Protein AF-0000000084464378 (afdb_homodimer)

pLDDT: mean 91.35, std 9.13, range [49.56, 98.81]

Organism: NCBI:txid879819

Radius of gyration: 22.5 Å; Cα contacts (8 Å, |Δi|>4): 843; chains: 2; bounding box: 44×75×52 Å

Nearest PDB structures (foldseek):
  8fzb-assembly1_A  TM=7.967E-01  e=2.241E-11  Homo sapiens
  8fzb-assembly2_B  TM=8.101E-01  e=4.765E-11  Homo sapiens
  8hl7-assembly1_A  TM=8.136E-01  e=1.334E-09  Homo sapiens
  2igt-assembly1_A  TM=6.684E-01  e=1.241E-04  Agrobacterium fabrum str. C58
  2vdw-assembly4_G  TM=6.440E-01  e=2.051E-04  Orthopoxvirus vaccinia

Secondary structure (DSSP, 8-state):
-GGG---HHHHHHHHHHHHHS---TT-EEEEEES-TT-HHHHHHHHTTEEEEEEE-TTHIIIIIHHHHHTSPTTSPPEEEEE--THHHHHHHHHT--SSTT--HHHHHHHS--SEEEEES--S-GGGHHHHHHHHHHHT---TTSPPPEEEEEEE-SSHHHHHHHHHHHHHTT----BPPHHHHHHHHHHTT----GGGSTTEEEE-/-GGG---HHHHHHHHHHHHHS---TT-EEEEEES-TT-HHHHHHHHTTEEEEEEE-TTHIIIIIHHHHHTSPTTSPPEEEEE--THHHHHHHHHT--SSTT--HHHHHHHS--SEEEEES--S-GGGHHHHHHHHHHHT---TTSPPPEEEEEEE-SSHHHHHHHHHHHHHTT----BPPHHHHHHHHHHTT----GGGSTTEEEE-

Sequence (414 aa):
TTGTTLWLGAQVLSAYLASAIEFKPNRGRALELGAGVGYLALTLASLGYDVVTSDIEPVVSRVLAPNAAAAPRGCGAIDAREIDWFDAVRAAQAGEAGTEGRTESLALLDAQYDIVVTTDTIYAPEMTPALWAALERAAAPKPGRRTPTVYIGLERRDPRVVDAALEMGRQRGCTMRRVAHARLVKALEKAGWQWADEDWEGIEVWKTTGTTLWLGAQVLSAYLASAIEFKPNRGRALELGAGVGYLALTLASLGYDVVTSDIEPVVSRVLAPNAAAAPRGCGAIDAREIDWFDAVRAAQAGEAGTEGRTESLALLDAQYDIVVTTDTIYAPEMTPALWAALERAAAPKPGRRTPTVYIGLERRDPRVVDAALEMGRQRGCTMRRVAHARLVKALEKAGWQWADEDWEGIEVWK

InterPro domains:
  IPR019410 Lysine methyltransferase [PF10294] (3-157)
  IPR019410 Lysine methyltransferase [PTHR14614] (3-182)
  IPR029063 S-adenosyl-L-methionine-dependent methyltransferase superfamily [G3DSA:3.40.50.150] (1-202)
  IPR029063 S-adenosyl-L-methionine-dependent methyltransferase superfamily [SSF53335] (6-200)

Foldseek 3Di:
DLLQDDDVQLVLVLLLCLVVAAADACPWEEEEESQRQPSNVLSVQQSHHQYEYEDAPPSQVPHNVVSQVVRDDPGHHYHYDYADLCLLVVCVVVVPPDPPPDDPNLVVLQDAGQAYEYEAPQDDLVCLVSVLSSVCSNQPDDPPDDGHHYKYKHFPPDVVSVVVSVVVNVVVPDDKDWDDPVSSVVSCVVVVHDDDCVRRVRMTMMD/DLLQDDDVQLVLVLLLCLVVAAADACPWEEEEESQRQPSNVLSVQQSHHAYEYEDAPPSQVPHNVVSQVVRDDPGHHYHYDYADLCLLVVCVVVVVPDPPPDDPNLVQLQDAGQAYEYEAPQDDLVCLVSVLSSVCSNQPDDPPDDGHHYKYKHFPPDVVSVVVSVVVNVVVPDDKDWDDPVSSVVSCVVVVHDDDCVVRVRMTMMD

Solvent-accessible surface area (backbone atoms only — not comparable to full-atom values): 21283 Å² total; per-residue (Å²): 100,78,38,50,38,68,52,59,22,40,53,51,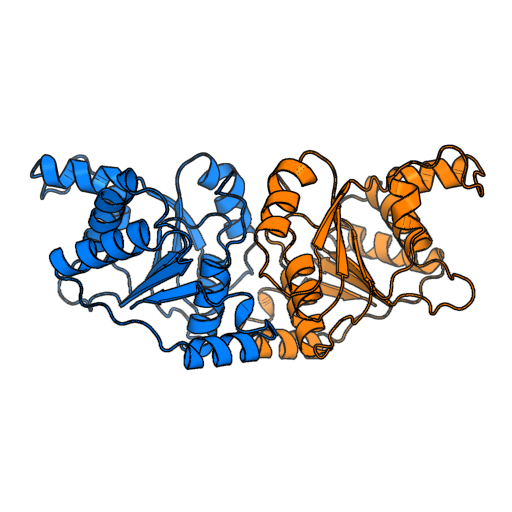47,36,29,35,48,40,67,72,46,74,69,34,84,76,63,41,33,32,39,33,51,52,40,33,39,33,63,44,51,52,49,44,11,30,35,15,20,33,25,42,31,19,23,51,82,66,36,29,76,58,20,20,36,58,21,42,70,49,48,60,50,85,42,30,53,60,46,67,40,66,46,58,37,54,56,42,46,52,34,62,73,66,65,52,82,62,80,79,86,58,47,70,34,52,54,61,33,63,42,85,35,53,32,38,38,34,31,62,72,79,82,47,77,88,50,44,66,27,49,51,40,35,50,50,48,39,43,47,77,47,91,97,48,73,61,35,50,53,40,41,21,28,56,55,83,48,60,69,61,49,52,53,51,54,50,51,42,43,74,74,68,48,76,74,45,71,59,56,65,69,57,47,52,52,18,31,48,49,42,44,45,58,70,56,69,84,23,54,64,48,53,46,46,35,60,102,77,36,51,37,66,50,58,24,40,53,52,49,35,28,35,49,38,66,73,46,73,67,35,85,77,63,41,32,31,38,34,52,52,38,33,39,34,64,46,49,52,50,45,11,30,34,14,19,32,24,44,31,19,22,50,81,65,37,29,76,58,20,21,37,58,21,44,68,50,47,60,51,86,42,28,53,59,46,65,38,66,46,58,39,56,57,43,45,53,34,62,74,65,65,54,83,62,79,80,86,58,47,69,36,53,53,60,33,62,42,86,37,54,33,36,37,35,30,62,72,78,82,47,79,87,50,43,64,26,50,52,39,35,50,50,50,40,43,48,77,46,92,98,46,75,61,34,51,52,39,41,19,29,56,55,84,49,62,69,61,48,50,51,50,53,49,50,42,42,75,74,66,49,79,73,44,72,60,56,66,68,56,48,51,53,17,32,49,50,42,44,47,58,67,55,67,82,23,52,65,47,52,46,45,34,60

Structure (mmCIF, N/CA/C/O backbone):
data_AF-0000000084464378-model_v1
#
loop_
_entity.id
_entity.type
_entity.pdbx_description
1 polymer 'S-adenosyl-L-methionine-dependent methyltransferase'
#
loop_
_atom_site.group_PDB
_atom_site.id
_atom_site.type_symbol
_atom_site.label_atom_id
_atom_site.label_alt_id
_atom_site.label_comp_id
_atom_site.label_asym_id
_atom_site.label_entity_id
_atom_site.label_seq_id
_atom_site.pdbx_PDB_ins_code
_atom_site.Cartn_x
_atom_site.Cartn_y
_atom_site.Cartn_z
_atom_site.occupancy
_atom_site.B_iso_or_equiv
_atom_site.auth_seq_id
_atom_site.auth_comp_id
_atom_site.auth_asym_id
_atom_site.auth_atom_id
_atom_site.pdbx_PDB_model_num
ATOM 1 N N . THR A 1 1 ? -1.092 -5.094 14.586 1 54.78 1 THR A N 1
ATOM 2 C CA . THR A 1 1 ? -0.595 -3.783 14.992 1 54.78 1 THR A CA 1
ATOM 3 C C . THR A 1 1 ? -0.927 -2.729 13.938 1 54.78 1 THR A C 1
ATOM 5 O O . THR A 1 1 ? -1.038 -3.043 12.75 1 54.78 1 THR A O 1
ATOM 8 N N . THR A 1 2 ? -1.508 -1.68 14.32 1 69.88 2 THR A N 1
ATOM 9 C CA . THR A 1 2 ? -2.074 -0.591 13.539 1 69.88 2 THR A CA 1
ATOM 10 C C . THR A 1 2 ? -1.049 -0.054 12.539 1 69.88 2 THR A C 1
ATOM 12 O O . THR A 1 2 ? -1.394 0.274 11.406 1 69.88 2 THR A O 1
ATOM 15 N N . GLY A 1 3 ? 0.213 -0.33 12.836 1 85.44 3 GLY A N 1
ATOM 16 C CA . GLY A 1 3 ? 1.261 0.289 12.039 1 85.44 3 GLY A CA 1
ATOM 17 C C . GLY A 1 3 ? 1.594 -0.491 10.781 1 85.44 3 GLY A C 1
ATOM 18 O O . GLY A 1 3 ? 2.318 0 9.914 1 85.44 3 GLY A O 1
ATOM 19 N N . THR A 1 4 ? 0.988 -1.643 10.578 1 87.94 4 THR A N 1
ATOM 20 C CA . THR A 1 4 ? 1.283 -2.469 9.414 1 87.94 4 THR A CA 1
ATOM 21 C C . THR A 1 4 ? 0.065 -2.568 8.492 1 87.94 4 THR A C 1
ATOM 23 O O . THR A 1 4 ? 0.1 -3.268 7.48 1 87.94 4 THR A O 1
ATOM 26 N N . THR A 1 5 ? -0.965 -1.878 8.852 1 89.25 5 THR A N 1
ATOM 27 C CA . THR A 1 5 ? -2.225 -2.004 8.125 1 89.25 5 THR A CA 1
ATOM 28 C C . THR A 1 5 ? -2.285 -1.006 6.969 1 89.25 5 THR A C 1
ATOM 30 O O . THR A 1 5 ? -1.897 0.155 7.125 1 89.25 5 THR A O 1
ATOM 33 N N . LEU A 1 6 ? -2.691 -1.48 5.797 1 90.31 6 LEU A N 1
ATOM 34 C CA . LEU A 1 6 ? -3.029 -0.627 4.664 1 90.31 6 LEU A CA 1
ATOM 35 C C . LEU A 1 6 ? -4.465 -0.125 4.77 1 90.31 6 LEU A C 1
ATOM 37 O O . LEU A 1 6 ? -5.391 -0.765 4.266 1 90.31 6 LEU A O 1
ATOM 41 N N . TRP A 1 7 ? -4.648 1.003 5.395 1 89.44 7 TRP A N 1
ATOM 42 C CA . TRP A 1 7 ? -5.977 1.539 5.664 1 89.44 7 TRP A CA 1
ATOM 43 C C . TRP A 1 7 ? -6.574 2.174 4.414 1 89.44 7 TRP A C 1
ATOM 45 O O . TRP A 1 7 ? -5.859 2.795 3.625 1 89.44 7 TRP A O 1
ATOM 55 N N . LEU A 1 8 ? -7.875 2.146 4.32 1 89.69 8 LEU A N 1
ATOM 56 C CA . LEU A 1 8 ? -8.578 2.656 3.15 1 89.69 8 LEU A CA 1
ATOM 57 C C . LEU A 1 8 ? -8.461 4.176 3.064 1 89.69 8 LEU A C 1
ATOM 59 O O . LEU A 1 8 ? -8.43 4.738 1.968 1 89.69 8 LEU A O 1
ATOM 63 N N . GLY A 1 9 ? -8.406 4.789 4.223 1 93.19 9 GLY A N 1
ATOM 64 C CA . GLY A 1 9 ? -8.266 6.234 4.211 1 93.19 9 GLY A CA 1
ATOM 65 C C . GLY A 1 9 ? -7.051 6.707 3.436 1 93.19 9 GLY A C 1
ATOM 66 O O . GLY A 1 9 ? -7.145 7.637 2.629 1 93.19 9 GLY A O 1
ATOM 67 N N . ALA A 1 10 ? -5.906 6.074 3.701 1 93.81 10 ALA A N 1
ATOM 68 C CA . ALA A 1 10 ? -4.672 6.43 3.008 1 93.81 10 ALA A CA 1
ATOM 69 C C . ALA A 1 10 ? -4.781 6.141 1.513 1 93.81 10 ALA A C 1
ATOM 71 O O . ALA A 1 10 ? -4.285 6.914 0.688 1 93.81 10 ALA A O 1
ATOM 72 N N . GLN A 1 11 ? -5.426 5.055 1.175 1 91.75 11 GLN A N 1
ATOM 73 C CA . GLN A 1 11 ? -5.586 4.688 -0.228 1 91.75 11 GLN A CA 1
ATOM 74 C C . GLN A 1 11 ? -6.469 5.695 -0.961 1 91.75 11 GLN A C 1
ATOM 76 O O . GLN A 1 11 ? -6.121 6.148 -2.053 1 91.75 11 GLN A O 1
ATOM 81 N N . VAL A 1 12 ? -7.574 6.094 -0.386 1 94.38 12 VAL A N 1
ATOM 82 C CA . VAL A 1 12 ? -8.516 7.023 -1.003 1 94.38 12 VAL A CA 1
ATOM 83 C C . VAL A 1 12 ? -7.887 8.406 -1.102 1 94.38 12 VAL A C 1
ATOM 85 O O . VAL A 1 12 ? -7.945 9.055 -2.152 1 94.38 12 VAL A O 1
ATOM 88 N N . LEU A 1 13 ? -7.273 8.875 -0.03 1 97.19 13 LEU A N 1
ATOM 89 C CA . LEU A 1 13 ? -6.629 10.188 -0.081 1 97.19 13 LEU A CA 1
ATOM 90 C C . LEU A 1 13 ? -5.512 10.203 -1.119 1 97.19 13 LEU A C 1
ATOM 92 O O . LEU A 1 13 ? -5.336 11.195 -1.829 1 97.19 13 LEU A O 1
ATOM 96 N N . SER A 1 14 ? -4.742 9.133 -1.205 1 94.88 14 SER A N 1
ATOM 97 C CA . SER A 1 14 ? -3.684 9.023 -2.203 1 94.88 14 SER A CA 1
ATOM 98 C C . SER A 1 14 ? -4.242 9.148 -3.617 1 94.88 14 SER A C 1
ATOM 100 O O . SER A 1 14 ? -3.707 9.898 -4.438 1 94.88 14 SER A O 1
ATOM 102 N N . ALA A 1 15 ? -5.328 8.391 -3.895 1 93.12 15 ALA A N 1
ATOM 103 C CA . ALA A 1 15 ? -5.957 8.469 -5.211 1 93.12 15 ALA A CA 1
ATOM 104 C C . ALA A 1 15 ? -6.434 9.883 -5.512 1 93.12 15 ALA A C 1
ATOM 106 O O . ALA A 1 15 ? -6.242 10.391 -6.621 1 93.12 15 ALA A O 1
ATOM 107 N N . TYR A 1 16 ? -7.035 10.555 -4.559 1 96.5 16 TYR A N 1
ATOM 108 C CA . TYR A 1 16 ? -7.531 11.914 -4.727 1 96.5 16 TYR A CA 1
ATOM 109 C C . TYR A 1 16 ? -6.395 12.875 -5.039 1 96.5 16 TYR A C 1
ATOM 111 O O . TYR A 1 16 ? -6.461 13.625 -6.016 1 96.5 16 TYR A O 1
ATOM 119 N N . LEU A 1 17 ? -5.289 12.844 -4.254 1 96.81 17 LEU A N 1
ATOM 120 C CA . LEU A 1 17 ? -4.168 13.758 -4.445 1 96.81 17 LEU A CA 1
ATOM 121 C C . LEU A 1 17 ? -3.492 13.516 -5.793 1 96.81 17 LEU A C 1
ATOM 123 O O . LEU A 1 17 ? -3.123 14.461 -6.488 1 96.81 17 LEU A O 1
ATOM 127 N N . ALA A 1 18 ? -3.363 12.25 -6.141 1 92.94 18 ALA A N 1
ATOM 128 C CA . ALA A 1 18 ? -2.736 11.898 -7.41 1 92.94 18 ALA A CA 1
ATOM 129 C C . ALA A 1 18 ? -3.555 12.422 -8.594 1 92.94 18 ALA A C 1
ATOM 131 O O . ALA A 1 18 ? -3.002 12.742 -9.648 1 92.94 18 ALA A O 1
ATOM 132 N N . SER A 1 19 ? -4.852 12.508 -8.414 1 92.25 19 SER A N 1
ATOM 133 C CA . SER A 1 19 ? -5.734 12.992 -9.477 1 92.25 19 SER A CA 1
ATOM 134 C C . SER A 1 19 ? -5.793 14.516 -9.492 1 92.25 19 SER A C 1
ATOM 136 O O . SER A 1 19 ? -6.012 15.125 -10.539 1 92.25 19 SER A O 1
ATOM 138 N N . ALA A 1 20 ? -5.566 15.125 -8.367 1 93.62 20 ALA A N 1
ATOM 139 C CA . ALA A 1 20 ? -5.797 16.562 -8.219 1 93.62 20 ALA A CA 1
ATOM 140 C C . ALA A 1 20 ? -4.504 17.344 -8.414 1 93.62 20 ALA A C 1
ATOM 142 O O . ALA A 1 20 ? -4.535 18.547 -8.711 1 93.62 20 ALA A O 1
ATOM 143 N N . ILE A 1 21 ? -3.346 16.734 -8.211 1 93 21 ILE A N 1
ATOM 144 C CA . ILE A 1 21 ? -2.061 17.422 -8.227 1 93 21 ILE A CA 1
ATOM 145 C C . ILE A 1 21 ? -1.189 16.859 -9.352 1 93 21 ILE A C 1
ATOM 147 O O . ILE A 1 21 ? -0.89 15.656 -9.367 1 93 21 ILE A O 1
ATOM 151 N N . GLU A 1 22 ? -0.752 17.719 -10.266 1 89.31 22 GLU A N 1
ATOM 152 C CA . GLU A 1 22 ? 0.17 17.312 -11.32 1 89.31 22 GLU A CA 1
ATOM 153 C C . GLU A 1 22 ? 1.599 17.203 -10.797 1 89.31 22 GLU A C 1
ATOM 155 O O . GLU A 1 22 ? 2.004 17.984 -9.93 1 89.31 22 GLU A O 1
ATOM 160 N N . PHE A 1 23 ? 2.365 16.344 -11.32 1 88.62 23 PHE A N 1
ATOM 161 C CA . PHE A 1 23 ? 3.766 16.219 -10.93 1 88.62 23 PHE A CA 1
ATOM 162 C C . PHE A 1 23 ? 4.527 17.5 -11.25 1 88.62 23 PHE A C 1
ATOM 164 O O . PHE A 1 23 ? 4.352 18.078 -12.32 1 88.62 23 PHE A O 1
ATOM 171 N N . LYS A 1 24 ? 5.32 17.844 -10.398 1 90.62 24 LYS A N 1
ATOM 172 C CA . LYS A 1 24 ? 6.297 18.906 -10.562 1 90.62 24 LYS A CA 1
ATOM 173 C C . LYS A 1 24 ? 7.566 18.641 -9.766 1 90.62 24 LYS A C 1
ATOM 175 O O . LYS A 1 24 ? 7.5 18.344 -8.57 1 90.62 24 LYS A O 1
ATOM 180 N N . PRO A 1 25 ? 8.719 18.609 -10.523 1 87.25 25 PRO A N 1
ATOM 181 C CA . PRO A 1 25 ? 9.96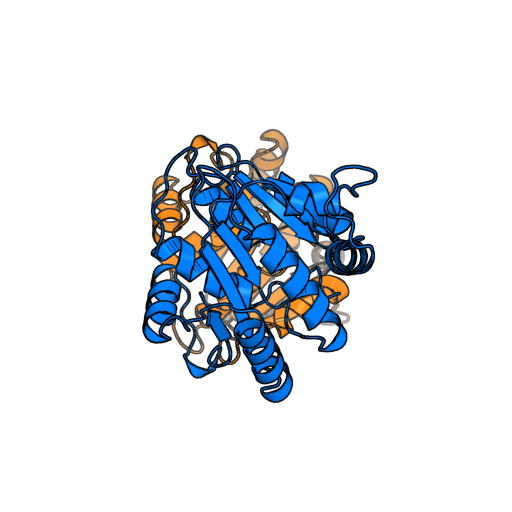1 18.422 -9.766 1 87.25 25 PRO A CA 1
ATOM 182 C C . PRO A 1 25 ? 10.141 19.469 -8.672 1 87.25 25 PRO A C 1
ATOM 184 O O . PRO A 1 25 ? 9.828 20.641 -8.867 1 87.25 25 PRO A O 1
ATOM 187 N N . ASN A 1 26 ? 10.562 19.062 -7.547 1 91.19 26 ASN A N 1
ATOM 188 C C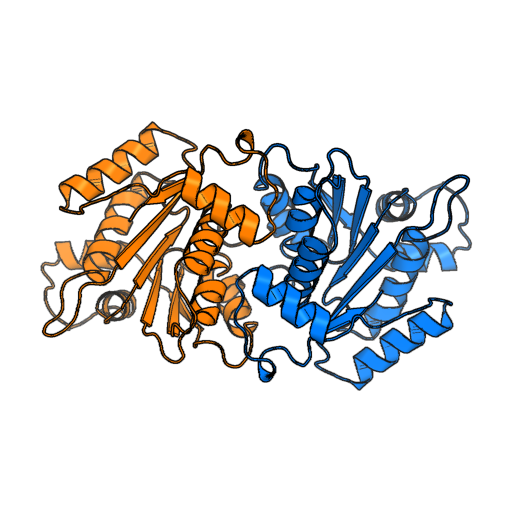A . ASN A 1 26 ? 10.828 19.953 -6.426 1 91.19 26 ASN A CA 1
ATOM 189 C C . ASN A 1 26 ? 9.594 20.766 -6.047 1 91.19 26 ASN A C 1
ATOM 191 O O . ASN A 1 26 ? 9.68 21.984 -5.879 1 91.19 26 ASN A O 1
ATOM 195 N N . ARG A 1 27 ? 8.477 20.141 -6.035 1 92.5 27 ARG A N 1
ATOM 196 C CA . ARG A 1 27 ? 7.191 20.781 -5.785 1 92.5 27 ARG A CA 1
ATOM 197 C C . ARG A 1 27 ? 7.184 21.469 -4.426 1 92.5 27 ARG A C 1
ATOM 199 O O . ARG A 1 27 ? 6.52 22.5 -4.25 1 92.5 27 ARG A O 1
ATOM 206 N N . GLY A 1 28 ? 7.855 20.938 -3.498 1 95.81 28 GLY A N 1
ATOM 207 C CA . GLY A 1 28 ? 7.859 21.484 -2.15 1 95.81 28 GLY A CA 1
ATOM 208 C C . GLY A 1 28 ? 8.008 20.422 -1.076 1 95.81 28 GLY A C 1
ATOM 209 O O . GLY A 1 28 ? 8.555 19.344 -1.329 1 95.81 28 GLY A O 1
ATOM 210 N N . ARG A 1 29 ? 7.582 20.766 0.147 1 97.19 29 ARG A N 1
ATOM 211 C CA . ARG A 1 29 ? 7.754 19.891 1.303 1 97.19 29 ARG A CA 1
ATOM 212 C C . ARG A 1 29 ? 6.406 19.453 1.861 1 97.19 29 ARG A C 1
ATOM 214 O O . ARG A 1 29 ? 5.473 20.25 1.955 1 97.19 29 ARG A O 1
ATOM 221 N N . ALA A 1 30 ? 6.293 18.141 2.164 1 98.31 30 ALA A N 1
ATOM 222 C CA . ALA A 1 30 ? 5.086 17.562 2.746 1 98.31 30 ALA A CA 1
ATOM 223 C C . ALA A 1 30 ? 5.371 16.953 4.117 1 98.31 30 ALA A C 1
ATOM 225 O O . ALA A 1 30 ? 6.457 16.422 4.352 1 98.31 30 ALA A O 1
ATOM 226 N N . LEU A 1 31 ? 4.371 17.078 5.012 1 98.81 31 LEU A N 1
ATOM 227 C CA . LEU A 1 31 ? 4.406 16.391 6.297 1 98.81 31 LEU A CA 1
ATOM 228 C C . LEU A 1 31 ? 3.258 15.398 6.414 1 98.81 31 LEU A C 1
ATOM 230 O O . LEU A 1 31 ? 2.104 15.742 6.148 1 98.81 31 LEU A O 1
ATOM 234 N N . GLU A 1 32 ? 3.568 14.18 6.711 1 98.81 32 GLU A N 1
ATOM 235 C CA . GLU A 1 32 ? 2.568 13.156 7 1 98.81 32 GLU A CA 1
ATOM 236 C C . GLU A 1 32 ? 2.602 12.75 8.477 1 98.81 32 GLU A C 1
ATOM 238 O O . GLU A 1 32 ? 3.648 12.352 8.992 1 98.81 32 GLU A O 1
ATOM 243 N N . LEU A 1 33 ? 1.451 12.906 9.203 1 98.62 33 LEU A N 1
ATOM 244 C CA . LEU A 1 33 ? 1.312 12.508 10.602 1 98.62 33 LEU A CA 1
ATOM 245 C C . LEU A 1 33 ? 0.557 11.188 10.719 1 98.62 33 LEU A C 1
ATOM 247 O O . LEU A 1 33 ? -0.585 11.078 10.273 1 98.62 33 LEU A O 1
ATOM 251 N N . GLY A 1 34 ? 1.151 10.172 11.383 1 97.44 34 GLY A N 1
ATOM 252 C CA . GLY A 1 34 ? 0.539 8.859 11.477 1 97.44 34 GLY A CA 1
ATOM 253 C C . GLY A 1 34 ? 0.577 8.094 10.164 1 97.44 34 GLY A C 1
ATOM 254 O O . GLY A 1 34 ? -0.465 7.688 9.641 1 97.44 34 GLY A O 1
ATOM 255 N N . ALA A 1 35 ? 1.755 7.68 9.734 1 96.94 35 ALA A N 1
ATOM 256 C CA . ALA A 1 35 ? 1.958 7.25 8.359 1 96.94 35 ALA A CA 1
ATOM 257 C C . ALA A 1 35 ? 1.684 5.758 8.203 1 96.94 35 ALA A C 1
ATOM 259 O O . ALA A 1 35 ? 1.38 5.285 7.102 1 96.94 35 ALA A O 1
ATOM 260 N N . GLY A 1 36 ? 1.871 5 9.367 1 95 36 GLY A N 1
ATOM 261 C CA . GLY A 1 36 ? 1.766 3.555 9.242 1 95 36 GLY A CA 1
ATOM 262 C C . GLY A 1 36 ? 2.76 2.965 8.266 1 95 36 GLY A C 1
ATOM 263 O O . GLY A 1 36 ? 3.971 3.146 8.414 1 95 36 GLY A O 1
ATOM 264 N N . VAL A 1 37 ? 2.295 2.363 7.203 1 93.31 37 VAL A N 1
ATOM 265 C CA . VAL A 1 37 ? 3.174 1.677 6.262 1 93.31 37 VAL A CA 1
ATOM 266 C C . VAL A 1 37 ? 3.828 2.693 5.332 1 93.31 37 VAL A C 1
ATOM 268 O O . VAL A 1 37 ? 4.781 2.369 4.621 1 93.31 37 VAL A O 1
ATOM 271 N N . GLY A 1 38 ? 3.342 3.9 5.188 1 94.69 38 GLY A N 1
ATOM 272 C CA . GLY A 1 38 ? 3.969 4.945 4.391 1 94.69 38 GLY A CA 1
ATOM 273 C C . GLY A 1 38 ? 3.482 4.973 2.955 1 94.69 38 GLY A C 1
ATOM 274 O O . GLY A 1 38 ? 4.184 5.461 2.066 1 94.69 38 GLY A O 1
ATOM 275 N N . TYR A 1 39 ? 2.275 4.445 2.736 1 93.12 39 TYR A N 1
ATOM 276 C CA . TYR A 1 39 ? 1.72 4.434 1.389 1 93.12 39 TYR A CA 1
ATOM 277 C C . TYR A 1 39 ? 1.508 5.855 0.876 1 93.12 39 TYR A C 1
ATOM 279 O O . TYR A 1 39 ? 1.856 6.168 -0.265 1 93.12 39 TYR A O 1
ATOM 287 N N . LEU A 1 40 ? 0.945 6.684 1.645 1 95.69 40 LEU A N 1
ATOM 288 C CA . LEU A 1 40 ? 0.667 8.062 1.26 1 95.69 40 LEU A CA 1
ATOM 289 C C . LEU A 1 40 ? 1.962 8.836 1.021 1 95.69 40 LEU A C 1
ATOM 291 O O . LEU A 1 40 ? 2.035 9.664 0.116 1 95.69 40 LEU A O 1
ATOM 295 N N . ALA A 1 41 ? 3.014 8.562 1.789 1 95.62 41 ALA A N 1
ATOM 296 C CA . ALA A 1 41 ? 4.324 9.18 1.593 1 95.62 41 ALA A CA 1
ATOM 297 C C . ALA A 1 41 ? 4.867 8.875 0.2 1 95.62 41 ALA A C 1
ATOM 299 O O . ALA A 1 41 ? 5.426 9.758 -0.461 1 95.62 41 ALA A O 1
ATOM 300 N N . LEU A 1 42 ? 4.66 7.656 -0.203 1 91.69 42 LEU A N 1
ATOM 301 C CA . LEU A 1 42 ? 5.109 7.246 -1.528 1 91.69 42 LEU A CA 1
ATOM 302 C C . LEU A 1 42 ? 4.375 8.023 -2.615 1 91.69 42 LEU A C 1
ATOM 304 O O . LEU A 1 42 ? 4.988 8.477 -3.584 1 91.69 42 LEU A O 1
ATOM 308 N N . THR A 1 43 ? 3.062 8.188 -2.467 1 92.31 43 THR A N 1
ATOM 309 C CA . THR A 1 43 ? 2.25 8.938 -3.416 1 92.31 43 THR A CA 1
ATOM 310 C C . THR A 1 43 ? 2.715 10.391 -3.494 1 92.31 43 THR A C 1
ATOM 312 O O . THR A 1 43 ? 2.961 10.914 -4.582 1 92.31 43 THR A O 1
ATOM 315 N N . LEU A 1 44 ? 2.943 11.016 -2.373 1 95.62 44 LEU A N 1
ATOM 316 C CA . LEU A 1 44 ? 3.355 12.414 -2.328 1 95.62 44 LEU A CA 1
ATOM 317 C C . LEU A 1 44 ? 4.73 12.594 -2.965 1 95.62 44 LEU A C 1
ATOM 319 O O . LEU A 1 44 ? 4.953 13.547 -3.713 1 95.62 44 LEU A O 1
ATOM 323 N N . ALA A 1 45 ? 5.617 11.656 -2.664 1 93.75 45 ALA A N 1
ATOM 324 C CA . ALA A 1 45 ? 6.945 11.711 -3.264 1 93.75 45 ALA A CA 1
ATOM 325 C C . ALA A 1 45 ? 6.867 11.602 -4.785 1 93.75 45 ALA A C 1
ATOM 327 O O . ALA A 1 45 ? 7.613 12.266 -5.5 1 93.75 45 ALA A O 1
ATOM 328 N N . SER A 1 46 ? 5.977 10.781 -5.266 1 89.12 46 SER A N 1
ATOM 329 C CA . SER A 1 46 ? 5.805 10.586 -6.703 1 89.12 46 SER A CA 1
ATOM 330 C C . SER A 1 46 ? 5.258 11.844 -7.371 1 89.12 46 SER A C 1
ATOM 332 O O . SER A 1 46 ? 5.383 12.016 -8.586 1 89.12 46 SER A O 1
ATOM 334 N N . LEU A 1 47 ? 4.621 12.742 -6.629 1 92.25 47 LEU A N 1
ATOM 335 C CA . LEU A 1 47 ? 4.074 13.992 -7.145 1 92.25 47 LEU A CA 1
ATOM 336 C C . LEU A 1 47 ? 5.129 15.102 -7.113 1 92.25 47 LEU A C 1
ATOM 338 O O . LEU A 1 47 ? 4.887 16.203 -7.602 1 92.25 47 LEU A O 1
ATOM 342 N N . GLY A 1 48 ? 6.352 14.75 -6.465 1 92.75 48 GLY A N 1
ATOM 343 C CA . GLY A 1 48 ? 7.469 15.688 -6.488 1 92.75 48 GLY A CA 1
ATOM 344 C C . GLY A 1 48 ? 7.738 16.328 -5.141 1 92.75 48 GLY A C 1
ATOM 345 O O . GLY A 1 48 ? 8.617 17.188 -5.02 1 92.75 48 GLY A O 1
ATOM 346 N N . TYR A 1 49 ? 6.988 15.938 -4.086 1 95.88 49 TYR A N 1
ATOM 347 C CA . TYR A 1 49 ? 7.219 16.484 -2.756 1 95.88 49 TYR A CA 1
ATOM 348 C C . TYR A 1 49 ? 8.406 15.812 -2.082 1 95.88 49 TYR A C 1
ATOM 350 O O . TYR A 1 49 ? 8.594 14.602 -2.211 1 95.88 49 TYR A O 1
ATOM 358 N N . ASP A 1 50 ? 9.242 16.531 -1.388 1 97.25 50 ASP A N 1
ATOM 359 C CA . ASP A 1 50 ? 10.055 15.961 -0.32 1 97.25 50 ASP A CA 1
ATOM 360 C C . ASP A 1 50 ? 9.219 15.734 0.94 1 97.25 50 ASP A C 1
ATOM 362 O O . ASP A 1 50 ? 8.609 16.672 1.464 1 97.25 50 ASP A O 1
ATOM 366 N N . VAL A 1 51 ? 9.211 14.5 1.416 1 97.88 51 VAL A N 1
ATOM 367 C CA . VAL A 1 51 ? 8.211 14.133 2.412 1 97.88 51 VAL A CA 1
ATOM 368 C C . VAL A 1 51 ? 8.898 13.805 3.736 1 97.88 51 VAL A C 1
ATOM 370 O O . VAL A 1 51 ? 9.812 12.977 3.779 1 97.88 51 VAL A O 1
ATOM 373 N N . VAL A 1 52 ? 8.523 14.531 4.789 1 98.69 52 VAL A N 1
ATOM 374 C CA . VAL A 1 52 ? 8.727 14.016 6.141 1 98.69 52 VAL A CA 1
ATOM 375 C C . VAL A 1 52 ? 7.527 13.156 6.547 1 98.69 52 VAL A C 1
ATOM 377 O O . VAL A 1 52 ? 6.426 13.68 6.75 1 98.69 52 VAL A O 1
ATOM 380 N N . THR A 1 53 ? 7.719 11.867 6.57 1 98.5 53 THR A N 1
ATOM 381 C CA . THR A 1 53 ? 6.688 10.922 6.992 1 98.5 53 THR A CA 1
ATOM 382 C C . THR A 1 53 ? 6.945 10.445 8.422 1 98.5 53 THR A C 1
ATOM 384 O O . THR A 1 53 ? 8.094 10.242 8.82 1 98.5 53 THR A O 1
ATOM 387 N N . SER A 1 54 ? 5.789 10.352 9.273 1 98.56 54 SER A N 1
ATOM 388 C CA . SER A 1 54 ? 6.094 10.18 10.688 1 98.56 54 SER A CA 1
ATOM 389 C C . SER A 1 54 ? 5.094 9.242 11.352 1 98.56 54 SER A C 1
ATOM 391 O O . SER A 1 54 ? 3.953 9.117 10.906 1 98.56 54 SER A O 1
ATOM 393 N N . ASP A 1 55 ? 5.508 8.602 12.375 1 97.75 55 ASP A N 1
ATOM 394 C CA . ASP A 1 55 ? 4.766 7.754 13.297 1 97.75 55 ASP A CA 1
ATOM 395 C C . ASP A 1 55 ? 5.508 7.605 14.625 1 97.75 55 ASP A C 1
ATOM 397 O O . ASP A 1 55 ? 6.379 8.414 14.945 1 97.75 55 ASP A O 1
ATOM 401 N N . ILE A 1 56 ? 5.055 6.723 15.461 1 96.94 56 ILE A N 1
ATOM 402 C CA . ILE A 1 56 ? 5.73 6.434 16.719 1 96.94 56 ILE A CA 1
ATOM 403 C C . ILE A 1 56 ? 6.523 5.133 16.594 1 96.94 56 ILE A C 1
ATOM 405 O O . ILE A 1 56 ? 6.238 4.309 15.719 1 96.94 56 ILE A O 1
ATOM 409 N N . GLU A 1 57 ? 7.512 5 17.469 1 95.5 57 GLU A N 1
ATOM 410 C CA . GLU A 1 57 ? 8.195 3.711 17.562 1 95.5 57 GLU A CA 1
ATOM 411 C C . GLU A 1 57 ? 7.285 2.645 18.156 1 95.5 57 GLU A C 1
ATOM 413 O O . GLU A 1 57 ? 6.434 2.947 19 1 95.5 57 GLU A O 1
ATOM 418 N N . PRO A 1 58 ? 7.438 1.392 17.812 1 95.81 58 PRO A N 1
ATOM 419 C CA . PRO A 1 58 ? 8.469 0.848 16.922 1 95.81 58 PRO A CA 1
ATOM 420 C C . PRO A 1 58 ? 8.055 0.881 15.445 1 95.81 58 PRO A C 1
ATOM 422 O O . PRO A 1 58 ? 8.773 0.359 14.594 1 95.81 58 PRO A O 1
ATOM 425 N N . VAL A 1 59 ? 6.957 1.47 15.07 1 95 59 VAL A N 1
ATOM 426 C CA . VAL A 1 59 ? 6.441 1.492 13.703 1 95 59 VAL A CA 1
ATOM 427 C C . VAL A 1 59 ? 7.461 2.152 12.781 1 95 59 VAL A C 1
ATOM 429 O O . VAL A 1 59 ? 7.734 1.647 11.688 1 95 59 VAL A O 1
ATOM 432 N N . VAL A 1 60 ? 8.078 3.211 13.234 1 96.31 60 VAL A N 1
ATOM 433 C CA . VAL A 1 60 ? 9.023 3.955 12.406 1 96.31 60 VAL A CA 1
ATOM 434 C C . VAL A 1 60 ? 10.164 3.043 11.977 1 96.31 60 VAL A C 1
ATOM 436 O O . VAL A 1 60 ? 10.43 2.881 10.781 1 96.31 60 VAL A O 1
ATOM 439 N N . SER A 1 61 ? 10.781 2.422 12.891 1 95.31 61 SER A N 1
ATOM 440 C CA . SER A 1 61 ? 11.992 1.663 12.594 1 95.31 61 SER A CA 1
ATOM 441 C C . SER A 1 61 ? 11.664 0.342 11.906 1 95.31 61 SER A C 1
ATOM 443 O O . SER A 1 61 ? 12.43 -0.13 11.062 1 95.31 61 SER A O 1
ATOM 445 N N . ARG A 1 62 ? 10.469 -0.232 12.242 1 92.25 62 ARG A N 1
ATOM 446 C CA . ARG A 1 62 ? 10.188 -1.596 11.805 1 92.25 62 ARG A CA 1
ATOM 447 C C . ARG A 1 62 ? 9.414 -1.599 10.492 1 92.25 62 ARG A C 1
ATOM 449 O O . ARG A 1 62 ? 9.391 -2.605 9.781 1 92.25 62 ARG A O 1
ATOM 456 N N . VAL A 1 63 ? 8.773 -0.536 10.172 1 93.81 63 VAL A N 1
ATOM 457 C CA . VAL A 1 63 ? 7.844 -0.569 9.047 1 93.81 63 VAL A CA 1
ATOM 458 C C . VAL A 1 63 ? 8.109 0.62 8.125 1 93.81 63 VAL A C 1
ATOM 460 O O . VAL A 1 63 ? 8.492 0.441 6.965 1 93.81 63 VAL A O 1
ATOM 463 N N . LEU A 1 64 ? 8.07 1.792 8.672 1 95.38 64 LEU A N 1
ATOM 464 C CA . LEU A 1 64 ? 8.039 3.023 7.895 1 95.38 64 LEU A CA 1
ATOM 465 C C . LEU A 1 64 ? 9.383 3.289 7.23 1 95.38 64 LEU A C 1
ATOM 467 O O . LEU A 1 64 ? 9.445 3.576 6.031 1 95.38 64 LEU A O 1
ATOM 471 N N . ALA A 1 65 ? 10.445 3.184 7.973 1 95.12 65 ALA A N 1
ATOM 472 C CA . ALA A 1 65 ? 11.773 3.492 7.449 1 95.12 65 ALA A CA 1
ATOM 473 C C . ALA A 1 65 ? 12.164 2.525 6.336 1 95.12 65 ALA A C 1
ATOM 475 O O . ALA A 1 65 ? 12.609 2.947 5.266 1 95.12 65 ALA A O 1
ATOM 476 N N . PRO A 1 66 ? 11.953 1.25 6.516 1 91.06 66 PRO A N 1
ATOM 477 C CA . PRO A 1 66 ? 12.242 0.333 5.414 1 91.06 66 PRO A CA 1
ATOM 478 C C . PRO A 1 66 ? 11.406 0.625 4.168 1 91.06 66 PRO A C 1
ATOM 480 O O . PRO A 1 66 ? 11.906 0.519 3.045 1 91.06 66 PRO A O 1
ATOM 483 N N . ASN A 1 67 ? 10.133 0.97 4.324 1 91.94 67 ASN A N 1
ATOM 484 C CA . ASN A 1 67 ? 9.273 1.275 3.188 1 91.94 67 ASN A CA 1
ATOM 485 C C . ASN A 1 67 ? 9.703 2.564 2.49 1 91.94 67 ASN A C 1
ATOM 487 O O . ASN A 1 67 ? 9.648 2.66 1.264 1 91.94 67 ASN A O 1
ATOM 491 N N . ALA A 1 68 ? 10.133 3.518 3.252 1 91.75 68 ALA A N 1
ATOM 492 C CA . ALA A 1 68 ? 10.68 4.742 2.674 1 91.75 68 ALA A CA 1
ATOM 493 C C . ALA A 1 68 ? 11.922 4.453 1.846 1 91.75 68 ALA A C 1
ATOM 495 O O . ALA A 1 68 ? 12.109 5.023 0.769 1 91.75 68 ALA A O 1
ATOM 496 N N . ALA A 1 69 ? 12.711 3.555 2.316 1 87.62 69 ALA A N 1
ATOM 497 C CA . ALA A 1 69 ? 13.961 3.207 1.642 1 87.62 69 ALA A CA 1
ATOM 498 C C . ALA A 1 69 ? 13.688 2.424 0.359 1 87.62 69 ALA A C 1
ATOM 500 O O . ALA A 1 69 ? 14.523 2.404 -0.55 1 87.62 69 ALA A O 1
ATOM 501 N N . ALA A 1 70 ? 12.531 1.775 0.33 1 81.81 70 ALA A N 1
ATOM 502 C CA . ALA A 1 70 ? 12.18 0.935 -0.813 1 81.81 70 ALA A CA 1
ATOM 503 C C . ALA A 1 70 ? 11.5 1.751 -1.907 1 81.81 70 ALA A C 1
ATOM 505 O O . ALA A 1 70 ? 11.188 1.226 -2.979 1 81.81 70 ALA A O 1
ATOM 506 N N . ALA A 1 71 ? 11.25 3.035 -1.667 1 82.75 71 ALA A N 1
ATOM 507 C CA . ALA A 1 71 ? 10.617 3.916 -2.646 1 82.75 71 ALA A CA 1
ATOM 508 C C . ALA A 1 71 ? 11.492 4.074 -3.885 1 82.75 71 ALA A C 1
ATOM 510 O O . ALA A 1 71 ? 12.711 3.869 -3.826 1 82.75 71 ALA A O 1
ATOM 511 N N . PRO A 1 72 ? 10.75 4.32 -5.02 1 76.38 72 PRO A N 1
ATOM 512 C CA . PRO A 1 72 ? 11.531 4.523 -6.238 1 76.38 72 PRO A CA 1
ATOM 513 C C . PRO A 1 72 ? 12.586 5.621 -6.094 1 76.38 72 PRO A C 1
ATOM 515 O O . PRO A 1 72 ? 12.367 6.594 -5.367 1 76.38 72 PRO A O 1
ATOM 518 N N . ARG A 1 73 ? 13.602 5.344 -6.938 1 71.12 73 ARG A N 1
ATOM 519 C CA . ARG A 1 73 ? 14.688 6.32 -6.961 1 71.12 73 ARG A CA 1
ATOM 520 C C . ARG A 1 73 ? 14.32 7.523 -7.824 1 71.12 73 ARG A C 1
ATOM 522 O O . ARG A 1 73 ? 13.617 7.383 -8.828 1 71.12 73 ARG A O 1
ATOM 529 N N . GLY A 1 74 ? 14.492 8.773 -7.43 1 66.94 74 GLY A N 1
ATOM 530 C CA . GLY A 1 74 ? 14.297 9.961 -8.242 1 66.94 74 GLY A CA 1
ATOM 531 C C . GLY A 1 74 ? 13.047 10.734 -7.883 1 66.94 74 GLY A C 1
ATOM 532 O O . GLY A 1 74 ? 12.758 11.773 -8.484 1 66.94 74 GLY A O 1
ATOM 533 N N . CYS A 1 75 ? 12.117 10.023 -7.219 1 79 75 CYS A N 1
ATOM 534 C CA . CYS A 1 75 ? 11.016 10.797 -6.652 1 79 75 CYS A CA 1
ATOM 535 C C . CYS A 1 75 ? 11.508 11.719 -5.539 1 79 75 CYS A C 1
ATOM 537 O O . CYS A 1 75 ? 12.719 11.898 -5.371 1 79 75 CYS A O 1
ATOM 539 N N . GLY A 1 76 ? 10.625 12.547 -5.074 1 87.38 76 GLY A N 1
ATOM 540 C CA . GLY A 1 76 ? 11.016 13.32 -3.908 1 87.38 76 GLY A CA 1
ATOM 541 C C . GLY A 1 76 ? 11.555 12.469 -2.775 1 87.38 76 GLY A C 1
ATOM 542 O O . GLY A 1 76 ? 11.266 11.273 -2.699 1 87.38 76 GLY A O 1
ATOM 543 N N . ALA A 1 77 ? 12.359 13.008 -1.995 1 92.56 77 ALA A N 1
ATOM 544 C CA . ALA A 1 77 ? 12.945 12.297 -0.864 1 92.56 77 ALA A CA 1
ATOM 545 C C . ALA A 1 77 ? 11.883 11.969 0.186 1 92.56 77 ALA A C 1
ATOM 547 O O . ALA A 1 77 ? 10.938 12.727 0.379 1 92.56 77 ALA A O 1
ATOM 548 N N . ILE A 1 78 ? 12 10.797 0.768 1 95.62 78 ILE A N 1
ATOM 549 C CA . ILE A 1 78 ? 11.148 10.406 1.885 1 95.62 78 ILE A CA 1
ATOM 550 C C . ILE A 1 78 ? 12 10.203 3.137 1 95.62 78 ILE A C 1
ATOM 552 O O . ILE A 1 78 ? 12.906 9.359 3.152 1 95.62 78 ILE A O 1
ATOM 556 N N . ASP A 1 79 ? 11.727 10.984 4.137 1 97.56 79 ASP A N 1
ATOM 557 C CA . ASP A 1 79 ? 12.445 10.945 5.406 1 97.56 79 ASP A CA 1
ATOM 558 C C . ASP A 1 79 ? 11.539 10.469 6.535 1 97.56 79 ASP A C 1
ATOM 560 O O . ASP A 1 79 ? 10.664 11.211 6.992 1 97.56 79 ASP A O 1
ATOM 564 N N . ALA A 1 80 ? 11.719 9.203 6.984 1 97.94 80 ALA A N 1
ATOM 565 C CA . ALA A 1 80 ? 10.914 8.617 8.055 1 97.94 80 ALA A CA 1
ATOM 566 C C . ALA A 1 80 ? 11.414 9.078 9.422 1 97.94 80 ALA A C 1
ATOM 568 O O . ALA A 1 80 ? 12.594 8.898 9.75 1 97.94 80 ALA A O 1
ATOM 569 N N . ARG A 1 81 ? 10.508 9.695 10.203 1 98.38 81 ARG A N 1
ATOM 570 C CA . ARG A 1 81 ? 10.891 10.25 11.5 1 98.38 81 ARG A CA 1
ATOM 571 C C . ARG A 1 81 ? 9.844 9.922 12.562 1 98.38 81 ARG A C 1
ATOM 573 O O . ARG A 1 81 ? 8.695 9.625 12.234 1 98.38 81 ARG A O 1
ATOM 580 N N . GLU A 1 82 ? 10.312 10 13.805 1 98.06 82 GLU A N 1
ATOM 581 C CA . GLU A 1 82 ? 9.367 9.914 14.914 1 98.06 82 GLU A CA 1
ATOM 582 C C . GLU A 1 82 ? 8.836 11.289 15.297 1 98.06 82 GLU A C 1
ATOM 584 O O . GLU A 1 82 ? 9.609 12.227 15.5 1 98.06 82 GLU A O 1
ATOM 589 N N . ILE A 1 83 ? 7.562 11.445 15.328 1 97.88 83 ILE A N 1
ATOM 590 C CA . ILE A 1 83 ? 6.922 12.633 15.891 1 97.88 83 ILE A CA 1
ATOM 591 C C . ILE A 1 83 ? 5.887 12.219 16.922 1 97.88 83 ILE A C 1
ATOM 593 O O . ILE A 1 83 ? 4.902 11.555 16.609 1 97.88 83 ILE A O 1
ATOM 597 N N . ASP A 1 84 ? 6.129 12.57 18.156 1 96.62 84 ASP A N 1
ATOM 598 C CA . ASP A 1 84 ? 5.18 12.398 19.25 1 96.62 84 ASP A CA 1
ATOM 599 C C . ASP A 1 84 ? 4.254 13.609 19.375 1 96.62 84 ASP A C 1
ATOM 601 O O . ASP A 1 84 ? 4.676 14.664 19.828 1 96.62 84 ASP A O 1
ATOM 605 N N . TRP A 1 85 ? 3.006 13.438 19.062 1 97.12 85 TRP A N 1
ATOM 606 C CA . TRP A 1 85 ? 2.049 14.539 19.047 1 97.12 85 TRP A CA 1
ATOM 607 C C . TRP A 1 85 ? 1.935 15.188 20.422 1 97.12 85 TRP A C 1
ATOM 609 O O . TRP A 1 85 ? 1.619 16.375 20.531 1 97.12 85 TRP A O 1
ATOM 619 N N . PHE A 1 86 ? 2.197 14.445 21.453 1 95.31 86 PHE A N 1
ATOM 620 C CA . PHE A 1 86 ? 2.041 14.961 22.812 1 95.31 86 PHE A CA 1
ATOM 621 C C . PHE A 1 86 ? 3.105 16 23.125 1 95.31 86 PHE A C 1
ATOM 623 O O . PHE A 1 86 ? 2.957 16.781 24.062 1 95.31 86 PHE A O 1
ATOM 630 N N . ASP A 1 87 ? 4.188 15.984 22.422 1 94.5 87 ASP A N 1
ATOM 631 C CA . ASP A 1 87 ? 5.195 17.016 22.578 1 94.5 87 ASP A CA 1
ATOM 632 C C . ASP A 1 87 ? 4.605 18.406 22.328 1 94.5 87 ASP A C 1
ATOM 634 O O . ASP A 1 87 ? 4.992 19.375 22.984 1 94.5 87 ASP A O 1
ATOM 638 N N . ALA A 1 88 ? 3.68 18.516 21.375 1 93.75 88 ALA A N 1
ATOM 639 C CA . ALA A 1 88 ? 3.021 19.797 21.109 1 93.75 88 ALA A CA 1
ATOM 640 C C . ALA A 1 88 ? 2.172 20.234 22.297 1 93.75 88 ALA A C 1
ATOM 642 O O . ALA A 1 88 ? 2.137 21.422 22.625 1 93.75 88 ALA A O 1
ATOM 643 N N . VAL A 1 89 ? 1.525 19.281 22.922 1 93.25 89 VAL A N 1
ATOM 644 C CA . VAL A 1 89 ? 0.693 19.578 24.094 1 93.25 89 VAL A CA 1
ATOM 645 C C . VAL A 1 89 ? 1.57 20.047 25.25 1 93.25 89 VAL A C 1
ATOM 647 O O . VAL A 1 89 ? 1.285 21.078 25.875 1 93.25 89 VAL A O 1
ATOM 650 N N . ARG A 1 90 ? 2.578 19.312 25.469 1 92.94 90 ARG A N 1
ATOM 651 C CA . ARG A 1 90 ? 3.484 19.656 26.562 1 92.94 90 ARG A CA 1
ATOM 652 C C . ARG A 1 90 ? 4.105 21.031 26.359 1 92.94 90 ARG A C 1
ATOM 654 O O . ARG A 1 90 ? 4.25 21.812 27.297 1 92.94 90 ARG A O 1
ATOM 661 N N . ALA A 1 91 ? 4.488 21.297 25.172 1 91.19 91 ALA A N 1
ATOM 662 C CA . ALA A 1 91 ? 5.086 22.594 24.844 1 91.19 91 ALA A CA 1
ATOM 663 C C . ALA A 1 91 ? 4.098 23.734 25.094 1 91.19 91 ALA A C 1
ATOM 665 O O . ALA A 1 91 ? 4.465 24.781 25.641 1 91.19 91 ALA A O 1
ATOM 666 N N . ALA A 1 92 ? 2.883 23.594 24.672 1 88.06 92 ALA A N 1
ATOM 667 C CA . ALA A 1 92 ? 1.852 24.609 24.891 1 88.06 92 ALA A CA 1
ATOM 668 C C . ALA A 1 92 ? 1.613 24.859 26.375 1 88.06 92 ALA A C 1
ATOM 670 O O . ALA A 1 92 ? 1.446 26 26.797 1 88.06 92 ALA A O 1
ATOM 671 N N . GLN A 1 93 ? 1.589 23.781 27.125 1 89 93 GLN A N 1
ATOM 672 C CA . GLN A 1 93 ? 1.354 23.875 28.562 1 89 93 GLN A CA 1
ATOM 673 C C . GLN A 1 93 ? 2.516 24.578 29.266 1 89 93 GLN A C 1
ATOM 675 O O . GLN A 1 93 ? 2.318 25.266 30.266 1 89 93 GLN A O 1
ATOM 680 N N . ALA A 1 94 ? 3.666 24.328 28.766 1 85.19 94 ALA A N 1
ATOM 681 C CA . ALA A 1 94 ? 4.871 24.906 29.375 1 85.19 94 ALA A CA 1
ATOM 682 C C . ALA A 1 94 ? 5.043 26.359 28.969 1 85.19 94 ALA A C 1
ATOM 684 O O . ALA A 1 94 ? 5.895 27.078 29.516 1 85.19 94 ALA A O 1
ATOM 685 N N . GLY A 1 95 ? 4.184 26.953 28.156 1 74.75 95 GLY A N 1
ATOM 686 C CA . GLY A 1 95 ? 4.348 28.312 27.672 1 74.75 95 GLY A CA 1
ATOM 687 C C . GLY A 1 95 ? 5.59 28.5 26.828 1 74.75 95 GLY A C 1
ATOM 688 O O . GLY A 1 95 ? 6.145 29.594 26.75 1 74.75 95 GLY A O 1
ATOM 689 N N . GLU A 1 96 ? 6.242 27.422 26.578 1 61.09 96 GLU A N 1
ATOM 690 C CA . GLU A 1 96 ? 7.504 27.406 25.844 1 61.09 96 GLU A CA 1
ATOM 691 C C . GLU A 1 96 ? 7.309 27.859 24.391 1 61.09 96 GLU A C 1
ATOM 693 O O . GLU A 1 96 ? 6.668 27.156 23.609 1 61.09 96 GLU A O 1
ATOM 698 N N . ALA A 1 97 ? 6.984 29.188 24.328 1 54.09 97 ALA A N 1
ATOM 699 C CA . ALA A 1 97 ? 7.121 29.719 22.969 1 54.09 97 ALA A CA 1
ATOM 700 C C . ALA A 1 97 ? 8.469 29.328 22.375 1 54.09 97 ALA A C 1
ATOM 702 O O . ALA A 1 97 ? 8.656 29.406 21.156 1 54.09 97 ALA A O 1
ATOM 703 N N . GLY A 1 98 ? 9.508 29.203 23.156 1 49.56 98 GLY A N 1
ATOM 704 C CA . GLY A 1 98 ? 10.891 29.359 22.734 1 49.56 98 GLY A CA 1
ATOM 705 C C . GLY A 1 98 ? 11.547 28.047 22.328 1 49.56 98 GLY A C 1
ATOM 706 O O . GLY A 1 98 ? 10.961 26.984 22.5 1 49.56 98 GLY A O 1
ATOM 707 N N . THR A 1 99 ? 12.578 28.125 21.406 1 52.53 99 THR A N 1
ATOM 708 C CA . THR A 1 99 ? 13.469 27.219 20.688 1 52.53 99 THR A CA 1
ATOM 709 C C . THR A 1 99 ? 14.25 26.344 21.672 1 52.53 99 THR A C 1
ATOM 711 O O . THR A 1 99 ? 14.844 25.344 21.281 1 52.53 99 THR A O 1
ATOM 714 N N . GLU A 1 100 ? 14.438 26.75 22.984 1 52.19 100 GLU A N 1
ATOM 715 C CA . GLU A 1 100 ? 15.375 26.031 23.844 1 52.19 100 GLU A CA 1
ATOM 716 C C . GLU A 1 100 ? 14.742 24.75 24.375 1 52.19 100 GLU A C 1
ATOM 718 O O . GLU A 1 100 ? 13.594 24.75 24.812 1 52.19 100 GLU A O 1
ATOM 723 N N . GLY A 1 101 ? 15.391 23.562 24.156 1 59.97 101 GLY A N 1
ATOM 724 C CA . GLY A 1 101 ? 15.008 22.25 24.656 1 59.97 101 GLY A CA 1
ATOM 725 C C . GLY A 1 101 ? 13.984 21.547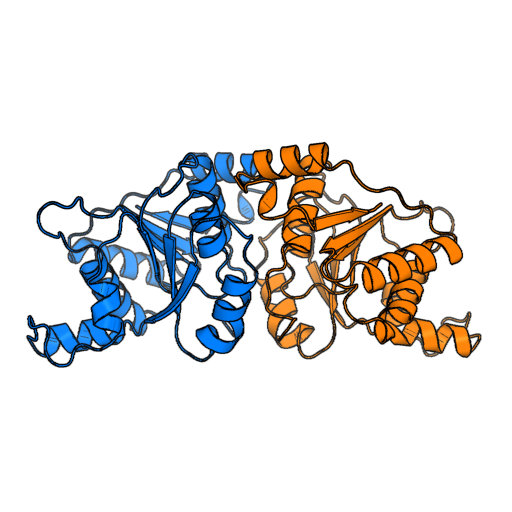 23.781 1 59.97 101 GLY A C 1
ATOM 726 O O . GLY A 1 101 ? 13.234 20.703 24.266 1 59.97 101 GLY A O 1
ATOM 727 N N . ARG A 1 102 ? 13.953 22.031 22.594 1 74.81 102 ARG A N 1
ATOM 728 C CA . ARG A 1 102 ? 12.961 21.547 21.641 1 74.81 102 ARG A CA 1
ATOM 729 C C . ARG A 1 102 ? 13.258 20.109 21.219 1 74.81 102 ARG A C 1
ATOM 731 O O . ARG A 1 102 ? 14.406 19.781 20.922 1 74.81 102 ARG A O 1
ATOM 738 N N . THR A 1 103 ? 12.336 19.438 21.5 1 88.75 103 THR A N 1
ATOM 739 C CA . THR A 1 103 ? 12.438 18.047 21.047 1 88.75 103 THR A CA 1
ATOM 740 C C . THR A 1 103 ? 12.516 18 19.516 1 88.75 103 THR A C 1
ATOM 742 O O . THR A 1 103 ? 12.18 18.969 18.844 1 88.75 103 THR A O 1
ATOM 745 N N . GLU A 1 104 ? 13.117 16.984 19 1 93.25 104 GLU A N 1
ATOM 746 C CA . GLU A 1 104 ? 13.141 16.766 17.547 1 93.25 104 GLU A CA 1
ATOM 747 C C . GLU A 1 104 ? 11.734 16.828 16.969 1 93.25 104 GLU A C 1
ATOM 749 O O . GLU A 1 104 ? 11.531 17.375 15.883 1 93.25 104 GLU A O 1
ATOM 754 N N . SER A 1 105 ? 10.812 16.312 17.703 1 94.81 105 SER A N 1
ATOM 755 C CA . SER A 1 105 ? 9.414 16.375 17.281 1 94.81 105 SER A CA 1
ATOM 756 C C . SER A 1 105 ? 8.961 17.812 17.047 1 94.81 105 SER A C 1
ATOM 758 O O . SER A 1 105 ? 8.367 18.109 16.016 1 94.81 105 SER A O 1
ATOM 760 N N . LEU A 1 106 ? 9.242 18.625 17.938 1 94.88 106 LEU A N 1
ATOM 761 C CA . LEU A 1 106 ? 8.805 20.016 17.844 1 94.88 106 LEU A CA 1
ATOM 762 C C . LEU A 1 106 ? 9.5 20.734 16.688 1 94.88 106 LEU A C 1
ATOM 764 O O . LEU A 1 106 ? 8.875 21.516 15.977 1 94.88 106 LEU A O 1
ATOM 768 N N . ALA A 1 107 ? 10.812 20.422 16.562 1 95.88 107 ALA A N 1
ATOM 769 C CA . ALA A 1 107 ? 11.547 21.016 15.445 1 95.88 107 ALA A CA 1
ATOM 770 C C . ALA A 1 107 ? 10.93 20.641 14.109 1 95.88 107 ALA A C 1
ATOM 772 O O . ALA A 1 107 ? 10.812 21.469 13.203 1 95.88 107 ALA A O 1
ATOM 773 N N . LEU A 1 108 ? 10.547 19.422 13.953 1 97.5 108 LEU A N 1
ATOM 774 C CA . LEU A 1 108 ? 9.938 18.938 12.719 1 97.5 108 LEU A CA 1
ATOM 775 C C . LEU A 1 108 ? 8.562 19.562 12.508 1 97.5 108 LEU A C 1
ATOM 777 O O . LEU A 1 108 ? 8.219 19.938 11.391 1 97.5 108 LEU A O 1
ATOM 781 N N . LEU A 1 109 ? 7.824 19.703 13.594 1 97 109 LEU A N 1
ATOM 782 C CA . LEU A 1 109 ? 6.496 20.297 13.484 1 97 109 LEU A CA 1
ATOM 783 C C . LEU A 1 109 ? 6.59 21.766 13.117 1 97 109 LEU A C 1
ATOM 785 O O . LEU A 1 109 ? 5.723 22.297 12.422 1 97 109 LEU A O 1
ATOM 789 N N . ASP A 1 110 ? 7.645 22.406 13.492 1 95 110 ASP A N 1
ATOM 790 C CA . ASP A 1 110 ? 7.789 23.844 13.289 1 95 110 ASP A CA 1
ATOM 791 C C . ASP A 1 110 ? 8.383 24.141 11.914 1 95 110 ASP A C 1
ATOM 793 O O . ASP A 1 110 ? 8.422 25.297 11.484 1 95 110 ASP A O 1
ATOM 797 N N . ALA A 1 111 ? 8.844 23.156 11.234 1 95.5 111 ALA A N 1
ATOM 798 C CA . ALA A 1 111 ? 9.422 23.359 9.914 1 95.5 111 ALA A CA 1
ATOM 799 C C . ALA A 1 111 ? 8.359 23.812 8.914 1 95.5 111 ALA A C 1
ATOM 801 O O . ALA A 1 111 ? 7.164 23.812 9.227 1 95.5 111 ALA A O 1
ATOM 802 N N . GLN A 1 112 ? 8.812 24.312 7.82 1 95.06 112 GLN A N 1
ATOM 803 C CA . GLN A 1 112 ? 7.895 24.812 6.805 1 95.06 112 GLN A CA 1
ATOM 804 C C . GLN A 1 112 ? 7.469 23.703 5.848 1 95.06 112 GLN A C 1
ATOM 806 O O . GLN A 1 112 ? 8.305 22.953 5.336 1 95.06 112 GLN A O 1
ATOM 811 N N . TYR A 1 113 ? 6.176 23.609 5.621 1 97.5 113 TYR A N 1
ATOM 812 C CA . TYR A 1 113 ? 5.609 22.641 4.688 1 97.5 113 TYR A CA 1
ATOM 813 C C . TYR A 1 113 ? 4.645 23.328 3.721 1 97.5 113 TYR A C 1
ATOM 815 O O . TYR A 1 113 ? 4.121 24.406 4.004 1 97.5 113 TYR A O 1
ATOM 823 N N . ASP A 1 114 ? 4.469 22.719 2.559 1 97.19 114 ASP A N 1
ATOM 824 C CA . ASP A 1 114 ? 3.488 23.188 1.579 1 97.19 114 ASP A CA 1
ATOM 825 C C . ASP A 1 114 ? 2.174 22.422 1.721 1 97.19 114 ASP A C 1
ATOM 827 O O . ASP A 1 114 ? 1.108 22.938 1.385 1 97.19 114 ASP A O 1
ATOM 831 N N . ILE A 1 115 ? 2.256 21.203 2.225 1 97.75 115 ILE A N 1
ATOM 832 C CA . ILE A 1 115 ? 1.09 20.344 2.416 1 97.75 115 ILE A CA 1
ATOM 833 C C . ILE A 1 115 ? 1.284 19.484 3.66 1 97.75 115 ILE A C 1
ATOM 835 O O . ILE A 1 115 ? 2.391 19.016 3.928 1 97.75 115 ILE A O 1
ATOM 839 N N . VAL A 1 116 ? 0.203 19.328 4.512 1 98.62 116 VAL A N 1
ATOM 840 C CA . VAL A 1 116 ? 0.172 18.453 5.672 1 98.62 116 VAL A CA 1
ATOM 841 C C . VAL A 1 116 ? -0.972 17.453 5.531 1 98.62 116 VAL A C 1
ATOM 843 O O . VAL A 1 116 ? -2.094 17.828 5.184 1 98.62 116 VAL A O 1
ATOM 846 N N . VAL A 1 117 ? -0.664 16.156 5.766 1 98.75 117 VAL A N 1
ATOM 847 C CA . VAL A 1 117 ? -1.689 15.133 5.582 1 98.75 117 VAL A CA 1
ATOM 848 C C . VAL A 1 117 ? -1.707 14.188 6.785 1 98.75 117 VAL A C 1
ATOM 850 O O . VAL A 1 117 ? -0.679 13.984 7.434 1 98.75 117 VAL A O 1
ATOM 853 N N . THR A 1 118 ? -2.842 13.656 7.094 1 98.56 118 THR A N 1
ATOM 854 C CA . THR A 1 118 ? -3.02 12.594 8.078 1 98.56 118 THR A CA 1
ATOM 855 C C . THR A 1 118 ? -4.215 11.711 7.715 1 98.56 118 THR A C 1
ATOM 857 O O . THR A 1 118 ? -5.234 12.211 7.238 1 98.56 118 THR A O 1
ATOM 860 N N . THR A 1 119 ? -4.02 10.406 7.859 1 97.5 119 THR A N 1
ATOM 861 C CA . THR A 1 119 ? -5.105 9.484 7.539 1 97.5 119 THR A CA 1
ATOM 862 C C . THR A 1 119 ? -5.293 8.461 8.656 1 97.5 119 THR A C 1
ATOM 864 O O . THR A 1 119 ? -4.316 7.957 9.211 1 97.5 119 THR A O 1
ATOM 867 N N . ASP A 1 120 ? -6.586 8.234 9 1 95.31 120 ASP A N 1
ATOM 868 C CA . ASP A 1 120 ? -7.012 7.184 9.914 1 95.31 120 ASP A CA 1
ATOM 869 C C . ASP A 1 120 ? -6.371 7.355 11.289 1 95.31 120 ASP A C 1
ATOM 871 O O . ASP A 1 120 ? -5.969 6.379 11.922 1 95.31 120 ASP A O 1
ATOM 875 N N . THR A 1 121 ? -6.27 8.625 11.672 1 96.88 121 THR A N 1
ATOM 876 C CA . THR A 1 121 ? -5.648 8.945 12.953 1 96.88 121 THR A CA 1
ATOM 877 C C . THR A 1 121 ? -6.703 9.352 13.977 1 96.88 121 THR A C 1
ATOM 879 O O . THR A 1 121 ? -6.383 9.609 15.141 1 96.88 121 THR A O 1
ATOM 882 N N . ILE A 1 122 ? -7.953 9.438 13.531 1 96.12 122 ILE A N 1
ATOM 883 C CA . ILE A 1 122 ? -9.078 9.711 14.422 1 96.12 122 ILE A CA 1
ATOM 884 C C . ILE A 1 122 ? -9.75 8.398 14.82 1 96.12 122 ILE A C 1
ATOM 886 O O . ILE A 1 122 ? -10.656 7.926 14.141 1 96.12 122 ILE A O 1
ATOM 890 N N . TYR A 1 123 ? -9.242 7.75 15.859 1 89.62 123 TYR A N 1
ATOM 891 C CA . TYR A 1 123 ? -9.75 6.445 16.266 1 89.62 123 TYR A CA 1
ATOM 892 C C . TYR A 1 123 ? -9.789 6.332 17.797 1 89.62 123 TYR A C 1
ATOM 894 O O . TYR A 1 123 ? -10.492 5.477 18.328 1 89.62 123 TYR A O 1
ATOM 902 N N . ALA A 1 124 ? -9.062 7.199 18.469 1 91.31 124 ALA A N 1
ATOM 903 C CA . ALA A 1 124 ? -8.992 7.227 19.938 1 91.31 124 ALA A CA 1
ATOM 904 C C . ALA A 1 124 ? -9.242 8.633 20.469 1 91.31 124 ALA A C 1
ATOM 906 O O . ALA A 1 124 ? -8.383 9.508 20.344 1 91.31 124 ALA A O 1
ATOM 907 N N . PRO A 1 125 ? -10.344 8.789 21.141 1 94 125 PRO A N 1
ATOM 908 C CA . PRO A 1 125 ? -10.688 10.133 21.609 1 94 125 PRO A CA 1
ATOM 909 C C . PRO A 1 125 ? -9.594 10.758 22.469 1 94 125 PRO A C 1
ATOM 911 O O . PRO A 1 125 ? -9.367 11.977 22.406 1 94 125 PRO A O 1
ATOM 914 N N . GLU A 1 126 ? -8.891 9.945 23.188 1 94.12 126 GLU A N 1
ATOM 915 C CA . GLU A 1 126 ? -7.863 10.453 24.094 1 94.12 126 GLU A CA 1
ATOM 916 C C . GLU A 1 126 ? -6.672 11.008 23.312 1 94.12 126 GLU A C 1
ATOM 918 O O . GLU A 1 126 ? -5.867 11.766 23.859 1 94.12 126 GLU A O 1
ATOM 923 N N . MET A 1 127 ? -6.582 10.648 22 1 95.25 127 MET A N 1
ATOM 924 C CA . MET A 1 127 ? -5.441 11.07 21.203 1 95.25 127 MET A CA 1
ATOM 925 C C . MET A 1 127 ? -5.785 12.305 20.375 1 95.25 127 MET A C 1
ATOM 927 O O . MET A 1 127 ? -4.895 12.984 19.859 1 95.25 127 MET A O 1
ATOM 931 N N . THR A 1 128 ? -7.059 12.633 20.281 1 96.94 128 THR A N 1
ATOM 932 C CA . THR A 1 128 ? -7.551 13.625 19.328 1 96.94 128 THR A CA 1
ATOM 933 C C . THR A 1 128 ? -7.02 15.016 19.688 1 96.94 128 THR A C 1
ATOM 935 O O . THR A 1 128 ? -6.535 15.742 18.812 1 96.94 128 THR A O 1
ATOM 938 N N . PRO A 1 129 ? -6.969 15.414 20.984 1 96.81 129 PRO A N 1
ATOM 939 C CA . PRO A 1 129 ? -6.418 16.734 21.312 1 96.81 129 PRO A CA 1
ATOM 940 C C . PRO A 1 129 ? -4.957 16.875 20.906 1 96.81 129 PRO A C 1
ATOM 942 O O . PRO A 1 129 ? -4.559 17.922 20.391 1 96.81 129 PRO A O 1
ATOM 945 N N . ALA A 1 130 ? -4.168 15.852 21.125 1 97.62 130 ALA A N 1
ATOM 946 C CA . ALA A 1 130 ? -2.752 15.898 20.781 1 97.62 130 ALA A CA 1
ATOM 947 C C . ALA A 1 130 ? -2.566 15.984 19.266 1 97.62 130 ALA A C 1
ATOM 949 O O . ALA A 1 130 ? -1.675 16.688 18.781 1 97.62 130 ALA A O 1
ATOM 950 N N . LEU A 1 131 ? -3.369 15.273 18.516 1 98 131 LEU A N 1
ATOM 951 C CA . LEU A 1 131 ? -3.332 15.359 17.062 1 98 131 LEU A CA 1
ATOM 952 C C . LEU A 1 131 ? -3.58 16.797 16.594 1 98 131 LEU A C 1
ATOM 954 O O . LEU A 1 131 ? -2.824 17.312 15.773 1 98 131 LEU A O 1
ATOM 958 N N . TRP A 1 132 ? -4.598 17.422 17.109 1 97.75 132 TRP A N 1
ATOM 959 C CA . TRP A 1 132 ? -4.941 18.781 16.703 1 97.75 132 TRP A CA 1
ATOM 960 C C . TRP A 1 132 ? -3.855 19.766 17.094 1 97.75 132 TRP A C 1
ATOM 962 O O . TRP A 1 132 ? -3.572 20.719 16.375 1 97.75 132 TRP A O 1
ATOM 972 N N . ALA A 1 133 ? -3.232 19.562 18.25 1 96.56 133 ALA A N 1
ATOM 973 C CA . ALA A 1 133 ? -2.117 20.406 18.641 1 96.56 133 ALA A CA 1
ATOM 974 C C . ALA A 1 133 ? -0.966 20.312 17.641 1 96.56 133 ALA A C 1
ATOM 976 O O . ALA A 1 133 ? -0.367 21.328 17.281 1 96.56 133 ALA A O 1
ATOM 977 N N . ALA A 1 134 ? -0.672 19.125 17.219 1 97.5 134 ALA A N 1
ATOM 978 C CA . ALA A 1 134 ? 0.393 18.906 16.25 1 97.5 134 ALA A CA 1
ATOM 979 C C . ALA A 1 134 ? 0.049 19.531 14.898 1 97.5 134 ALA A C 1
ATOM 981 O O . ALA A 1 134 ? 0.892 20.188 14.281 1 97.5 134 ALA A O 1
ATOM 982 N N . LEU A 1 135 ? -1.187 19.359 14.438 1 97.81 135 LEU A N 1
ATOM 983 C CA . LEU A 1 135 ? -1.638 19.906 13.172 1 97.81 135 LEU A CA 1
ATOM 984 C C . LEU A 1 135 ? -1.569 21.4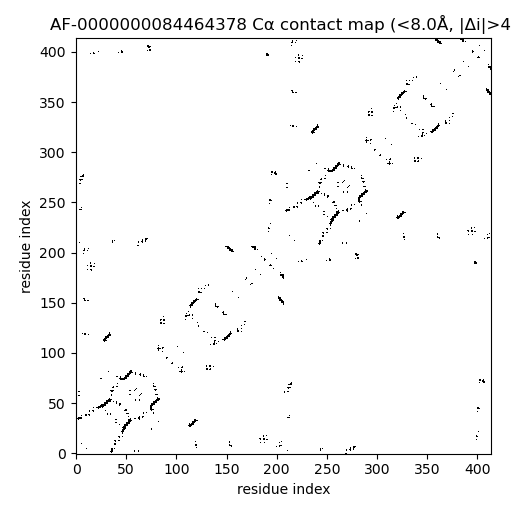38 13.188 1 97.81 135 LEU A C 1
ATOM 986 O O . LEU A 1 135 ? -1.125 22.047 12.219 1 97.81 135 LEU A O 1
ATOM 990 N N . GLU A 1 136 ? -2.016 22 14.25 1 95.44 136 GLU A N 1
ATOM 991 C CA . GLU A 1 136 ? -1.995 23.453 14.391 1 95.44 136 GLU A CA 1
ATOM 992 C C . GLU A 1 136 ? -0.571 24 14.312 1 95.44 136 GLU A C 1
ATOM 994 O O . GLU A 1 136 ? -0.321 25 13.641 1 95.44 136 GLU A O 1
ATOM 999 N N . ARG A 1 137 ? 0.277 23.312 14.969 1 94.44 137 ARG A N 1
ATOM 1000 C CA . ARG A 1 137 ? 1.669 23.75 14.961 1 94.44 137 ARG A CA 1
ATOM 1001 C C . ARG A 1 137 ? 2.287 23.609 13.578 1 94.44 137 ARG A C 1
ATOM 1003 O O . ARG A 1 137 ? 2.955 24.516 13.086 1 94.44 137 ARG A O 1
ATOM 1010 N N . ALA A 1 138 ? 2.07 22.484 12.938 1 96.38 138 ALA A N 1
ATOM 1011 C CA . ALA A 1 138 ? 2.625 22.203 11.617 1 96.38 138 ALA A CA 1
ATOM 1012 C C . ALA A 1 138 ? 2.086 23.188 10.578 1 96.38 138 ALA A C 1
ATOM 1014 O O . ALA A 1 138 ? 2.777 23.516 9.609 1 96.38 138 ALA A O 1
ATOM 1015 N N . ALA A 1 139 ? 0.889 23.641 10.805 1 95.19 139 ALA A N 1
ATOM 1016 C CA . ALA A 1 139 ? 0.222 24.484 9.812 1 95.19 139 ALA A CA 1
ATOM 1017 C C . ALA A 1 139 ? 0.292 25.953 10.203 1 95.19 139 ALA A C 1
ATOM 1019 O O . ALA A 1 139 ? -0.314 26.812 9.547 1 95.19 139 ALA A O 1
ATOM 1020 N N . ALA A 1 140 ? 0.962 26.266 11.25 1 92.75 140 ALA A N 1
ATOM 1021 C CA . ALA A 1 140 ? 1.048 27.641 11.719 1 92.75 140 ALA A CA 1
ATOM 1022 C C . ALA A 1 140 ? 1.662 28.547 10.656 1 92.75 140 ALA A C 1
ATOM 1024 O O . ALA A 1 140 ? 2.609 28.156 9.969 1 92.75 140 ALA A O 1
ATOM 1025 N N . PRO A 1 141 ? 1.075 29.703 10.508 1 90.56 141 PRO A N 1
ATOM 1026 C CA . PRO A 1 141 ? 1.655 30.656 9.562 1 90.56 141 PRO A CA 1
ATOM 1027 C C . PRO A 1 141 ? 3.107 31 9.891 1 90.56 141 PRO A C 1
ATOM 1029 O O . PRO A 1 141 ? 3.475 31.109 11.062 1 90.56 141 PRO A O 1
ATOM 1032 N N . LYS A 1 142 ? 3.941 31.062 8.906 1 89.75 142 LYS A N 1
ATOM 1033 C CA . LYS A 1 142 ? 5.344 31.453 9.008 1 89.75 142 LYS A CA 1
ATOM 1034 C C . LYS A 1 142 ? 5.633 32.656 8.117 1 89.75 142 LYS A C 1
ATOM 1036 O O . LYS A 1 142 ? 5.051 32.812 7.043 1 89.75 142 LYS A O 1
ATOM 1041 N N . PRO A 1 143 ? 6.41 33.562 8.594 1 87.81 143 PRO A N 1
ATOM 1042 C CA . PRO A 1 143 ? 6.676 34.781 7.84 1 87.81 143 PRO A CA 1
ATOM 1043 C C . PRO A 1 143 ? 7.141 34.5 6.414 1 87.81 143 PRO A C 1
ATOM 1045 O O . PRO A 1 143 ? 8.055 33.719 6.203 1 87.81 143 PRO A O 1
ATOM 1048 N N . GLY A 1 144 ? 6.449 35.219 5.449 1 89.38 144 GLY A N 1
ATOM 1049 C CA . GLY A 1 144 ? 6.859 35.188 4.055 1 89.38 144 GLY A CA 1
ATOM 1050 C C . GLY A 1 144 ? 6.492 33.875 3.363 1 89.38 144 GLY A C 1
ATOM 1051 O O . GLY A 1 144 ? 6.957 33.625 2.252 1 89.38 144 GLY A O 1
ATOM 1052 N N . ARG A 1 145 ? 5.715 33.094 4.176 1 87.88 145 ARG A N 1
ATOM 1053 C CA . ARG A 1 145 ? 5.402 31.797 3.574 1 87.88 145 ARG A CA 1
ATOM 1054 C C . ARG A 1 145 ? 3.896 31.562 3.545 1 87.88 145 ARG A C 1
ATOM 1056 O O . ARG A 1 145 ? 3.16 32.094 4.379 1 87.88 145 ARG A O 1
ATOM 1063 N N . ARG A 1 146 ? 3.537 30.891 2.574 1 89.94 146 ARG A N 1
ATOM 1064 C CA . ARG A 1 146 ? 2.135 30.5 2.486 1 89.94 146 ARG A CA 1
ATOM 1065 C C . ARG A 1 146 ? 1.802 29.422 3.516 1 89.94 146 ARG A C 1
ATOM 1067 O O . ARG A 1 146 ? 2.627 28.562 3.805 1 89.94 146 ARG A O 1
ATOM 1074 N N . THR A 1 147 ? 0.596 29.484 4.055 1 92.69 147 THR A N 1
ATOM 1075 C CA . THR A 1 147 ? 0.116 28.453 4.957 1 92.69 147 THR A CA 1
ATOM 1076 C C . THR A 1 147 ? -0.081 27.125 4.211 1 92.69 147 THR A C 1
ATOM 1078 O O . THR A 1 147 ? -0.585 27.125 3.086 1 92.69 147 THR A O 1
ATOM 1081 N N . PRO A 1 148 ? 0.278 26.094 4.828 1 95.44 148 PRO A N 1
ATOM 1082 C CA . PRO A 1 148 ? 0.118 24.812 4.133 1 95.44 148 PRO A CA 1
ATOM 1083 C C . PRO A 1 148 ? -1.342 24.375 4.02 1 95.44 148 PRO A C 1
ATOM 1085 O O . PRO A 1 148 ? -2.16 24.719 4.879 1 95.44 148 PRO A O 1
ATOM 1088 N N . THR A 1 149 ? -1.648 23.703 2.949 1 95.25 149 THR A N 1
ATOM 1089 C CA . THR A 1 149 ? -2.926 23 2.871 1 95.25 149 THR A CA 1
ATOM 1090 C C . THR A 1 149 ? -2.904 21.75 3.73 1 95.25 149 THR A C 1
ATOM 1092 O O . THR A 1 149 ? -1.927 21 3.719 1 95.25 149 THR A O 1
ATOM 1095 N N . VAL A 1 150 ? -4.031 21.516 4.5 1 97.94 150 VAL A N 1
ATOM 1096 C CA . VAL A 1 150 ? -4.117 20.344 5.359 1 97.94 150 VAL A CA 1
ATOM 1097 C C . VAL A 1 150 ? -5.199 19.406 4.836 1 97.94 150 VAL A C 1
ATOM 1099 O O . VAL A 1 150 ? -6.312 19.828 4.531 1 97.94 150 VAL A O 1
ATOM 1102 N N . TYR A 1 151 ? -4.867 18.109 4.66 1 98.62 151 TYR A N 1
ATOM 1103 C CA . TYR A 1 151 ? -5.844 17.078 4.316 1 98.62 151 TYR A CA 1
ATOM 1104 C C . TYR A 1 151 ? -5.957 16.047 5.422 1 98.62 151 TYR A C 1
ATOM 1106 O O . TYR A 1 151 ? -4.941 15.586 5.957 1 98.62 151 TYR A O 1
ATOM 1114 N N . ILE A 1 152 ? -7.203 15.711 5.75 1 98.44 152 ILE A N 1
ATOM 1115 C CA . ILE A 1 152 ? -7.5 14.656 6.711 1 98.44 152 ILE A CA 1
ATOM 1116 C C . ILE A 1 152 ? -8.359 13.586 6.051 1 98.44 152 ILE A C 1
ATOM 1118 O O . ILE A 1 152 ? -9.469 13.867 5.594 1 98.44 152 ILE A O 1
ATOM 1122 N N . GLY A 1 153 ? -7.82 12.398 5.914 1 97.81 153 GLY A N 1
ATOM 1123 C CA . GLY A 1 153 ? -8.609 11.234 5.531 1 97.81 153 GLY A CA 1
ATOM 1124 C C . GLY A 1 153 ? -9.023 10.383 6.715 1 97.81 153 GLY A C 1
ATOM 1125 O O . GLY A 1 153 ? -8.242 10.172 7.645 1 97.81 153 GLY A O 1
ATOM 1126 N N . LEU A 1 154 ? -10.305 9.906 6.719 1 96.81 154 LEU A N 1
ATOM 1127 C CA . LEU A 1 154 ? -10.773 9.102 7.844 1 96.81 154 LEU A CA 1
ATOM 1128 C C . LEU A 1 154 ? -11.883 8.164 7.41 1 96.81 154 LEU A C 1
ATOM 1130 O O . LEU A 1 154 ? -12.492 8.352 6.352 1 96.81 154 LEU A O 1
ATOM 1134 N N . GLU A 1 155 ? -12.016 7.078 8.148 1 92.88 155 GLU A N 1
ATOM 1135 C CA . GLU A 1 155 ? -13.203 6.227 8.055 1 92.88 155 GLU A CA 1
ATOM 1136 C C . GLU A 1 155 ? -14.164 6.492 9.211 1 92.88 155 GLU A C 1
ATOM 1138 O O . GLU A 1 155 ? -13.766 6.461 10.375 1 92.88 155 GLU A O 1
ATOM 1143 N N . ARG A 1 156 ? -15.367 6.727 8.867 1 93.75 156 ARG A N 1
ATOM 1144 C CA . ARG A 1 156 ? -16.391 6.988 9.883 1 93.75 156 ARG A CA 1
ATOM 1145 C C . ARG A 1 156 ? -16.922 5.691 10.469 1 93.75 156 ARG A C 1
ATOM 1147 O O . ARG A 1 156 ? -18.094 5.352 10.273 1 93.75 156 ARG A O 1
ATOM 1154 N N . ARG A 1 157 ? -16.141 4.988 11.234 1 87.75 157 ARG A N 1
ATOM 1155 C CA . ARG A 1 157 ? -16.531 3.746 11.891 1 87.75 157 ARG A CA 1
ATOM 1156 C C . ARG A 1 157 ? -17.453 4.02 13.078 1 87.75 157 ARG A C 1
ATOM 1158 O O . ARG A 1 157 ? -18.438 3.316 13.273 1 87.75 157 ARG A O 1
ATOM 1165 N N . ASP A 1 158 ? -17.141 5.082 13.906 1 92.5 158 ASP A N 1
ATOM 1166 C CA . ASP A 1 158 ? -17.922 5.594 15.023 1 92.5 158 ASP A CA 1
ATOM 1167 C C . ASP A 1 158 ? -18.266 7.066 14.82 1 92.5 158 ASP A C 1
ATOM 1169 O O . ASP A 1 158 ? -17.422 7.941 15.023 1 92.5 158 ASP A O 1
ATOM 1173 N N . PRO A 1 159 ? -19.484 7.285 14.453 1 94.38 159 PRO A N 1
ATOM 1174 C CA . PRO A 1 159 ? -19.875 8.664 14.141 1 94.38 159 PRO A CA 1
ATOM 1175 C C . PRO A 1 159 ? -19.641 9.625 15.305 1 94.38 159 PRO A C 1
ATOM 1177 O O . PRO A 1 159 ? -19.281 10.781 15.086 1 94.38 159 PRO A O 1
ATOM 1180 N N . ARG A 1 160 ? -19.812 9.109 16.531 1 95.12 160 ARG A N 1
ATOM 1181 C CA . ARG A 1 160 ? -19.641 9.984 17.688 1 95.12 160 ARG A CA 1
ATOM 1182 C C . ARG A 1 160 ? -18.188 10.445 17.828 1 95.12 160 ARG A C 1
ATOM 1184 O O . ARG A 1 160 ? -17.922 11.617 18.094 1 95.12 160 ARG A O 1
ATOM 1191 N N . VAL A 1 161 ? -17.25 9.562 17.609 1 95.62 161 VAL A N 1
ATOM 1192 C CA . VAL A 1 161 ? -15.82 9.867 17.719 1 95.62 161 VAL A CA 1
ATOM 1193 C C . VAL A 1 161 ? -15.414 10.828 16.594 1 95.62 161 VAL A C 1
ATOM 1195 O O . VAL A 1 161 ? -14.742 11.828 16.859 1 95.62 161 VAL A O 1
ATOM 1198 N N . VAL A 1 162 ? -15.867 10.586 15.43 1 96.81 162 VAL A N 1
ATOM 1199 C CA . VAL A 1 162 ? -15.508 11.398 14.266 1 96.81 162 VAL A CA 1
ATOM 1200 C C . VAL A 1 162 ? -16.125 12.789 14.406 1 96.81 162 VAL A C 1
ATOM 1202 O O . VAL A 1 162 ? -15.43 13.797 14.203 1 96.81 162 VAL A O 1
ATOM 1205 N N . ASP A 1 163 ? -17.375 12.867 14.805 1 97.19 163 ASP A N 1
ATOM 1206 C CA . ASP A 1 163 ? -18.047 14.156 14.969 1 97.19 163 ASP A CA 1
ATOM 1207 C C . ASP A 1 163 ? -17.328 15.008 16.016 1 97.19 163 ASP A C 1
ATOM 1209 O O . ASP A 1 163 ? -17.109 16.203 15.812 1 97.19 163 ASP A O 1
ATOM 1213 N N . ALA A 1 164 ? -17 14.406 17.094 1 97.62 164 ALA A N 1
ATOM 1214 C CA . ALA A 1 164 ? -16.312 15.125 18.156 1 97.62 164 ALA A CA 1
ATOM 1215 C C . ALA A 1 164 ? -14.961 15.641 17.688 1 97.62 164 ALA A C 1
ATOM 1217 O O . ALA A 1 164 ? -14.57 16.766 18.016 1 97.62 164 ALA A O 1
ATOM 1218 N N . ALA A 1 165 ? -14.281 14.812 16.984 1 98 165 ALA A N 1
ATOM 1219 C CA . ALA A 1 165 ? -12.953 15.195 16.5 1 98 165 ALA A CA 1
ATOM 1220 C C . ALA A 1 165 ? -13.039 16.375 15.531 1 98 165 ALA A C 1
ATOM 1222 O O . ALA A 1 165 ? -12.258 17.312 15.617 1 98 165 ALA A O 1
ATOM 1223 N N . LEU A 1 166 ? -13.953 16.359 14.609 1 97.38 166 LEU A N 1
ATOM 1224 C CA . LEU A 1 166 ? -14.117 17.422 13.633 1 97.38 166 LEU A CA 1
ATOM 1225 C C . LEU A 1 166 ? -14.562 18.719 14.305 1 97.38 166 LEU A C 1
ATOM 1227 O O . LEU A 1 166 ? -14.094 19.797 13.961 1 97.38 166 LEU A O 1
ATOM 1231 N N . GLU A 1 167 ? -15.438 18.562 15.258 1 97.44 167 GLU A N 1
ATOM 1232 C CA . GLU A 1 167 ? -15.883 19.734 16.016 1 97.44 167 GLU A CA 1
ATOM 1233 C C . GLU A 1 167 ? -14.719 20.375 16.766 1 97.44 167 GLU A C 1
ATOM 1235 O O . GLU A 1 167 ? -14.609 21.594 16.828 1 97.44 167 GLU A O 1
ATOM 1240 N N . MET A 1 168 ? -13.883 19.625 17.328 1 97.31 168 MET A N 1
ATOM 1241 C CA . MET A 1 168 ? -12.703 20.141 18.016 1 97.31 168 MET A CA 1
ATOM 1242 C C . MET A 1 168 ? -11.852 20.984 17.078 1 97.31 168 MET A C 1
ATOM 1244 O O . MET A 1 168 ? -11.383 22.062 17.453 1 97.31 168 MET A O 1
ATOM 1248 N N . GLY A 1 169 ? -11.648 20.5 15.891 1 96.38 169 GLY A N 1
ATOM 1249 C CA . GLY A 1 169 ? -10.914 21.266 14.891 1 96.38 169 GLY A CA 1
ATOM 1250 C C . GLY A 1 169 ? -11.555 22.609 14.594 1 96.38 169 GLY A C 1
ATOM 1251 O O . GLY A 1 169 ? -10.859 23.625 14.508 1 96.38 169 GLY A O 1
ATOM 1252 N N . ARG A 1 170 ? -12.852 22.594 14.453 1 95.75 170 ARG A N 1
ATOM 1253 C CA . ARG A 1 170 ? -13.57 23.844 14.188 1 95.75 170 ARG A CA 1
ATOM 1254 C C . ARG A 1 170 ? -13.414 24.828 15.344 1 95.75 170 ARG A C 1
ATOM 1256 O O . ARG A 1 170 ? -13.203 26.016 15.125 1 95.75 170 ARG A O 1
ATOM 1263 N N . GLN A 1 171 ? -13.469 24.328 16.469 1 95.62 171 GLN A N 1
ATOM 1264 C CA . GLN A 1 171 ? -13.336 25.156 17.656 1 95.62 171 GLN A CA 1
ATOM 1265 C C . GLN A 1 171 ? -11.938 25.766 17.75 1 95.62 171 GLN A C 1
ATOM 1267 O O . GLN A 1 171 ? -11.758 26.844 18.312 1 95.62 171 GLN A O 1
ATOM 1272 N N . ARG A 1 172 ? -11 25.062 17.203 1 93.12 172 ARG A N 1
ATOM 1273 C CA . ARG A 1 172 ? -9.617 25.531 17.219 1 93.12 172 ARG A CA 1
ATOM 1274 C C . ARG A 1 172 ? -9.359 26.516 16.078 1 93.12 172 ARG A C 1
ATOM 1276 O O . ARG A 1 172 ? -8.234 26.984 15.898 1 93.12 172 ARG A O 1
ATOM 1283 N N . GLY A 1 173 ? -10.438 26.75 15.258 1 91.19 173 GLY A N 1
ATOM 1284 C CA . GLY A 1 173 ? -10.352 27.781 14.242 1 91.19 173 GLY A CA 1
ATOM 1285 C C . GLY A 1 173 ? -10.086 27.234 12.852 1 91.19 173 GLY A C 1
ATOM 1286 O O . GLY A 1 173 ? -9.867 28 11.914 1 91.19 173 GLY A O 1
ATOM 1287 N N . CYS A 1 174 ? -10.125 25.938 12.688 1 91 174 CYS A N 1
ATOM 1288 C CA . CYS A 1 174 ? -9.875 25.328 11.383 1 91 174 CYS A CA 1
ATOM 1289 C C . CYS A 1 174 ? -11.117 25.359 10.516 1 91 174 CYS A C 1
ATOM 1291 O O . CYS A 1 174 ? -12.195 24.922 10.93 1 91 174 CYS A O 1
ATOM 1293 N N . THR A 1 175 ? -10.945 26 9.406 1 91.19 175 THR A N 1
ATOM 1294 C CA . THR A 1 175 ? -11.992 25.891 8.391 1 91.19 175 THR A CA 1
ATOM 1295 C C . THR A 1 175 ? -11.891 24.578 7.645 1 91.19 175 THR A C 1
ATOM 1297 O O . THR A 1 175 ? -10.867 24.281 7.027 1 91.19 175 THR A O 1
ATOM 1300 N N . MET A 1 176 ? -12.945 23.797 7.738 1 94.31 176 MET A N 1
ATOM 1301 C CA . MET A 1 176 ? -12.891 22.438 7.176 1 94.31 176 MET A CA 1
ATOM 1302 C C . MET A 1 176 ? -14 22.234 6.152 1 94.31 176 MET A C 1
ATOM 1304 O O . MET A 1 176 ? -15.156 22.578 6.406 1 94.31 176 MET A O 1
ATOM 1308 N N . ARG A 1 177 ? -13.633 21.719 5.07 1 96.25 177 ARG A N 1
ATOM 1309 C CA . ARG A 1 177 ? -14.578 21.344 4.02 1 96.25 177 ARG A CA 1
ATOM 1310 C C . ARG A 1 177 ? -14.375 19.891 3.596 1 96.25 177 ARG A C 1
ATOM 1312 O O . ARG A 1 177 ? -13.242 19.453 3.396 1 96.25 177 ARG A O 1
ATOM 1319 N N . ARG A 1 178 ? -15.492 19.266 3.5 1 97.19 178 ARG A N 1
ATOM 1320 C CA . ARG A 1 178 ? -15.43 17.891 3.037 1 97.19 178 ARG A CA 1
ATOM 1321 C C . ARG A 1 178 ? -15.328 17.828 1.518 1 97.19 178 ARG A C 1
ATOM 1323 O O . ARG A 1 178 ? -16.078 18.516 0.811 1 97.19 178 ARG A O 1
ATOM 1330 N N . VAL A 1 179 ? -14.398 17.062 0.99 1 97.44 179 VAL A N 1
ATOM 1331 C CA . VAL A 1 179 ? -14.305 16.828 -0.447 1 97.44 179 VAL A CA 1
ATOM 1332 C C . VAL A 1 179 ? -15.523 16.031 -0.92 1 97.44 179 VAL A C 1
ATOM 1334 O O . VAL A 1 179 ? -15.93 15.062 -0.279 1 97.44 179 VAL A O 1
ATOM 1337 N N . ALA A 1 180 ? -16.078 16.453 -2.01 1 96.31 180 ALA A N 1
ATOM 1338 C CA . ALA A 1 180 ? -17.281 15.82 -2.539 1 96.31 180 ALA A CA 1
ATOM 1339 C C . ALA A 1 180 ? -17.016 14.344 -2.836 1 96.31 180 ALA A C 1
ATOM 1341 O O . ALA A 1 180 ? -15.984 13.984 -3.398 1 96.31 180 ALA A O 1
ATOM 1342 N N . HIS A 1 181 ? -18 13.5 -2.436 1 94.12 181 HIS A N 1
ATOM 1343 C CA . HIS A 1 181 ? -17.875 12.062 -2.648 1 94.12 181 HIS A CA 1
ATOM 1344 C C . HIS A 1 181 ? -17.688 11.734 -4.125 1 94.12 181 HIS A C 1
ATOM 1346 O O . HIS A 1 181 ? -16.891 10.859 -4.473 1 94.12 181 HIS A O 1
ATOM 1352 N N . ALA A 1 182 ? -18.344 12.453 -4.973 1 92.88 182 ALA A N 1
ATOM 1353 C CA . ALA A 1 182 ? -18.266 12.227 -6.414 1 92.88 182 ALA A CA 1
ATOM 1354 C C . ALA A 1 182 ? -16.844 12.438 -6.93 1 92.88 182 ALA A C 1
ATOM 1356 O O . ALA A 1 182 ? -16.406 11.758 -7.863 1 92.88 182 ALA A O 1
ATOM 1357 N N . ARG A 1 183 ? -16.125 13.344 -6.297 1 94.94 183 ARG A N 1
ATOM 1358 C CA . ARG A 1 183 ? -14.742 13.586 -6.68 1 94.94 183 ARG A CA 1
ATOM 1359 C C . ARG A 1 183 ? -13.844 12.422 -6.273 1 94.94 183 ARG A C 1
ATOM 1361 O O . ARG A 1 183 ? -12.914 12.07 -7 1 94.94 183 ARG A O 1
ATOM 1368 N N . LEU A 1 184 ? -14.117 11.82 -5.121 1 95.25 184 LEU A N 1
ATOM 1369 C CA . LEU A 1 184 ? -13.352 10.664 -4.668 1 95.25 184 LEU A CA 1
ATOM 1370 C C . LEU A 1 184 ? -13.609 9.453 -5.559 1 95.25 184 LEU A C 1
ATOM 1372 O O . LEU A 1 184 ? -12.688 8.719 -5.898 1 95.25 184 LEU A O 1
ATOM 1376 N N . VAL A 1 185 ? -14.859 9.305 -5.984 1 91.69 185 VAL A N 1
ATOM 1377 C CA . VAL A 1 185 ? -15.234 8.219 -6.883 1 91.69 185 VAL A CA 1
ATOM 1378 C C . VAL A 1 185 ? -14.445 8.344 -8.188 1 91.69 185 VAL A C 1
ATOM 1380 O O . VAL A 1 185 ? -13.844 7.367 -8.648 1 91.69 185 VAL A O 1
ATOM 1383 N N . LYS A 1 186 ? -14.43 9.484 -8.734 1 91.5 186 LYS A N 1
ATOM 1384 C CA . LYS A 1 186 ? -13.719 9.719 -9.992 1 91.5 186 LYS A CA 1
ATOM 1385 C C . LYS A 1 186 ? -12.227 9.445 -9.836 1 91.5 186 LYS A C 1
ATOM 1387 O O . LYS A 1 186 ? -11.594 8.883 -10.734 1 91.5 186 LYS A O 1
ATOM 1392 N N . ALA A 1 187 ? -11.68 9.812 -8.719 1 92.69 187 ALA A N 1
ATOM 1393 C CA . ALA A 1 187 ? -10.258 9.602 -8.453 1 92.69 187 ALA A CA 1
ATOM 1394 C C . ALA A 1 187 ? -9.93 8.117 -8.367 1 92.69 187 ALA A C 1
ATOM 1396 O O . ALA A 1 187 ? -8.914 7.668 -8.906 1 92.69 187 ALA A O 1
ATOM 1397 N N . LEU A 1 188 ? -10.766 7.344 -7.688 1 90.06 188 LEU A N 1
ATOM 1398 C CA . LEU A 1 188 ? -10.555 5.906 -7.543 1 90.06 188 LEU A CA 1
ATOM 1399 C C . LEU A 1 188 ? -10.664 5.203 -8.891 1 90.06 188 LEU A C 1
ATOM 1401 O O . LEU A 1 188 ? -9.891 4.293 -9.188 1 90.06 188 LEU A O 1
ATOM 1405 N N . GLU A 1 189 ? -11.602 5.684 -9.695 1 86.56 189 GLU A N 1
ATOM 1406 C CA . GLU A 1 189 ? -11.742 5.145 -11.047 1 86.56 189 GLU A CA 1
ATOM 1407 C C . GLU A 1 189 ? -10.484 5.387 -11.875 1 86.56 189 GLU A C 1
ATOM 1409 O O . GLU A 1 189 ? -10.008 4.488 -12.57 1 86.56 189 GLU A O 1
ATOM 1414 N N . LYS A 1 190 ? -10.039 6.535 -11.75 1 85.88 190 LYS A N 1
ATOM 1415 C CA . LYS A 1 190 ? -8.82 6.887 -12.477 1 85.88 190 LYS A CA 1
ATOM 1416 C C . LYS A 1 190 ? -7.645 6.027 -12.023 1 85.88 190 LYS A C 1
ATOM 1418 O O . LYS A 1 190 ? -6.797 5.645 -12.836 1 85.88 190 LYS A O 1
ATOM 1423 N N . ALA A 1 191 ? -7.621 5.699 -10.766 1 84.62 191 ALA A N 1
ATOM 1424 C CA . ALA A 1 191 ? -6.531 4.91 -10.195 1 84.62 191 ALA A CA 1
ATOM 1425 C C . ALA A 1 191 ? -6.699 3.428 -10.523 1 84.62 191 ALA A C 1
ATOM 1427 O O . ALA A 1 191 ? -5.824 2.615 -10.211 1 84.62 191 ALA A O 1
ATOM 1428 N N . GLY A 1 192 ? -7.875 3.088 -11.117 1 78.75 192 GLY A N 1
ATOM 1429 C CA . GLY A 1 192 ? -8.117 1.712 -11.516 1 78.75 192 GLY A CA 1
ATOM 1430 C C . GLY A 1 192 ? -8.836 0.9 -10.453 1 78.75 192 GLY A C 1
ATOM 1431 O O . GLY A 1 192 ? -8.945 -0.322 -10.57 1 78.75 192 GLY A O 1
ATOM 1432 N N . TRP A 1 193 ? -9.188 1.561 -9.359 1 78.25 193 TRP A N 1
ATOM 1433 C CA . TRP A 1 193 ? -9.961 0.894 -8.32 1 78.25 193 TRP A CA 1
ATOM 1434 C C . TRP A 1 193 ? -11.438 0.862 -8.68 1 78.25 193 TRP A C 1
ATOM 1436 O O . TRP A 1 193 ? -12.047 1.904 -8.938 1 78.25 193 TRP A O 1
ATOM 1446 N N . GLN A 1 194 ? -11.992 -0.277 -8.711 1 77.31 194 GLN A N 1
ATOM 1447 C CA . GLN A 1 194 ? -13.398 -0.419 -9.078 1 77.31 194 GLN A CA 1
ATOM 1448 C C . GLN A 1 194 ? -14.227 -0.917 -7.898 1 77.31 194 GLN A C 1
ATOM 1450 O O . GLN A 1 194 ? -14.867 -1.967 -7.984 1 77.31 194 GLN A O 1
ATOM 1455 N N . TRP A 1 195 ? -14.211 -0.115 -6.848 1 77.06 195 TRP A N 1
ATOM 1456 C CA . TRP A 1 195 ? -14.969 -0.455 -5.645 1 77.06 195 TRP A CA 1
ATOM 1457 C C . TRP A 1 195 ? -16.422 -0.012 -5.77 1 77.06 195 TRP A C 1
ATOM 1459 O O . TRP A 1 195 ? -16.703 1.053 -6.324 1 77.06 195 TRP A O 1
ATOM 1469 N N . ALA A 1 196 ? -17.297 -0.912 -5.312 1 77.19 196 ALA A N 1
ATOM 1470 C CA . ALA A 1 196 ? -18.688 -0.474 -5.188 1 77.19 196 ALA A CA 1
ATOM 1471 C C . ALA A 1 196 ? -18.828 0.606 -4.121 1 77.19 196 ALA A C 1
ATOM 1473 O O . ALA A 1 196 ? -18.125 0.585 -3.109 1 77.19 196 ALA A O 1
ATOM 1474 N N . ASP A 1 197 ? -19.734 1.555 -4.375 1 76.06 197 ASP A N 1
ATOM 1475 C CA . ASP A 1 197 ? -19.906 2.697 -3.482 1 76.06 197 ASP A CA 1
ATOM 1476 C C . ASP A 1 197 ? -20.109 2.24 -2.039 1 76.06 197 ASP A C 1
ATOM 1478 O O . ASP A 1 197 ? -19.562 2.844 -1.11 1 76.06 197 ASP A O 1
ATOM 1482 N N . GLU A 1 198 ? -20.781 1.167 -1.855 1 78.19 198 GLU A N 1
ATOM 1483 C CA . GLU A 1 198 ? -21.141 0.67 -0.527 1 78.19 198 GLU A CA 1
ATOM 1484 C C . GLU A 1 198 ? -19.906 0.128 0.197 1 78.19 198 GLU A C 1
ATOM 1486 O O . GLU A 1 198 ? -19.891 0.045 1.427 1 78.19 198 GLU A O 1
ATOM 1491 N N . ASP A 1 199 ? -18.828 -0.155 -0.565 1 76.88 199 ASP A N 1
ATOM 1492 C CA . ASP A 1 199 ? -17.656 -0.829 -0.005 1 76.88 199 ASP A CA 1
ATOM 1493 C C . ASP A 1 199 ? -16.734 0.163 0.71 1 76.88 199 ASP A C 1
ATOM 1495 O O . ASP A 1 199 ? -15.891 -0.234 1.51 1 76.88 199 ASP A O 1
ATOM 1499 N N . TRP A 1 200 ? -17 1.449 0.471 1 81.5 200 TRP A N 1
ATOM 1500 C CA . TRP A 1 200 ? -16.125 2.447 1.072 1 81.5 200 TRP A CA 1
ATOM 1501 C C . TRP A 1 200 ? -16.891 3.717 1.416 1 81.5 200 TRP A C 1
ATOM 1503 O O . TRP A 1 200 ? -16.328 4.809 1.446 1 81.5 200 TRP A O 1
ATOM 1513 N N . GLU A 1 201 ? -18.141 3.613 1.701 1 82.81 201 GLU A N 1
ATOM 1514 C CA . GLU A 1 201 ? -19.031 4.754 1.937 1 82.81 201 GLU A CA 1
ATOM 1515 C C . GLU A 1 201 ? -18.641 5.492 3.217 1 82.81 201 GLU A C 1
ATOM 1517 O O . GLU A 1 201 ? -18.953 6.676 3.367 1 82.81 201 GLU A O 1
ATOM 1522 N N . GLY A 1 202 ? -17.984 4.871 4.109 1 89.19 202 GLY A N 1
ATOM 1523 C CA . GLY A 1 202 ? -17.594 5.484 5.371 1 89.19 202 GLY A CA 1
ATOM 1524 C C . GLY A 1 202 ? -16.312 6.289 5.27 1 89.19 202 GLY A C 1
ATOM 1525 O O . GLY A 1 202 ? -15.93 6.977 6.215 1 89.19 202 GLY A O 1
ATOM 1526 N N . ILE A 1 203 ? -15.672 6.238 4.141 1 94.12 203 ILE A N 1
ATOM 1527 C CA . ILE A 1 203 ? -14.398 6.941 3.988 1 94.12 203 ILE A CA 1
ATOM 1528 C C . ILE A 1 203 ? -14.656 8.398 3.619 1 94.12 203 ILE A C 1
ATOM 1530 O O . ILE A 1 203 ? -15.453 8.688 2.723 1 94.12 203 ILE A O 1
ATOM 1534 N N . GLU A 1 204 ? -14.023 9.367 4.32 1 97 204 GLU A N 1
ATOM 1535 C CA . GLU A 1 204 ? -14.141 10.805 4.094 1 97 204 GLU A CA 1
ATOM 1536 C C . GLU A 1 204 ? -12.766 11.453 3.947 1 97 204 GLU A C 1
ATOM 1538 O O . GLU A 1 204 ? -11.789 11 4.551 1 97 204 GLU A O 1
ATOM 1543 N N . VAL A 1 205 ? -12.734 12.461 3.117 1 98 205 VAL A N 1
ATOM 1544 C CA . VAL A 1 205 ? -11.562 13.32 3.016 1 98 205 VAL A CA 1
ATOM 1545 C C . VAL A 1 205 ? -11.953 14.766 3.328 1 98 205 VAL A C 1
ATOM 1547 O O . VAL A 1 205 ? -12.953 15.273 2.807 1 98 205 VAL A O 1
ATOM 1550 N N . TRP A 1 206 ? -11.227 15.375 4.18 1 97.75 206 TRP A N 1
ATOM 1551 C CA . TRP A 1 206 ? -11.445 16.766 4.582 1 97.75 206 TRP A CA 1
ATOM 1552 C C . TRP A 1 206 ? -10.227 17.625 4.254 1 97.75 206 TRP A C 1
ATOM 1554 O O . TRP A 1 206 ? -9.094 17.141 4.285 1 97.75 206 TRP A O 1
ATOM 1564 N N . LYS A 1 207 ? -10.547 18.953 3.959 1 96.56 207 LYS A N 1
ATOM 1565 C CA . LYS A 1 207 ? -9.508 19.953 3.688 1 96.56 207 LYS A CA 1
ATOM 1566 C C . LYS A 1 207 ? -9.711 21.203 4.547 1 96.56 207 LYS A C 1
ATOM 1568 O O . LYS A 1 207 ? -10.836 21.641 4.75 1 96.56 207 LYS A O 1
ATOM 1573 N N . THR B 1 1 ? 11.758 -6.293 8.383 1 54.5 1 THR B N 1
ATOM 1574 C CA . THR B 1 1 ? 11.211 -7.59 8.008 1 54.5 1 THR B CA 1
ATOM 1575 C C . THR B 1 1 ? 10.477 -7.504 6.672 1 54.5 1 THR B C 1
ATOM 1577 O O . THR B 1 1 ? 9.953 -6.445 6.312 1 54.5 1 THR B O 1
ATOM 1580 N N . THR B 1 2 ? 10.82 -8.312 5.773 1 69.19 2 THR B N 1
ATOM 1581 C CA . THR B 1 2 ? 10.422 -8.359 4.367 1 69.19 2 THR B CA 1
ATOM 1582 C C . THR B 1 2 ? 8.906 -8.367 4.234 1 69.19 2 THR B C 1
ATOM 1584 O O . THR B 1 2 ? 8.352 -7.746 3.318 1 69.19 2 THR B O 1
ATOM 1587 N N . GLY B 1 3 ? 8.25 -8.695 5.324 1 85.44 3 GLY B N 1
ATOM 1588 C CA . GLY B 1 3 ? 6.812 -8.898 5.23 1 85.44 3 GLY B CA 1
ATOM 1589 C C . GLY B 1 3 ? 6.016 -7.625 5.43 1 85.44 3 GLY B C 1
ATOM 1590 O O . GLY B 1 3 ? 4.805 -7.602 5.195 1 85.44 3 GLY B O 1
ATOM 1591 N N . THR B 1 4 ? 6.672 -6.52 5.73 1 87.88 4 THR B N 1
ATOM 1592 C CA . THR B 1 4 ? 5.973 -5.262 5.977 1 87.88 4 THR B CA 1
ATOM 1593 C C . THR B 1 4 ? 6.32 -4.23 4.906 1 87.88 4 THR B C 1
ATOM 1595 O O . THR B 1 4 ? 5.871 -3.088 4.969 1 87.88 4 THR B O 1
ATOM 1598 N N . THR B 1 5 ? 7.086 -4.652 3.947 1 89.31 5 THR B N 1
ATOM 1599 C CA . THR B 1 5 ? 7.59 -3.715 2.949 1 89.31 5 THR B CA 1
ATOM 1600 C C . THR B 1 5 ? 6.629 -3.617 1.767 1 89.31 5 THR B C 1
ATOM 1602 O O . THR B 1 5 ? 6.105 -4.629 1.299 1 89.31 5 THR B O 1
ATOM 1605 N N . LEU B 1 6 ? 6.34 -2.387 1.339 1 90.31 6 LEU B N 1
ATOM 1606 C CA . LEU B 1 6 ? 5.633 -2.121 0.092 1 90.31 6 LEU B CA 1
ATOM 1607 C C . LEU B 1 6 ? 6.594 -2.133 -1.093 1 90.31 6 LEU B C 1
ATOM 1609 O O . LEU B 1 6 ? 7.133 -1.091 -1.47 1 90.31 6 LEU B O 1
ATOM 1613 N N . TRP B 1 7 ? 6.785 -3.273 -1.677 1 89.5 7 TRP B N 1
ATOM 1614 C CA . TRP B 1 7 ? 7.758 -3.447 -2.75 1 89.5 7 TRP B CA 1
ATOM 1615 C C . TRP B 1 7 ? 7.227 -2.881 -4.062 1 89.5 7 TRP B C 1
ATOM 1617 O O . TRP B 1 7 ? 6.031 -2.99 -4.355 1 89.5 7 TRP B O 1
ATOM 1627 N N . LEU B 1 8 ? 8.117 -2.43 -4.895 1 89.81 8 LEU B N 1
ATOM 1628 C CA . LEU B 1 8 ? 7.754 -1.797 -6.16 1 89.81 8 LEU B CA 1
ATOM 1629 C C . LEU B 1 8 ? 7.164 -2.816 -7.129 1 89.81 8 LEU B C 1
ATOM 1631 O O . LEU B 1 8 ? 6.293 -2.482 -7.934 1 89.81 8 LEU B O 1
ATOM 1635 N N . GLY B 1 9 ? 7.656 -4.02 -7.023 1 93.25 9 GLY B N 1
ATOM 1636 C CA . GLY B 1 9 ? 7.117 -5.051 -7.898 1 93.25 9 GLY B CA 1
ATOM 1637 C C . GLY B 1 9 ? 5.613 -5.215 -7.77 1 93.25 9 GLY B C 1
ATOM 1638 O O . GLY B 1 9 ? 4.906 -5.289 -8.773 1 93.25 9 GLY B O 1
ATOM 1639 N N . ALA B 1 10 ? 5.145 -5.281 -6.523 1 93.88 10 ALA B N 1
ATOM 1640 C CA . ALA B 1 10 ? 3.713 -5.422 -6.273 1 93.88 10 ALA B CA 1
ATOM 1641 C C . ALA B 1 10 ? 2.947 -4.195 -6.766 1 93.88 10 ALA B C 1
ATOM 1643 O O . ALA B 1 10 ? 1.845 -4.32 -7.305 1 93.88 10 ALA B O 1
ATOM 1644 N N . GLN B 1 11 ? 3.518 -3.039 -6.586 1 91.75 11 GLN B N 1
ATOM 1645 C CA . GLN B 1 11 ? 2.871 -1.807 -7.02 1 91.75 11 GLN B CA 1
ATOM 1646 C C . GLN B 1 11 ? 2.754 -1.757 -8.539 1 91.75 11 GLN B C 1
ATOM 1648 O O . GLN B 1 11 ? 1.688 -1.447 -9.078 1 91.75 11 GLN B O 1
ATOM 1653 N N . VAL B 1 12 ? 3.801 -2.094 -9.266 1 94.38 12 VAL B N 1
ATOM 1654 C CA . VAL B 1 12 ? 3.824 -2.047 -10.727 1 94.38 12 VAL B CA 1
ATOM 1655 C C . VAL B 1 12 ? 2.895 -3.119 -11.289 1 94.38 12 VAL B C 1
ATOM 1657 O O . VAL B 1 12 ? 2.092 -2.844 -12.188 1 94.38 12 VAL B O 1
ATOM 1660 N N . LEU B 1 13 ? 2.984 -4.332 -10.773 1 97.25 13 LEU B N 1
ATOM 1661 C CA . LEU B 1 13 ? 2.1 -5.387 -11.266 1 97.25 13 LEU B CA 1
ATOM 1662 C C . LEU B 1 13 ? 0.639 -5.031 -11 1 97.25 13 LEU B C 1
ATOM 1664 O O . LEU B 1 13 ? -0.226 -5.297 -11.844 1 97.25 13 LEU B O 1
ATOM 1668 N N . SER B 1 14 ? 0.343 -4.461 -9.844 1 94.81 14 SER B N 1
ATOM 1669 C CA . SER B 1 14 ? -1.014 -4.031 -9.523 1 94.81 14 SER B CA 1
ATOM 1670 C C . SER B 1 14 ? -1.527 -3.014 -10.539 1 94.81 14 SER B C 1
ATOM 1672 O O . SER B 1 14 ? -2.646 -3.139 -11.039 1 94.81 14 SER B O 1
ATOM 1674 N N . ALA B 1 15 ? -0.687 -1.997 -10.836 1 93.06 15 ALA B N 1
ATOM 1675 C CA . ALA B 1 15 ? -1.073 -0.991 -11.82 1 93.06 15 ALA B CA 1
ATOM 1676 C C . ALA B 1 15 ? -1.335 -1.628 -13.18 1 93.06 15 ALA B C 1
ATOM 1678 O O . ALA B 1 15 ? -2.314 -1.294 -13.852 1 93.06 15 ALA B O 1
ATOM 1679 N N . TYR B 1 16 ? -0.505 -2.539 -13.609 1 96.56 16 TYR B N 1
ATOM 1680 C CA . TYR B 1 16 ? -0.652 -3.219 -14.891 1 96.56 16 TYR B CA 1
ATOM 1681 C C . TYR B 1 16 ? -1.956 -4.004 -14.945 1 96.56 16 TYR B C 1
ATOM 1683 O O . TYR B 1 16 ? -2.738 -3.857 -15.891 1 96.56 16 TYR B O 1
ATOM 1691 N N . LEU B 1 17 ? -2.256 -4.828 -13.906 1 96.81 17 LEU B N 1
ATOM 1692 C CA . LEU B 1 17 ? -3.457 -5.656 -13.891 1 96.81 17 LEU B CA 1
ATOM 1693 C C . LEU B 1 17 ? -4.715 -4.793 -13.859 1 96.81 17 LEU B C 1
ATOM 1695 O O . LEU B 1 17 ? -5.695 -5.09 -14.547 1 96.81 17 LEU B O 1
ATOM 1699 N N . ALA B 1 18 ? -4.652 -3.73 -13.086 1 93 18 ALA B N 1
ATOM 1700 C CA . ALA B 1 18 ? -5.797 -2.828 -12.984 1 93 18 ALA B CA 1
ATOM 1701 C C . ALA B 1 18 ? -6.09 -2.164 -14.328 1 93 18 ALA B C 1
ATOM 1703 O O . ALA B 1 18 ? -7.242 -1.843 -14.633 1 93 18 ALA B O 1
ATOM 1704 N N . SER B 1 19 ? -5.062 -1.965 -15.125 1 92.31 19 SER B N 1
ATOM 1705 C CA . SER B 1 19 ? -5.227 -1.338 -16.438 1 92.31 19 SER B CA 1
ATOM 1706 C C . SER B 1 19 ? -5.645 -2.359 -17.484 1 92.31 19 SER B C 1
ATOM 1708 O O . SER B 1 19 ? -6.324 -2.016 -18.453 1 92.31 19 SER B O 1
ATOM 1710 N N . ALA B 1 20 ? -5.289 -3.586 -17.297 1 93.69 20 ALA B N 1
ATOM 1711 C CA . ALA B 1 20 ? -5.457 -4.609 -18.328 1 93.69 20 ALA B CA 1
ATOM 1712 C C . ALA B 1 20 ? -6.75 -5.387 -18.109 1 93.69 20 ALA B C 1
ATOM 1714 O O . ALA B 1 20 ? -7.266 -6.008 -19.047 1 93.69 20 ALA B O 1
ATOM 1715 N N . ILE B 1 21 ? -7.281 -5.434 -16.891 1 93.19 21 ILE B N 1
ATOM 1716 C CA . ILE B 1 21 ? -8.43 -6.266 -16.562 1 93.19 21 ILE B CA 1
ATOM 1717 C C . ILE B 1 21 ? -9.586 -5.383 -16.094 1 93.19 21 ILE B C 1
ATOM 1719 O O . ILE B 1 21 ? -9.461 -4.637 -15.117 1 93.19 21 ILE B O 1
ATOM 1723 N N . GLU B 1 22 ? -10.734 -5.488 -16.766 1 89.44 22 GLU B N 1
ATOM 1724 C CA . GLU B 1 22 ? -11.938 -4.773 -16.344 1 89.44 22 GLU B CA 1
ATOM 1725 C C . GLU B 1 22 ? -12.609 -5.477 -15.18 1 89.44 22 GLU B C 1
ATOM 1727 O O . GLU B 1 22 ? -12.578 -6.703 -15.078 1 89.44 22 GLU B O 1
ATOM 1732 N N . PHE B 1 23 ? -13.25 -4.773 -14.344 1 88.62 23 PHE B N 1
ATOM 1733 C CA . PHE B 1 23 ? -13.984 -5.359 -13.234 1 88.62 23 PHE B CA 1
ATOM 1734 C C . PHE B 1 23 ? -15.117 -6.25 -13.742 1 88.62 23 PHE B C 1
ATOM 1736 O O . PHE B 1 23 ? -15.828 -5.883 -14.68 1 88.62 23 PHE B O 1
ATOM 1743 N N . LYS B 1 24 ? -15.25 -7.277 -13.125 1 90.81 24 LYS B N 1
ATOM 1744 C CA . LYS B 1 24 ? -16.375 -8.195 -13.305 1 90.81 24 LYS B CA 1
ATOM 1745 C C . LYS B 1 24 ? -16.719 -8.906 -12 1 90.81 24 LYS B C 1
ATOM 1747 O O . LYS B 1 24 ? -15.836 -9.484 -11.352 1 90.81 24 LYS B O 1
ATOM 1752 N N . PRO B 1 25 ? -18.016 -8.734 -11.586 1 87.31 25 PRO B N 1
ATOM 1753 C CA . PRO B 1 25 ? -18.391 -9.469 -10.375 1 87.31 25 PRO B CA 1
ATOM 1754 C C . PRO B 1 25 ? -18.141 -10.969 -10.5 1 87.31 25 PRO B C 1
ATOM 1756 O O . PRO B 1 25 ? -18.391 -11.555 -11.555 1 87.31 25 PRO B O 1
ATOM 1759 N N . ASN B 1 26 ? -17.625 -11.555 -9.5 1 91.25 26 ASN B N 1
ATOM 1760 C CA . ASN B 1 26 ? -17.391 -12.992 -9.461 1 91.25 26 ASN B CA 1
ATOM 1761 C C . ASN B 1 26 ? -16.5 -13.445 -10.609 1 91.25 26 ASN B C 1
ATOM 1763 O O . ASN B 1 26 ? -16.812 -14.422 -11.297 1 91.25 26 ASN B O 1
ATOM 1767 N N . ARG B 1 27 ? -15.492 -12.688 -10.891 1 92.62 27 ARG B N 1
ATOM 1768 C CA . ARG B 1 27 ? -14.594 -12.922 -12.016 1 92.62 27 ARG B CA 1
ATOM 1769 C C . ARG B 1 27 ? -13.945 -14.297 -11.922 1 92.62 27 ARG B C 1
ATOM 1771 O O . ARG B 1 27 ? -13.656 -14.93 -12.938 1 92.62 27 ARG B O 1
ATOM 1778 N N . GLY B 1 28 ? -13.703 -14.742 -10.766 1 95.88 28 GLY B N 1
ATOM 1779 C CA . GLY B 1 28 ? -13.023 -16.016 -10.562 1 95.88 28 GLY B CA 1
ATOM 1780 C C . GLY B 1 28 ? -12.141 -16.031 -9.328 1 95.88 28 GLY B C 1
ATOM 1781 O O . GLY B 1 28 ? -12.375 -15.281 -8.383 1 95.88 28 GLY B O 1
ATOM 1782 N N . ARG B 1 29 ? -11.164 -16.953 -9.312 1 97.25 29 ARG B N 1
ATOM 1783 C CA . ARG B 1 29 ? -10.312 -17.172 -8.156 1 97.25 29 ARG B CA 1
ATOM 1784 C C . ARG B 1 29 ? -8.859 -16.844 -8.477 1 97.25 29 ARG B C 1
ATOM 1786 O O . ARG B 1 29 ? -8.359 -17.188 -9.547 1 97.25 29 ARG B O 1
ATOM 1793 N N . ALA B 1 30 ? -8.203 -16.125 -7.555 1 98.38 30 ALA B N 1
ATOM 1794 C CA . ALA B 1 30 ? -6.797 -15.75 -7.684 1 98.38 30 ALA B CA 1
ATOM 1795 C C . ALA B 1 30 ? -5.969 -16.328 -6.539 1 98.38 30 ALA B C 1
ATOM 1797 O O . ALA B 1 30 ? -6.453 -16.438 -5.41 1 98.38 30 ALA B O 1
ATOM 1798 N N . LEU B 1 31 ? -4.727 -16.719 -6.875 1 98.81 31 LEU B N 1
ATOM 1799 C CA . LEU B 1 31 ? -3.746 -17.109 -5.867 1 98.81 31 LEU B CA 1
ATOM 1800 C C . LEU B 1 31 ? -2.549 -16.172 -5.871 1 98.81 31 LEU B C 1
ATOM 1802 O O . LEU B 1 31 ? -1.978 -15.883 -6.93 1 98.81 31 LEU B O 1
ATOM 1806 N N . GLU B 1 32 ? -2.236 -15.609 -4.746 1 98.81 32 GLU B N 1
ATOM 1807 C CA . GLU B 1 32 ? -1.029 -14.812 -4.57 1 98.81 32 GLU B CA 1
ATOM 1808 C C . GLU B 1 32 ? -0.019 -15.523 -3.674 1 98.81 32 GLU B C 1
ATOM 1810 O O . GLU B 1 32 ? -0.338 -15.891 -2.543 1 98.81 32 GLU B O 1
ATOM 1815 N N . LEU B 1 33 ? 1.223 -15.781 -4.191 1 98.62 33 LEU B N 1
ATOM 1816 C CA . LEU B 1 33 ? 2.312 -16.391 -3.441 1 98.62 33 LEU B CA 1
ATOM 1817 C C . LEU B 1 33 ? 3.324 -15.352 -2.992 1 98.62 33 LEU B C 1
ATOM 1819 O O . LEU B 1 33 ? 3.9 -14.641 -3.822 1 98.62 33 LEU B O 1
ATOM 1823 N N . GLY B 1 34 ? 3.611 -15.266 -1.67 1 97.44 34 GLY B N 1
ATOM 1824 C CA . GLY B 1 34 ? 4.492 -14.234 -1.148 1 97.44 34 GLY B CA 1
ATOM 1825 C C . GLY B 1 34 ? 3.863 -12.852 -1.159 1 97.44 34 GLY B C 1
ATOM 1826 O O . GLY B 1 34 ? 4.402 -11.922 -1.764 1 97.44 34 GLY B O 1
ATOM 1827 N N . ALA B 1 35 ? 2.869 -12.625 -0.307 1 96.88 35 ALA B N 1
ATOM 1828 C CA . ALA B 1 35 ? 1.982 -11.477 -0.462 1 96.88 35 ALA B CA 1
ATOM 1829 C C . ALA B 1 35 ? 2.521 -10.258 0.288 1 96.88 35 ALA B C 1
ATOM 1831 O O . ALA B 1 35 ? 2.191 -9.117 -0.047 1 96.88 35 ALA B O 1
ATOM 1832 N N . GLY B 1 36 ? 3.338 -10.562 1.394 1 94.94 36 GLY B N 1
ATOM 1833 C CA . GLY B 1 36 ? 3.766 -9.453 2.23 1 94.94 36 GLY B CA 1
ATOM 1834 C C . GLY B 1 36 ? 2.607 -8.688 2.842 1 94.94 36 GLY B C 1
ATOM 1835 O O . GLY B 1 36 ? 1.782 -9.266 3.553 1 94.94 36 GLY B O 1
ATOM 1836 N N . VAL B 1 37 ? 2.459 -7.434 2.502 1 93.19 37 VAL B N 1
ATOM 1837 C CA . VAL B 1 37 ? 1.44 -6.594 3.119 1 93.19 37 VAL B CA 1
ATOM 1838 C C . VAL B 1 37 ? 0.084 -6.863 2.471 1 93.19 37 VAL B C 1
ATOM 1840 O O . VAL B 1 37 ? -0.953 -6.445 2.99 1 93.19 37 VAL B O 1
ATOM 1843 N N . GLY B 1 38 ? -0.01 -7.461 1.307 1 94.62 38 GLY B N 1
ATOM 1844 C CA . GLY B 1 38 ? -1.27 -7.836 0.682 1 94.62 38 GLY B CA 1
ATOM 1845 C C . GLY B 1 38 ? -1.82 -6.762 -0.236 1 94.62 38 GLY B C 1
ATOM 1846 O O . GLY B 1 38 ? -3.027 -6.707 -0.485 1 94.62 38 GLY B O 1
ATOM 1847 N N . TYR B 1 39 ? -0.926 -5.898 -0.729 1 93.06 39 TYR B N 1
ATOM 1848 C CA . TYR B 1 39 ? -1.363 -4.836 -1.628 1 93.06 39 TYR B CA 1
ATOM 1849 C C . TYR B 1 39 ? -1.942 -5.414 -2.914 1 93.06 39 TYR B C 1
ATOM 1851 O O . TYR B 1 39 ? -2.996 -4.973 -3.381 1 93.06 39 TYR B O 1
ATOM 1859 N N . LEU B 1 40 ? -1.29 -6.328 -3.492 1 95.75 40 LEU B N 1
ATOM 1860 C CA . LEU B 1 40 ? -1.729 -6.945 -4.738 1 95.75 40 LEU B CA 1
ATOM 1861 C C . LEU B 1 40 ? -3.043 -7.695 -4.543 1 95.75 40 LEU B C 1
ATOM 1863 O O . LEU B 1 40 ? -3.902 -7.695 -5.426 1 95.75 40 LEU B O 1
ATOM 1867 N N . ALA B 1 41 ? -3.246 -8.328 -3.387 1 95.62 41 ALA B N 1
ATOM 1868 C CA . ALA B 1 41 ? -4.496 -9.008 -3.061 1 95.62 41 ALA B CA 1
ATOM 1869 C C . ALA B 1 41 ? -5.672 -8.039 -3.096 1 95.62 41 ALA B C 1
ATOM 1871 O O . ALA B 1 41 ? -6.746 -8.367 -3.609 1 95.62 41 ALA B O 1
ATOM 1872 N N . LEU B 1 42 ? -5.426 -6.867 -2.582 1 91.75 42 LEU B N 1
ATOM 1873 C CA . LEU B 1 42 ? -6.457 -5.836 -2.58 1 91.75 42 LEU B CA 1
ATOM 1874 C C . LEU B 1 42 ? -6.824 -5.434 -4.004 1 91.75 42 LEU B C 1
ATOM 1876 O O . LEU B 1 42 ? -8.008 -5.281 -4.328 1 91.75 42 LEU B O 1
ATOM 1880 N N . THR B 1 43 ? -5.828 -5.254 -4.867 1 92.38 43 THR B N 1
ATOM 1881 C CA . THR B 1 43 ? -6.047 -4.902 -6.266 1 92.38 43 THR B CA 1
ATOM 1882 C C . THR B 1 43 ? -6.859 -5.984 -6.973 1 92.38 43 THR B C 1
ATOM 1884 O O . THR B 1 43 ? -7.871 -5.688 -7.613 1 92.38 43 THR B O 1
ATOM 1887 N N . LEU B 1 44 ? -6.508 -7.227 -6.781 1 95.69 44 LEU B N 1
ATOM 1888 C CA . LEU B 1 44 ? -7.195 -8.336 -7.434 1 95.69 44 LEU B CA 1
ATOM 1889 C C . LEU B 1 44 ? -8.641 -8.438 -6.961 1 95.69 44 LEU B C 1
ATOM 1891 O O . LEU B 1 44 ? -9.547 -8.664 -7.766 1 95.69 44 LEU B O 1
ATOM 1895 N N . ALA B 1 45 ? -8.82 -8.25 -5.664 1 93.81 45 ALA B N 1
ATOM 1896 C CA . ALA B 1 45 ? -10.172 -8.281 -5.121 1 93.81 45 ALA B CA 1
ATOM 1897 C C . ALA B 1 45 ? -11.031 -7.172 -5.723 1 93.81 45 ALA B C 1
ATOM 1899 O O . ALA B 1 45 ? -12.219 -7.371 -5.996 1 93.81 45 ALA B O 1
ATOM 1900 N N . SER B 1 46 ? -10.445 -6.02 -5.934 1 89.25 46 SER B N 1
ATOM 1901 C CA . SER B 1 46 ? -11.156 -4.883 -6.508 1 89.25 46 SER B CA 1
ATOM 1902 C C . SER B 1 46 ? -11.547 -5.145 -7.957 1 89.25 46 SER B C 1
ATOM 1904 O O . SER B 1 46 ? -12.438 -4.484 -8.5 1 89.25 46 SER B O 1
ATOM 1906 N N . LEU B 1 47 ? -10.891 -6.082 -8.648 1 92.44 47 LEU B N 1
ATOM 1907 C CA . LEU B 1 47 ? -11.18 -6.441 -10.023 1 92.44 47 LEU B CA 1
ATOM 1908 C C . LEU B 1 47 ? -12.25 -7.531 -10.086 1 92.44 47 LEU B C 1
ATOM 1910 O O . LEU B 1 47 ? -12.703 -7.898 -11.172 1 92.44 47 LEU B O 1
ATOM 1914 N N . GLY B 1 48 ? -12.625 -8.086 -8.836 1 92.81 48 GLY B N 1
ATOM 1915 C CA . GLY B 1 48 ? -13.727 -9.039 -8.766 1 92.81 48 GLY B CA 1
ATOM 1916 C C . GLY B 1 48 ? -13.266 -10.453 -8.461 1 92.81 48 GLY B C 1
ATOM 1917 O O . GLY B 1 48 ? -14.086 -11.375 -8.43 1 92.81 48 GLY B O 1
ATOM 1918 N N . TYR B 1 49 ? -11.953 -10.656 -8.242 1 95.94 49 TYR B N 1
ATOM 1919 C CA . TYR B 1 49 ? -11.461 -11.984 -7.914 1 95.94 49 TYR B CA 1
ATOM 1920 C C . TYR B 1 49 ? -11.695 -12.312 -6.441 1 95.94 49 TYR B C 1
ATOM 1922 O O . TYR B 1 49 ? -11.555 -11.445 -5.578 1 95.94 49 TYR B O 1
ATOM 1930 N N . ASP B 1 50 ? -12.094 -13.516 -6.109 1 97.31 50 ASP B N 1
ATOM 1931 C CA . ASP B 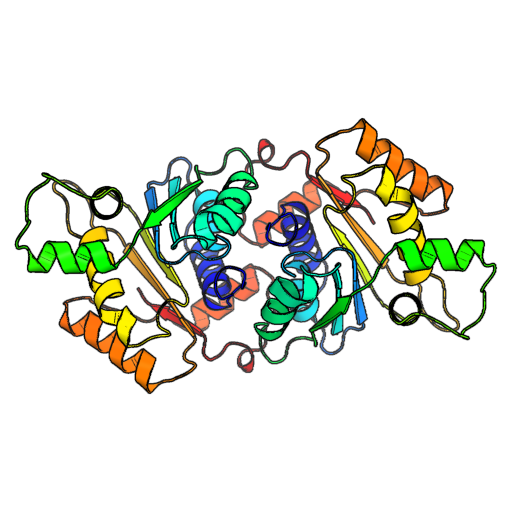1 50 ? -11.844 -14.062 -4.781 1 97.31 50 ASP B CA 1
ATOM 1932 C C . ASP B 1 50 ? -10.391 -14.5 -4.629 1 97.31 50 ASP B C 1
ATOM 1934 O O . ASP B 1 50 ? -9.891 -15.305 -5.418 1 97.31 50 ASP B O 1
ATOM 1938 N N . VAL B 1 51 ? -9.719 -13.977 -3.625 1 97.94 51 VAL B N 1
ATOM 1939 C CA . VAL B 1 51 ? -8.266 -14.094 -3.594 1 97.94 51 VAL B CA 1
ATOM 1940 C C . VAL B 1 51 ? -7.84 -14.945 -2.4 1 97.94 51 VAL B C 1
ATOM 1942 O O . VAL B 1 51 ? -8.227 -14.664 -1.264 1 97.94 51 VAL B O 1
ATOM 1945 N N . VAL B 1 52 ? -7.125 -16.031 -2.674 1 98.69 52 VAL B N 1
ATOM 1946 C CA . VAL B 1 52 ? -6.277 -16.625 -1.649 1 98.69 52 VAL B CA 1
ATOM 1947 C C . VAL B 1 52 ? -4.902 -15.961 -1.66 1 98.69 52 VAL B C 1
ATOM 1949 O O . VAL B 1 52 ? -4.129 -16.141 -2.605 1 98.69 52 VAL B O 1
ATOM 1952 N N . THR B 1 53 ? -4.656 -15.148 -0.676 1 98.5 53 THR B N 1
ATOM 1953 C CA . THR B 1 53 ? -3.367 -14.477 -0.52 1 98.5 53 THR B CA 1
ATOM 1954 C C . THR B 1 53 ? -2.521 -15.18 0.542 1 98.5 53 THR B C 1
ATOM 1956 O O . THR B 1 53 ? -3.047 -15.641 1.558 1 98.5 53 THR B O 1
ATOM 1959 N N . SER B 1 54 ? -1.135 -15.336 0.238 1 98.56 54 SER B N 1
ATOM 1960 C CA . SER B 1 54 ? -0.418 -16.234 1.128 1 98.56 54 SER B CA 1
ATOM 1961 C C . SER B 1 54 ? 0.997 -15.742 1.403 1 98.56 54 SER B C 1
ATOM 1963 O O . SER B 1 54 ? 1.576 -15.023 0.589 1 98.56 54 SER B O 1
ATOM 1965 N N . ASP B 1 55 ? 1.517 -16.109 2.494 1 97.81 55 ASP B N 1
ATOM 1966 C CA . ASP B 1 55 ? 2.881 -15.922 2.979 1 97.81 55 ASP B CA 1
ATOM 1967 C C . ASP B 1 55 ? 3.217 -16.922 4.082 1 97.81 55 ASP B C 1
ATOM 1969 O O . ASP B 1 55 ? 2.559 -17.953 4.211 1 97.81 55 ASP B O 1
ATOM 1973 N N . ILE B 1 56 ? 4.332 -16.719 4.746 1 96.94 56 ILE B N 1
ATOM 1974 C CA . ILE B 1 56 ? 4.711 -17.547 5.879 1 96.94 56 ILE B CA 1
ATOM 1975 C C . ILE B 1 56 ? 4.449 -16.812 7.184 1 96.94 56 ILE B C 1
ATOM 1977 O O . ILE B 1 56 ? 4.367 -15.578 7.199 1 96.94 56 ILE B O 1
ATOM 1981 N N . GLU B 1 57 ? 4.312 -17.578 8.258 1 95.44 57 GLU B N 1
ATOM 1982 C CA . GLU B 1 57 ? 4.254 -16.953 9.57 1 95.44 57 GLU B CA 1
ATOM 1983 C C . GLU B 1 57 ? 5.602 -16.359 9.961 1 95.44 57 GLU B C 1
ATOM 1985 O O . GLU B 1 57 ? 6.652 -16.875 9.57 1 95.44 57 GLU B O 1
ATOM 1990 N N . PRO B 1 58 ? 5.633 -15.312 10.734 1 95.81 58 PRO B N 1
ATOM 1991 C CA . PRO B 1 58 ? 4.492 -14.656 11.375 1 95.81 58 PRO B CA 1
ATOM 1992 C C . PRO B 1 58 ? 3.861 -13.578 10.5 1 95.81 58 PRO B C 1
ATOM 1994 O O . PRO B 1 58 ? 2.963 -12.859 10.945 1 95.81 58 PRO B O 1
ATOM 1997 N N . VAL B 1 59 ? 4.262 -13.422 9.25 1 94.94 59 VAL B N 1
ATOM 1998 C CA . VAL B 1 59 ? 3.775 -12.383 8.352 1 94.94 59 VAL B CA 1
ATOM 1999 C C . VAL B 1 59 ? 2.266 -12.516 8.164 1 94.94 59 VAL B C 1
ATOM 2001 O O . VAL B 1 59 ? 1.534 -11.523 8.227 1 94.94 59 VAL B O 1
ATOM 2004 N N . VAL B 1 60 ? 1.788 -13.719 8.047 1 96.31 60 VAL B N 1
ATOM 2005 C CA . VAL B 1 60 ? 0.37 -13.953 7.789 1 96.31 60 VAL B CA 1
ATOM 2006 C C . VAL B 1 60 ? -0.461 -13.375 8.938 1 96.31 60 VAL B C 1
ATOM 2008 O O . VAL B 1 60 ? -1.351 -12.555 8.711 1 96.31 60 VAL B O 1
ATOM 2011 N N . SER B 1 61 ? -0.161 -13.742 10.102 1 95.31 61 SER B N 1
ATOM 2012 C CA . SER B 1 61 ? -0.996 -13.375 11.242 1 95.31 61 SER B CA 1
ATOM 2013 C C . SER B 1 61 ? -0.799 -11.914 11.633 1 95.31 61 SER B C 1
ATOM 2015 O O . SER B 1 61 ? -1.74 -11.258 12.07 1 95.31 61 SER B O 1
ATOM 2017 N N . ARG B 1 62 ? 0.452 -11.398 11.398 1 92.31 62 ARG B N 1
ATOM 2018 C CA . ARG B 1 62 ? 0.786 -10.094 11.945 1 92.31 62 ARG B CA 1
ATOM 2019 C C . ARG B 1 62 ? 0.527 -8.992 10.93 1 92.31 62 ARG B C 1
ATOM 2021 O O . ARG B 1 62 ? 0.396 -7.816 11.289 1 92.31 62 ARG B O 1
ATOM 2028 N N . VAL B 1 63 ? 0.478 -9.32 9.695 1 93.81 63 VAL B N 1
ATOM 2029 C CA . VAL B 1 63 ? 0.452 -8.281 8.68 1 93.81 63 VAL B CA 1
ATOM 2030 C C . VAL B 1 63 ? -0.663 -8.562 7.676 1 93.81 63 VAL B C 1
ATOM 2032 O O . VAL B 1 63 ? -1.613 -7.785 7.555 1 93.81 63 VAL B O 1
ATOM 2035 N N . LEU B 1 64 ? -0.642 -9.727 7.098 1 95.31 64 LEU B N 1
ATOM 2036 C CA . LEU B 1 64 ? -1.462 -10.039 5.934 1 95.31 64 LEU B CA 1
ATOM 2037 C C . LEU B 1 64 ? -2.93 -10.18 6.324 1 95.31 64 LEU B C 1
ATOM 2039 O O . LEU B 1 64 ? -3.805 -9.602 5.676 1 95.31 64 LEU B O 1
ATOM 2043 N N . ALA B 1 65 ? -3.201 -10.914 7.367 1 95.12 65 ALA B N 1
ATOM 2044 C CA . ALA B 1 65 ? -4.582 -11.172 7.773 1 95.12 65 ALA B CA 1
ATOM 2045 C C . ALA B 1 65 ? -5.273 -9.875 8.195 1 95.12 65 ALA B C 1
ATOM 2047 O O . ALA B 1 65 ? -6.387 -9.586 7.754 1 95.12 65 ALA B O 1
ATOM 2048 N N . PRO B 1 66 ? -4.637 -9.047 8.984 1 91.06 66 PRO B N 1
ATOM 2049 C CA . PRO B 1 66 ? -5.266 -7.77 9.32 1 91.06 66 PRO B CA 1
ATOM 2050 C C . PRO B 1 66 ? -5.523 -6.898 8.094 1 91.06 66 PRO B C 1
ATOM 2052 O O . PRO B 1 66 ? -6.559 -6.227 8.016 1 91.06 66 PRO B O 1
ATOM 2055 N N . ASN B 1 67 ? -4.605 -6.875 7.137 1 92 67 ASN B N 1
ATOM 2056 C CA . ASN B 1 67 ? -4.781 -6.078 5.926 1 92 67 ASN B CA 1
ATOM 2057 C C . ASN B 1 67 ? -5.902 -6.629 5.051 1 92 67 ASN B C 1
ATOM 2059 O O . ASN B 1 67 ? -6.652 -5.863 4.445 1 92 67 ASN B O 1
ATOM 2063 N N . ALA B 1 68 ? -6.016 -7.914 5.004 1 91.81 68 ALA B N 1
ATOM 2064 C CA . ALA B 1 68 ? -7.129 -8.539 4.293 1 91.81 68 ALA B CA 1
ATOM 2065 C C . ALA B 1 68 ? -8.461 -8.156 4.922 1 91.81 68 ALA B C 1
ATOM 2067 O O . ALA B 1 68 ? -9.438 -7.883 4.215 1 91.81 68 ALA B O 1
ATOM 2068 N N . ALA B 1 69 ? -8.477 -8.086 6.199 1 87.56 69 ALA B N 1
ATOM 2069 C CA . ALA B 1 69 ? -9.695 -7.762 6.93 1 87.56 69 ALA B CA 1
ATOM 2070 C C . ALA B 1 69 ? -10.078 -6.293 6.754 1 87.56 69 ALA B C 1
ATOM 2072 O O . ALA B 1 69 ? -11.242 -5.922 6.906 1 87.56 69 ALA B O 1
ATOM 2073 N N . ALA B 1 70 ? -9.07 -5.492 6.449 1 81.75 70 ALA B N 1
ATOM 2074 C CA . ALA B 1 70 ? -9.281 -4.051 6.32 1 81.75 70 ALA B CA 1
ATOM 2075 C C . ALA B 1 70 ? -9.711 -3.688 4.898 1 81.75 70 ALA B C 1
ATOM 2077 O O . ALA B 1 70 ? -10.008 -2.523 4.613 1 81.75 70 ALA B O 1
ATOM 2078 N N . ALA B 1 71 ? -9.766 -4.656 3.99 1 82.81 71 ALA B N 1
ATOM 2079 C CA . ALA B 1 71 ? -10.18 -4.426 2.607 1 82.81 71 ALA B CA 1
ATOM 2080 C C . ALA B 1 71 ? -11.641 -3.98 2.537 1 82.81 71 ALA B C 1
ATOM 2082 O O . ALA B 1 71 ? -12.422 -4.238 3.457 1 82.81 71 ALA B O 1
ATOM 2083 N N . PRO B 1 72 ? -11.906 -3.176 1.457 1 76.81 72 PRO B N 1
ATOM 2084 C CA . PRO B 1 72 ? -13.297 -2.738 1.309 1 76.81 72 PRO B CA 1
ATOM 2085 C C . PRO B 1 72 ? -14.281 -3.904 1.291 1 76.81 72 PRO B C 1
ATOM 2087 O O . PRO B 1 72 ? -13.953 -4.988 0.804 1 76.81 72 PRO B O 1
ATOM 2090 N N . ARG B 1 73 ? -15.484 -3.432 1.766 1 70.88 73 ARG B N 1
ATOM 2091 C CA . ARG B 1 73 ? -16.578 -4.402 1.788 1 70.88 73 ARG B CA 1
ATOM 2092 C C . ARG B 1 73 ? -17.219 -4.535 0.413 1 70.88 73 ARG B C 1
ATOM 2094 O O . ARG B 1 73 ? -17.328 -3.553 -0.324 1 70.88 73 ARG B O 1
ATOM 2101 N N . GLY B 1 74 ? -17.344 -5.73 -0.205 1 67.06 74 GLY B N 1
ATOM 2102 C CA . GLY B 1 74 ? -18.062 -5.938 -1.453 1 67.06 74 GLY B CA 1
ATOM 2103 C C . GLY B 1 74 ? -17.156 -6.348 -2.602 1 67.06 74 GLY B C 1
ATOM 2104 O O . GLY B 1 74 ? -17.625 -6.605 -3.709 1 67.06 74 GLY B O 1
ATOM 2105 N N . CYS B 1 75 ? -15.883 -6.008 -2.432 1 79.31 75 CYS B N 1
ATOM 2106 C CA . CYS B 1 75 ? -14.961 -6.594 -3.396 1 79.31 75 CYS B CA 1
ATOM 210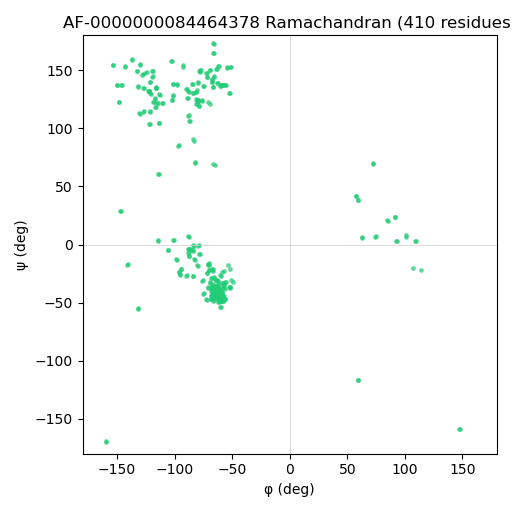7 C C . CYS B 1 75 ? -14.891 -8.109 -3.23 1 79.31 75 CYS B C 1
ATOM 2109 O O . CYS B 1 75 ? -15.703 -8.695 -2.516 1 79.31 75 CYS B O 1
ATOM 2111 N N . GLY B 1 76 ? -14.211 -8.719 -4.137 1 87.75 76 GLY B N 1
ATOM 2112 C CA . GLY B 1 76 ? -13.992 -10.141 -3.932 1 87.75 76 GLY B CA 1
ATOM 2113 C C . GLY B 1 76 ? -13.43 -10.469 -2.561 1 87.75 76 GLY B C 1
ATOM 2114 O O . GLY B 1 76 ? -12.82 -9.609 -1.916 1 87.75 76 GLY B O 1
ATOM 2115 N N . ALA B 1 77 ? -13.68 -11.594 -2.09 1 92.75 77 ALA B N 1
ATOM 2116 C CA . ALA B 1 77 ? -13.195 -12.031 -0.783 1 92.75 77 ALA B CA 1
ATOM 2117 C C . ALA B 1 77 ? -11.68 -12.188 -0.79 1 92.75 77 ALA B C 1
ATOM 2119 O O . ALA B 1 77 ? -11.094 -12.57 -1.809 1 92.75 77 ALA B O 1
ATOM 2120 N N . ILE B 1 78 ? -11.062 -11.82 0.295 1 95.62 78 ILE B N 1
ATOM 2121 C CA . ILE B 1 78 ? -9.633 -12.039 0.489 1 95.62 78 ILE B CA 1
ATOM 2122 C C . ILE B 1 78 ? -9.406 -12.977 1.672 1 95.62 78 ILE B C 1
ATOM 2124 O O . ILE B 1 78 ? -9.812 -12.672 2.797 1 95.62 78 ILE B O 1
ATOM 2128 N N . ASP B 1 79 ? -8.82 -14.094 1.399 1 97.56 79 ASP B N 1
ATOM 2129 C CA . ASP B 1 79 ? -8.539 -15.117 2.4 1 97.56 79 ASP B CA 1
ATOM 2130 C C . ASP B 1 79 ? -7.035 -15.281 2.617 1 97.56 79 ASP B C 1
ATOM 2132 O O . ASP B 1 79 ? -6.34 -15.844 1.77 1 97.56 79 ASP B O 1
ATOM 2136 N N . ALA B 1 80 ? -6.512 -14.758 3.75 1 97.94 80 ALA B N 1
ATOM 2137 C CA . ALA B 1 80 ? -5.09 -14.836 4.078 1 97.94 80 ALA B CA 1
ATOM 2138 C C . ALA B 1 80 ? -4.734 -16.203 4.656 1 97.94 80 ALA B C 1
ATOM 2140 O O . ALA B 1 80 ? -5.332 -16.641 5.641 1 97.94 80 ALA B O 1
ATOM 2141 N N . ARG B 1 81 ? -3.771 -16.875 4.004 1 98.38 81 ARG B N 1
ATOM 2142 C CA . ARG B 1 81 ? -3.402 -18.219 4.414 1 98.38 81 ARG B CA 1
ATOM 2143 C C . ARG B 1 81 ? -1.889 -18.406 4.418 1 98.38 81 ARG B C 1
ATOM 2145 O O . ARG B 1 81 ? -1.169 -17.656 3.756 1 98.38 81 ARG B O 1
ATOM 2152 N N . GLU B 1 82 ? -1.477 -19.406 5.168 1 98.06 82 GLU B N 1
ATOM 2153 C CA . GLU B 1 82 ? -0.074 -19.812 5.09 1 98.06 82 GLU B CA 1
ATOM 2154 C C . GLU B 1 82 ? 0.144 -20.859 3.998 1 98.06 82 GLU B C 1
ATOM 2156 O O . GLU B 1 82 ? -0.562 -21.859 3.947 1 98.06 82 GLU B O 1
ATOM 2161 N N . ILE B 1 83 ? 1.045 -20.625 3.115 1 97.88 83 ILE B N 1
ATOM 2162 C CA . ILE B 1 83 ? 1.508 -21.625 2.158 1 97.88 83 ILE B CA 1
ATOM 2163 C C . ILE B 1 83 ? 3.031 -21.719 2.215 1 97.88 83 ILE B C 1
ATOM 2165 O O . ILE B 1 83 ? 3.734 -20.75 1.904 1 97.88 83 ILE B O 1
ATOM 2169 N N . ASP B 1 84 ? 3.512 -22.844 2.656 1 96.62 84 ASP B N 1
ATOM 2170 C CA . ASP B 1 84 ? 4.934 -23.172 2.629 1 96.62 84 ASP B CA 1
ATOM 2171 C C . ASP B 1 84 ? 5.324 -23.812 1.303 1 96.62 84 ASP B C 1
ATOM 2173 O O . ASP B 1 84 ? 4.996 -24.984 1.057 1 96.62 84 ASP B O 1
ATOM 2177 N N . TRP B 1 85 ? 6.09 -23.125 0.506 1 97.19 85 TRP B N 1
ATOM 2178 C CA . TRP B 1 85 ? 6.445 -23.594 -0.829 1 97.19 85 TRP B CA 1
ATOM 2179 C C . TRP B 1 85 ? 7.195 -24.922 -0.758 1 97.19 85 TRP B C 1
ATOM 2181 O O . TRP B 1 85 ? 7.141 -25.734 -1.694 1 97.19 85 TRP B O 1
ATOM 2191 N N . PHE B 1 86 ? 7.855 -25.172 0.324 1 95.31 86 PHE B N 1
ATOM 2192 C CA . PHE B 1 86 ? 8.664 -26.391 0.45 1 95.31 86 PHE B CA 1
ATOM 2193 C C . PHE B 1 86 ? 7.777 -27.625 0.553 1 95.31 86 PHE B C 1
ATOM 2195 O O . PHE B 1 86 ? 8.234 -28.75 0.329 1 95.31 86 PHE B O 1
ATOM 2202 N N . ASP B 1 87 ? 6.566 -27.453 0.942 1 94.5 87 ASP B N 1
ATOM 2203 C CA . ASP B 1 87 ? 5.633 -28.578 0.95 1 94.5 87 ASP B CA 1
ATOM 2204 C C . ASP B 1 87 ? 5.492 -29.188 -0.442 1 94.5 87 ASP B C 1
ATOM 2206 O O . ASP B 1 87 ? 5.324 -30.406 -0.58 1 94.5 87 ASP B O 1
ATOM 2210 N N . ALA B 1 88 ? 5.535 -28.359 -1.479 1 93.69 88 ALA B N 1
ATOM 2211 C CA . ALA B 1 88 ? 5.465 -28.875 -2.848 1 93.69 88 ALA B CA 1
ATOM 2212 C C . ALA B 1 88 ? 6.688 -29.719 -3.186 1 93.69 88 ALA B C 1
ATOM 2214 O O . ALA B 1 88 ? 6.574 -30.734 -3.859 1 93.69 88 ALA B O 1
ATOM 2215 N N . VAL B 1 89 ? 7.84 -29.281 -2.699 1 93.31 89 VAL B N 1
ATOM 2216 C CA . VAL B 1 89 ? 9.078 -30.016 -2.934 1 93.31 89 VAL B CA 1
ATOM 2217 C C . VAL B 1 89 ? 9.023 -31.375 -2.225 1 93.31 89 VAL B C 1
ATOM 2219 O O . VAL B 1 89 ? 9.312 -32.406 -2.826 1 93.31 89 VAL B O 1
ATOM 2222 N N . ARG B 1 90 ? 8.641 -31.312 -1.019 1 93 90 ARG B N 1
ATOM 2223 C CA . ARG B 1 90 ? 8.57 -32.531 -0.226 1 93 90 ARG B CA 1
ATOM 2224 C C . ARG B 1 90 ? 7.578 -33.531 -0.837 1 93 90 ARG B C 1
ATOM 2226 O O . ARG B 1 90 ? 7.84 -34.719 -0.87 1 93 90 ARG B O 1
ATOM 2233 N N . ALA B 1 91 ? 6.492 -33.031 -1.271 1 91.19 91 ALA B N 1
ATOM 2234 C CA . ALA B 1 91 ? 5.477 -33.875 -1.887 1 91.19 91 ALA B CA 1
ATOM 2235 C C . ALA B 1 91 ? 6.016 -34.531 -3.156 1 91.19 91 ALA B C 1
ATOM 2237 O O . ALA B 1 91 ? 5.777 -35.719 -3.395 1 91.19 91 ALA B O 1
ATOM 2238 N N . ALA B 1 92 ? 6.672 -33.812 -3.986 1 88.06 92 ALA B N 1
ATOM 2239 C CA . ALA B 1 92 ? 7.246 -34.344 -5.219 1 88.06 92 ALA B CA 1
ATOM 2240 C C . ALA B 1 92 ? 8.273 -35.438 -4.918 1 88.06 92 ALA B C 1
ATOM 2242 O O . ALA B 1 92 ? 8.32 -36.469 -5.602 1 88.06 92 ALA B O 1
ATOM 2243 N N . GLN B 1 93 ? 9.078 -35.188 -3.914 1 89.12 93 GLN B N 1
ATOM 2244 C CA . GLN B 1 93 ? 10.109 -36.156 -3.527 1 89.12 93 GLN B CA 1
ATOM 2245 C C . GLN B 1 93 ? 9.5 -37.438 -2.973 1 89.12 93 GLN B C 1
ATOM 2247 O O . GLN B 1 93 ? 10.062 -38.5 -3.139 1 89.12 93 GLN B O 1
ATOM 2252 N N . ALA B 1 94 ? 8.422 -37.281 -2.309 1 85.25 94 ALA B N 1
ATOM 2253 C CA . ALA B 1 94 ? 7.75 -38.406 -1.688 1 85.25 94 ALA B CA 1
ATOM 2254 C C . ALA B 1 94 ? 6.938 -39.188 -2.715 1 85.25 94 ALA B C 1
ATOM 2256 O O . ALA B 1 94 ? 6.445 -40.281 -2.424 1 85.25 94 ALA B O 1
ATOM 2257 N N . GLY B 1 95 ? 6.887 -38.812 -3.965 1 75.06 95 GLY B N 1
ATOM 2258 C CA . GLY B 1 95 ? 6.066 -39.469 -4.969 1 75.06 95 GLY B CA 1
ATOM 2259 C C . GLY B 1 95 ? 4.578 -39.375 -4.672 1 75.06 95 GLY B C 1
ATOM 2260 O O . GLY B 1 95 ? 3.805 -40.219 -5.086 1 75.06 95 GLY B O 1
ATOM 2261 N N . GLU B 1 96 ? 4.281 -38.625 -3.67 1 61.38 96 GLU B N 1
ATOM 2262 C CA . GLU B 1 96 ? 2.91 -38.469 -3.193 1 61.38 96 GLU B CA 1
ATOM 2263 C C . GLU B 1 96 ? 2.043 -37.75 -4.219 1 61.38 96 GLU B C 1
ATOM 2265 O O . GLU B 1 96 ? 2.24 -36.562 -4.477 1 61.38 96 GLU B O 1
ATOM 2270 N N . ALA B 1 97 ? 1.82 -38.562 -5.34 1 54.53 97 ALA B N 1
ATOM 2271 C CA . ALA B 1 97 ? 0.74 -38.031 -6.168 1 54.53 97 ALA B CA 1
ATOM 2272 C C . ALA B 1 97 ? -0.505 -37.75 -5.332 1 54.53 97 ALA B C 1
ATOM 2274 O O . ALA B 1 97 ? -1.401 -37.031 -5.766 1 54.53 97 ALA B O 1
ATOM 2275 N N . GLY B 1 98 ? -0.729 -38.5 -4.273 1 50.16 98 GLY B N 1
ATOM 2276 C CA . GLY B 1 98 ? -2.047 -38.719 -3.699 1 50.16 98 GLY B CA 1
ATOM 2277 C C . GLY B 1 98 ? -2.395 -37.75 -2.598 1 50.16 98 GLY B C 1
ATOM 2278 O O . GLY B 1 98 ? -1.553 -36.938 -2.184 1 50.16 98 GLY B O 1
ATOM 2279 N N . THR B 1 99 ? -3.74 -37.5 -2.363 1 52.81 99 THR B N 1
ATOM 2280 C CA . THR B 1 99 ? -4.562 -36.656 -1.503 1 52.81 99 THR B CA 1
ATOM 2281 C C . THR B 1 99 ? -4.273 -36.938 -0.032 1 52.81 99 THR B C 1
ATOM 2283 O O . THR B 1 99 ? -4.637 -36.156 0.842 1 52.81 99 THR B O 1
ATOM 2286 N N . GLU B 1 100 ? -3.734 -38.156 0.364 1 52.19 100 GLU B N 1
ATOM 2287 C CA . GLU B 1 100 ? -3.684 -38.531 1.777 1 52.19 100 GLU B CA 1
ATOM 2288 C C . GLU B 1 100 ? -2.516 -37.844 2.482 1 52.19 100 GLU B C 1
ATOM 2290 O O . GLU B 1 100 ? -1.401 -37.812 1.955 1 52.19 100 GLU B O 1
ATOM 2295 N N . GLY B 1 101 ? -2.785 -37.094 3.59 1 59.84 101 GLY B N 1
ATOM 2296 C CA . GLY B 1 101 ? -1.813 -36.438 4.449 1 59.84 101 GLY B CA 1
ATOM 2297 C C . GLY B 1 101 ? -1.379 -35.062 3.928 1 59.84 101 GLY B C 1
ATOM 2298 O O . GLY B 1 101 ? -0.288 -34.594 4.25 1 59.84 101 GLY B O 1
ATOM 2299 N N . ARG B 1 102 ? -2.232 -34.562 3.098 1 74.38 102 ARG B N 1
ATOM 2300 C CA . ARG B 1 102 ? -1.922 -33.312 2.418 1 74.38 102 ARG B CA 1
ATOM 2301 C C . ARG B 1 102 ? -1.971 -32.156 3.387 1 74.38 102 ARG B C 1
ATOM 2303 O O . ARG B 1 102 ? -2.9 -32.031 4.188 1 74.38 102 ARG B O 1
ATOM 2310 N N . THR B 1 103 ? -0.924 -31.625 3.367 1 88.75 103 THR B N 1
ATOM 2311 C CA . THR B 1 103 ? -0.875 -30.391 4.156 1 88.75 103 THR B CA 1
ATOM 2312 C C . THR B 1 103 ? -1.859 -29.359 3.611 1 88.75 103 THR B C 1
ATOM 2314 O O . THR B 1 103 ? -2.328 -29.484 2.477 1 88.75 103 THR B O 1
ATOM 2317 N N . GLU B 1 104 ? -2.32 -28.484 4.441 1 93.12 104 GLU B N 1
ATOM 2318 C CA . GLU B 1 104 ? -3.172 -27.391 4.004 1 93.12 104 GLU B CA 1
ATOM 2319 C C . GLU B 1 104 ? -2.539 -26.625 2.84 1 93.12 104 GLU B C 1
ATOM 2321 O O . GLU B 1 104 ? -3.23 -26.234 1.899 1 93.12 104 GLU B O 1
ATOM 2326 N N . SER B 1 105 ? -1.252 -26.5 2.902 1 94.81 105 SER B N 1
ATOM 2327 C CA . SER B 1 105 ? -0.522 -25.844 1.82 1 94.81 105 SER B CA 1
ATOM 2328 C C . SER B 1 105 ? -0.763 -26.547 0.489 1 94.81 105 SER B C 1
ATOM 2330 O O . SER B 1 105 ? -1.069 -25.906 -0.515 1 94.81 105 SER B O 1
ATOM 2332 N N . LEU B 1 106 ? -0.66 -27.797 0.489 1 94.88 106 LEU B N 1
ATOM 2333 C CA . LEU B 1 106 ? -0.809 -28.562 -0.743 1 94.88 106 LEU B CA 1
ATOM 2334 C C . LEU B 1 106 ? -2.242 -28.484 -1.26 1 94.88 106 LEU B C 1
ATOM 2336 O O . LEU B 1 106 ? -2.467 -28.375 -2.467 1 94.88 106 LEU B O 1
ATOM 2340 N N . ALA B 1 107 ? -3.186 -28.578 -0.292 1 95.81 107 ALA B N 1
ATOM 2341 C CA . ALA B 1 107 ? -4.586 -28.469 -0.685 1 95.81 107 ALA B CA 1
ATOM 2342 C C . ALA B 1 107 ? -4.859 -27.125 -1.373 1 95.81 107 ALA B C 1
ATOM 2344 O O . ALA B 1 107 ? -5.578 -27.078 -2.373 1 95.81 107 ALA B O 1
ATOM 2345 N N . LEU B 1 108 ? -4.32 -26.078 -0.878 1 97.5 108 LEU B N 1
ATOM 2346 C CA . LEU B 1 108 ? -4.504 -24.75 -1.443 1 97.5 108 LEU B CA 1
ATOM 2347 C C . LEU B 1 108 ? -3.82 -24.641 -2.803 1 97.5 108 LEU B C 1
ATOM 2349 O O . LEU B 1 108 ? -4.375 -24.047 -3.736 1 97.5 108 LEU B O 1
ATOM 2353 N N . LEU B 1 109 ? -2.65 -25.234 -2.904 1 97 109 LEU B N 1
ATOM 2354 C CA . LEU B 1 109 ? -1.93 -25.188 -4.172 1 97 109 LEU B CA 1
ATOM 2355 C C . LEU B 1 109 ? -2.656 -25.984 -5.242 1 97 109 LEU B C 1
ATOM 2357 O O . LEU B 1 109 ? -2.613 -25.641 -6.426 1 97 109 LEU B O 1
ATOM 2361 N N . ASP B 1 110 ? -3.379 -26.984 -4.852 1 95 110 ASP B N 1
ATOM 2362 C CA . ASP B 1 110 ? -4.035 -27.875 -5.801 1 95 110 ASP B CA 1
ATOM 2363 C C . ASP B 1 110 ? -5.41 -27.344 -6.199 1 95 110 ASP B C 1
ATOM 2365 O O . ASP B 1 110 ? -6.043 -27.859 -7.113 1 95 110 ASP B O 1
ATOM 2369 N N . ALA B 1 111 ? -5.875 -26.344 -5.523 1 95.44 111 ALA B N 1
ATOM 2370 C CA . ALA B 1 111 ? -7.18 -25.766 -5.852 1 95.44 111 ALA B CA 1
ATOM 2371 C C . ALA B 1 111 ? -7.16 -25.109 -7.23 1 95.44 111 ALA B C 1
ATOM 2373 O O . ALA B 1 111 ? -6.098 -24.969 -7.84 1 95.44 111 ALA B O 1
ATOM 2374 N N . GLN B 1 112 ? -8.312 -24.859 -7.727 1 95.06 112 GLN B N 1
ATOM 2375 C CA . GLN B 1 112 ? -8.43 -24.266 -9.055 1 95.06 112 GLN B CA 1
ATOM 2376 C C . GLN B 1 112 ? -8.391 -22.734 -8.977 1 95.06 112 GLN B C 1
ATOM 2378 O O . GLN B 1 112 ? -9.102 -22.141 -8.18 1 95.06 112 GLN B O 1
ATOM 2383 N N . TYR B 1 113 ? -7.578 -22.156 -9.82 1 97.56 113 TYR B N 1
ATOM 2384 C CA . TYR B 1 113 ? -7.461 -20.703 -9.922 1 97.56 113 TYR B CA 1
ATOM 2385 C C . TYR B 1 113 ? -7.566 -20.234 -11.367 1 97.56 113 TYR B C 1
ATOM 2387 O O . TYR B 1 113 ? -7.324 -21.016 -12.289 1 97.56 113 TYR B O 1
ATOM 2395 N N . ASP B 1 114 ? -7.984 -19 -11.555 1 97.19 114 ASP B N 1
ATOM 2396 C CA . ASP B 1 114 ? -8.016 -18.391 -12.875 1 97.19 114 ASP B CA 1
ATOM 2397 C C . ASP B 1 114 ? -6.754 -17.562 -13.133 1 97.19 114 ASP B C 1
ATOM 2399 O O . ASP B 1 114 ? -6.344 -17.391 -14.281 1 97.19 114 ASP B O 1
ATOM 2403 N N . ILE B 1 115 ? -6.145 -17.094 -12.07 1 97.81 115 ILE B N 1
ATOM 2404 C CA . ILE B 1 115 ? -4.93 -16.281 -12.156 1 97.81 115 ILE B CA 1
ATOM 2405 C C . ILE B 1 115 ? -4.039 -16.562 -10.945 1 97.81 115 ILE B C 1
ATOM 2407 O O . ILE B 1 115 ? -4.535 -16.75 -9.828 1 97.81 115 ILE B O 1
ATOM 2411 N N . VAL B 1 116 ? -2.682 -16.703 -11.172 1 98.62 116 VAL B N 1
ATOM 2412 C CA . VAL B 1 116 ? -1.677 -16.859 -10.125 1 98.62 116 VAL B CA 1
ATOM 2413 C C . VAL B 1 116 ? -0.643 -15.742 -10.234 1 98.62 116 VAL B C 1
ATOM 2415 O O . VAL B 1 116 ? -0.156 -15.445 -11.328 1 98.62 116 VAL B O 1
ATOM 2418 N N . VAL B 1 117 ? -0.341 -15.109 -9.086 1 98.75 117 VAL B N 1
ATOM 2419 C CA . VAL B 1 117 ? 0.589 -13.984 -9.117 1 98.75 117 VAL B CA 1
ATOM 2420 C C . VAL B 1 117 ? 1.628 -14.133 -8.016 1 98.75 117 VAL B C 1
ATOM 2422 O O . VAL B 1 117 ? 1.346 -14.727 -6.965 1 98.75 117 VAL B O 1
ATOM 2425 N N . THR B 1 118 ? 2.799 -13.648 -8.234 1 98.56 118 THR B N 1
ATOM 2426 C CA . THR B 1 118 ? 3.855 -13.516 -7.238 1 98.56 118 THR B CA 1
ATOM 2427 C C . THR B 1 118 ? 4.754 -12.32 -7.555 1 98.56 118 THR B C 1
ATOM 2429 O O . THR B 1 118 ? 5.047 -12.047 -8.719 1 98.56 118 THR B O 1
ATOM 2432 N N . THR B 1 119 ? 5.09 -11.57 -6.504 1 97.44 119 THR B N 1
ATOM 2433 C CA . THR B 1 119 ? 5.945 -10.406 -6.707 1 97.44 119 THR B CA 1
ATOM 2434 C C . THR B 1 119 ? 7.082 -10.391 -5.684 1 97.44 119 THR B C 1
ATOM 2436 O O . THR B 1 119 ? 6.871 -10.695 -4.512 1 97.44 119 THR B O 1
ATOM 2439 N N . ASP B 1 120 ? 8.297 -10.078 -6.199 1 95.38 120 ASP B N 1
ATOM 2440 C CA . ASP B 1 120 ? 9.484 -9.836 -5.391 1 95.38 120 ASP B CA 1
ATOM 2441 C C . ASP B 1 120 ? 9.828 -11.055 -4.535 1 95.38 120 ASP B C 1
ATOM 2443 O O . ASP B 1 120 ? 10.227 -10.914 -3.377 1 95.38 120 ASP B O 1
ATOM 2447 N N . THR B 1 121 ? 9.625 -12.211 -5.148 1 96.81 121 THR B N 1
ATOM 2448 C CA . THR B 1 121 ? 9.883 -13.469 -4.445 1 96.81 121 THR B CA 1
ATOM 2449 C C . THR B 1 121 ? 11.172 -14.117 -4.945 1 96.81 121 THR B C 1
ATOM 2451 O O . THR B 1 121 ? 11.586 -15.156 -4.434 1 96.81 121 THR B O 1
ATOM 2454 N N . ILE B 1 122 ? 11.766 -13.508 -5.969 1 96.12 122 ILE B N 1
ATOM 2455 C CA . ILE B 1 122 ? 13.047 -13.961 -6.492 1 96.12 122 ILE B CA 1
ATOM 2456 C C . ILE B 1 122 ? 14.18 -13.133 -5.887 1 96.12 122 ILE B C 1
ATOM 2458 O O . ILE B 1 122 ? 14.547 -12.086 -6.43 1 96.12 122 ILE B O 1
ATOM 2462 N N . TYR B 1 123 ? 14.648 -13.516 -4.703 1 89.75 123 TYR B N 1
ATOM 2463 C CA . TYR B 1 123 ? 15.664 -12.742 -3.998 1 89.75 123 TYR B CA 1
ATOM 2464 C C . TYR B 1 123 ? 16.672 -13.656 -3.32 1 89.75 123 TYR B C 1
ATOM 2466 O O . TYR B 1 123 ? 17.766 -13.227 -2.963 1 89.75 123 TYR B O 1
ATOM 2474 N N . ALA B 1 124 ? 16.312 -14.93 -3.176 1 91.38 124 ALA B N 1
ATOM 2475 C CA . ALA B 1 124 ? 17.172 -15.938 -2.543 1 91.38 124 ALA B CA 1
ATOM 2476 C C . ALA B 1 124 ? 17.266 -17.188 -3.402 1 91.38 124 ALA B C 1
ATOM 2478 O O . ALA B 1 124 ? 16.297 -17.969 -3.49 1 91.38 124 ALA B O 1
ATOM 2479 N N . PRO B 1 125 ? 18.422 -17.438 -3.912 1 94 125 PRO B N 1
ATOM 2480 C CA . PRO B 1 125 ? 18.578 -18.578 -4.816 1 94 125 PRO B CA 1
ATOM 2481 C C . PRO B 1 125 ? 18.125 -19.891 -4.188 1 94 125 PRO B C 1
ATOM 2483 O O . PRO B 1 125 ? 17.562 -20.75 -4.875 1 94 125 PRO B O 1
ATOM 2486 N N . GLU B 1 126 ? 18.297 -20 -2.92 1 94.06 126 GLU B N 1
ATOM 2487 C CA . GLU B 1 126 ? 17.969 -21.25 -2.232 1 94.06 126 GLU B CA 1
ATOM 2488 C C . GLU B 1 126 ? 16.453 -21.453 -2.18 1 94.06 126 GLU B C 1
ATOM 2490 O O . GLU B 1 126 ? 15.992 -22.578 -1.946 1 94.06 126 GLU B O 1
ATOM 2495 N N . MET B 1 127 ? 15.688 -20.375 -2.426 1 95.25 127 MET B N 1
ATOM 2496 C CA . MET B 1 127 ? 14.234 -20.453 -2.322 1 95.25 127 MET B CA 1
ATOM 2497 C C . MET B 1 127 ? 13.602 -20.641 -3.695 1 95.25 127 MET B C 1
ATOM 2499 O O . MET B 1 127 ? 12.438 -21.047 -3.797 1 95.25 127 MET B O 1
ATOM 2503 N N . THR B 1 128 ? 14.367 -20.453 -4.746 1 96.94 128 THR B N 1
ATOM 2504 C CA . THR B 1 128 ? 13.844 -20.375 -6.105 1 96.94 128 THR B CA 1
ATOM 2505 C C . THR B 1 128 ? 13.273 -21.719 -6.543 1 96.94 128 THR B C 1
ATOM 2507 O O . THR B 1 128 ? 12.164 -21.781 -7.086 1 96.94 128 THR B O 1
ATOM 2510 N N . PRO B 1 129 ? 13.93 -22.859 -6.238 1 96.75 129 PRO B N 1
ATOM 2511 C CA . PRO B 1 129 ? 13.352 -24.156 -6.629 1 96.75 129 PRO B CA 1
ATOM 2512 C C . PRO B 1 129 ? 11.992 -24.406 -5.984 1 96.75 129 PRO B C 1
ATOM 2514 O O . PRO B 1 129 ? 11.078 -24.906 -6.641 1 96.75 129 PRO B O 1
ATOM 2517 N N . ALA B 1 130 ? 11.852 -24.078 -4.727 1 97.56 130 ALA B N 1
ATOM 2518 C CA . ALA B 1 130 ? 10.594 -24.281 -4.012 1 97.56 130 ALA B CA 1
ATOM 2519 C C . ALA B 1 130 ? 9.492 -23.391 -4.578 1 97.56 130 ALA B C 1
ATOM 2521 O O . ALA B 1 130 ? 8.336 -23.812 -4.684 1 97.56 130 ALA B O 1
ATOM 2522 N N . LEU B 1 131 ? 9.82 -22.172 -4.922 1 98 131 LEU B N 1
ATOM 2523 C CA . LEU B 1 131 ? 8.859 -21.281 -5.559 1 98 131 LEU B CA 1
ATOM 2524 C C . LEU B 1 131 ? 8.328 -21.891 -6.855 1 98 131 LEU B C 1
ATOM 2526 O O . LEU B 1 131 ? 7.117 -21.938 -7.074 1 98 131 LEU B O 1
ATOM 2530 N N . TRP B 1 132 ? 9.211 -22.375 -7.688 1 97.75 132 TRP B N 1
ATOM 2531 C CA . TRP B 1 132 ? 8.805 -22.938 -8.977 1 97.75 132 TRP B CA 1
ATOM 2532 C C . TRP B 1 132 ? 7.973 -24.203 -8.781 1 97.75 132 TRP B C 1
ATOM 2534 O O . TRP B 1 132 ? 7.031 -24.453 -9.531 1 97.75 132 TRP B O 1
ATOM 2544 N N . ALA B 1 133 ? 8.297 -24.984 -7.773 1 96.5 133 ALA B N 1
ATOM 2545 C CA . ALA B 1 133 ? 7.488 -26.172 -7.477 1 96.5 133 ALA B CA 1
ATOM 2546 C C . ALA B 1 133 ? 6.062 -25.766 -7.102 1 96.5 133 ALA B C 1
ATOM 2548 O O . ALA B 1 133 ? 5.098 -26.391 -7.551 1 96.5 133 ALA B O 1
ATOM 2549 N N . ALA B 1 134 ? 5.93 -24.766 -6.324 1 97.5 134 ALA B N 1
ATOM 2550 C CA . ALA B 1 134 ? 4.617 -24.266 -5.914 1 97.5 134 ALA B CA 1
ATOM 2551 C C . ALA B 1 134 ? 3.842 -23.703 -7.105 1 97.5 134 ALA B C 1
ATOM 2553 O O . ALA B 1 134 ? 2.654 -24 -7.27 1 97.5 134 ALA B O 1
ATOM 2554 N N . LEU B 1 135 ? 4.504 -22.922 -7.945 1 97.81 135 LEU B N 1
ATOM 2555 C CA . LEU B 1 135 ? 3.875 -22.328 -9.125 1 97.81 135 LEU B CA 1
ATOM 2556 C C . LEU B 1 135 ? 3.387 -23.406 -10.078 1 97.81 135 LEU B C 1
ATOM 2558 O O . LEU B 1 135 ? 2.279 -23.312 -10.617 1 97.81 135 LEU B O 1
ATOM 2562 N N . GLU B 1 136 ? 4.207 -24.375 -10.297 1 95.44 136 GLU B N 1
ATOM 2563 C CA . GLU B 1 136 ? 3.852 -25.469 -11.188 1 95.44 136 GLU B CA 1
ATOM 2564 C C . GLU B 1 136 ? 2.609 -26.203 -10.688 1 95.44 136 GLU B C 1
ATOM 2566 O O . GLU B 1 136 ? 1.712 -26.516 -11.477 1 95.44 136 GLU B O 1
ATOM 2571 N N . ARG B 1 137 ? 2.609 -26.438 -9.438 1 94.38 137 ARG B N 1
ATOM 2572 C CA . ARG B 1 137 ? 1.471 -27.141 -8.859 1 94.38 137 ARG B CA 1
ATOM 2573 C C . ARG B 1 137 ? 0.203 -26.297 -8.953 1 94.38 137 ARG B C 1
ATOM 2575 O O . ARG B 1 137 ? -0.855 -26.797 -9.336 1 94.38 137 ARG B O 1
ATOM 2582 N N . ALA B 1 138 ? 0.285 -25.031 -8.617 1 96.38 138 ALA B N 1
ATOM 2583 C CA . ALA B 1 138 ? -0.856 -24.125 -8.625 1 96.38 138 ALA B CA 1
ATOM 2584 C C . ALA B 1 138 ? -1.402 -23.953 -10.039 1 96.38 138 ALA B C 1
ATOM 2586 O O . ALA B 1 138 ? -2.604 -23.734 -10.227 1 96.38 138 ALA B O 1
ATOM 2587 N N . ALA B 1 139 ? -0.531 -24.062 -11 1 95.25 139 ALA B N 1
ATOM 2588 C CA . ALA B 1 139 ? -0.913 -23.797 -12.383 1 95.25 139 ALA B CA 1
ATOM 2589 C C . ALA B 1 139 ? -1.152 -25.094 -13.148 1 95.25 139 ALA B C 1
ATOM 2591 O O . ALA B 1 139 ? -1.368 -25.062 -14.367 1 95.25 139 ALA B O 1
ATOM 2592 N N . ALA B 1 140 ? -1.075 -26.188 -12.5 1 92.75 140 ALA B N 1
ATOM 2593 C CA . ALA B 1 140 ? -1.25 -27.484 -13.164 1 92.75 140 ALA B CA 1
ATOM 2594 C C . ALA B 1 140 ? -2.625 -27.578 -13.82 1 92.75 140 ALA B C 1
ATOM 2596 O O . ALA B 1 140 ? -3.623 -27.125 -13.25 1 92.75 140 ALA B O 1
ATOM 2597 N N . PRO B 1 141 ? -2.627 -28.109 -15.023 1 90.56 141 PRO B N 1
ATOM 2598 C CA . PRO B 1 141 ? -3.918 -28.297 -15.688 1 90.56 141 PRO B CA 1
ATOM 2599 C C . PRO B 1 141 ? -4.871 -29.172 -14.875 1 90.56 141 PRO B C 1
ATOM 2601 O O . PRO B 1 141 ? -4.441 -30.141 -14.234 1 90.56 141 PRO B O 1
ATOM 2604 N N . LYS B 1 142 ? -6.094 -28.797 -14.805 1 89.75 142 LYS B N 1
ATOM 2605 C CA . LYS B 1 142 ? -7.164 -29.547 -14.156 1 89.75 142 LYS B CA 1
ATOM 2606 C C . LYS B 1 142 ? -8.281 -29.875 -15.141 1 89.75 142 LYS B C 1
ATOM 2608 O O . LYS B 1 142 ? -8.57 -29.078 -16.047 1 89.75 142 LYS B O 1
ATOM 2613 N N . PRO B 1 143 ? -8.812 -31.031 -15.055 1 88.06 143 PRO B N 1
ATOM 2614 C CA . PRO B 1 143 ? -9.836 -31.453 -16.016 1 88.06 143 PRO B CA 1
ATOM 2615 C C . PRO B 1 143 ? -10.984 -30.453 -16.125 1 88.06 143 PRO B C 1
ATOM 2617 O O . PRO B 1 143 ? -11.539 -30.031 -15.109 1 88.06 143 PRO B O 1
ATOM 2620 N N . GLY B 1 144 ? -11.281 -30.109 -17.422 1 89.44 144 GLY B N 1
ATOM 2621 C CA . GLY B 1 144 ? -12.438 -29.266 -17.719 1 89.44 144 GLY B CA 1
ATOM 2622 C C . GLY B 1 144 ? -12.219 -27.812 -17.359 1 89.44 144 GLY B C 1
ATOM 2623 O O . GLY B 1 144 ? -13.172 -27.031 -17.359 1 89.44 144 GLY B O 1
ATOM 2624 N N . ARG B 1 145 ? -10.93 -27.578 -16.969 1 88 145 ARG B N 1
ATOM 2625 C CA . ARG B 1 145 ? -10.695 -26.203 -16.562 1 88 145 ARG B CA 1
ATOM 2626 C C . ARG B 1 145 ? -9.562 -25.578 -17.359 1 88 145 ARG B C 1
ATOM 2628 O O . ARG B 1 145 ? -8.664 -26.281 -17.828 1 88 145 ARG B O 1
ATOM 2635 N N . ARG B 1 146 ? -9.711 -24.375 -17.531 1 89.94 146 ARG B N 1
ATOM 2636 C CA . ARG B 1 146 ? -8.633 -23.625 -18.188 1 89.94 146 ARG B CA 1
ATOM 2637 C C . ARG B 1 146 ? -7.434 -23.484 -17.266 1 89.94 146 ARG B C 1
ATOM 2639 O O . ARG B 1 146 ? -7.594 -23.328 -16.047 1 89.94 146 ARG B O 1
ATOM 2646 N N . THR B 1 147 ? -6.246 -23.531 -17.844 1 92.75 147 THR B N 1
ATOM 2647 C CA . THR B 1 147 ? -5.027 -23.266 -17.078 1 92.75 147 THR B CA 1
ATOM 2648 C C . THR B 1 147 ? -4.961 -21.812 -16.641 1 92.75 147 THR B C 1
ATOM 2650 O O . THR B 1 147 ? -5.305 -20.906 -17.406 1 92.75 147 THR B O 1
ATOM 2653 N N . PRO B 1 148 ? -4.523 -21.609 -15.469 1 95.5 148 PRO B N 1
ATOM 2654 C CA . PRO B 1 148 ? -4.469 -20.219 -15.008 1 95.5 148 PRO B CA 1
ATOM 2655 C C . PRO B 1 148 ? -3.357 -19.422 -15.68 1 95.5 148 PRO B C 1
ATOM 2657 O O . PRO B 1 148 ? -2.33 -19.984 -16.062 1 95.5 148 PRO B O 1
ATOM 2660 N N . THR B 1 149 ? -3.607 -18.156 -15.859 1 95.31 149 THR B N 1
ATOM 2661 C CA . THR B 1 149 ? -2.527 -17.25 -16.234 1 95.31 149 THR B CA 1
ATOM 2662 C C . THR B 1 149 ? -1.634 -16.953 -15.031 1 95.31 149 THR B C 1
ATOM 2664 O O . THR B 1 149 ? -2.127 -16.719 -13.922 1 95.31 149 THR B O 1
ATOM 2667 N N . VAL B 1 150 ? -0.271 -16.984 -15.266 1 97.94 150 VAL B N 1
ATOM 2668 C CA . VAL B 1 150 ? 0.675 -16.719 -14.188 1 97.94 150 VAL B CA 1
ATOM 2669 C C . VAL B 1 150 ? 1.412 -15.406 -14.453 1 97.94 150 VAL B C 1
ATOM 2671 O O . VAL B 1 150 ? 1.899 -15.18 -15.562 1 97.94 150 VAL B O 1
ATOM 2674 N N . TYR B 1 151 ? 1.436 -14.5 -13.461 1 98.62 151 TYR B N 1
ATOM 2675 C CA . TYR B 1 151 ? 2.229 -13.273 -13.531 1 98.62 151 TYR B CA 1
ATOM 2676 C C . TYR B 1 151 ? 3.307 -13.266 -12.453 1 98.62 151 TYR B C 1
ATOM 2678 O O . TYR B 1 151 ? 3.043 -13.602 -11.297 1 98.62 151 TYR B O 1
ATOM 2686 N N . ILE B 1 152 ? 4.516 -12.891 -12.875 1 98.44 152 ILE B N 1
ATOM 2687 C CA . ILE B 1 152 ? 5.645 -12.711 -11.969 1 98.44 152 ILE B CA 1
ATOM 2688 C C . ILE B 1 152 ? 6.172 -11.289 -12.07 1 98.44 152 ILE B C 1
ATOM 2690 O O . ILE B 1 152 ? 6.613 -10.852 -13.133 1 98.44 152 ILE B O 1
ATOM 2694 N N . GLY B 1 153 ? 6.035 -10.531 -11 1 97.81 153 GLY B N 1
ATOM 2695 C CA . GLY B 1 153 ? 6.711 -9.25 -10.883 1 97.81 153 GLY B CA 1
ATOM 2696 C C . GLY B 1 153 ? 8 -9.328 -10.086 1 97.81 153 GLY B C 1
ATOM 2697 O O . GLY B 1 153 ? 8.07 -10.031 -9.078 1 97.81 153 GLY B O 1
ATOM 2698 N N . LEU B 1 154 ? 9.07 -8.641 -10.57 1 96.75 154 LEU B N 1
ATOM 2699 C CA . LEU B 1 154 ? 10.344 -8.695 -9.867 1 96.75 154 LEU B CA 1
ATOM 2700 C C . LEU B 1 154 ? 11.164 -7.441 -10.125 1 96.75 154 LEU B C 1
ATOM 2702 O O . LEU B 1 154 ? 10.898 -6.699 -11.07 1 96.75 154 LEU B O 1
ATOM 2706 N N . GLU B 1 155 ? 12.039 -7.145 -9.172 1 92.88 155 GLU B N 1
ATOM 2707 C CA . GLU B 1 155 ? 13.086 -6.156 -9.391 1 92.88 155 GLU B CA 1
ATOM 2708 C C . GLU B 1 155 ? 14.43 -6.828 -9.688 1 92.88 155 GLU B C 1
ATOM 2710 O O . GLU B 1 155 ? 14.867 -7.699 -8.938 1 92.88 155 GLU B O 1
ATOM 2715 N N . ARG B 1 156 ? 15.008 -6.414 -10.742 1 93.62 156 ARG B N 1
ATOM 2716 C CA . ARG B 1 156 ? 16.297 -6.969 -11.133 1 93.62 156 ARG B CA 1
ATOM 2717 C C . ARG B 1 156 ? 17.438 -6.301 -10.367 1 93.62 156 ARG B C 1
ATOM 2719 O O . ARG B 1 156 ? 18.266 -5.594 -10.953 1 93.62 156 ARG B O 1
ATOM 2726 N N . ARG B 1 157 ? 17.562 -6.555 -9.109 1 87.81 157 ARG B N 1
ATOM 2727 C CA . ARG B 1 157 ? 18.609 -6.02 -8.25 1 87.81 157 ARG B CA 1
ATOM 2728 C C . ARG B 1 157 ? 19.938 -6.73 -8.508 1 87.81 157 ARG B C 1
ATOM 2730 O O . ARG B 1 157 ? 20.984 -6.094 -8.57 1 87.81 157 ARG B O 1
ATOM 2737 N N . ASP B 1 158 ? 19.906 -8.102 -8.664 1 92.44 158 ASP B N 1
ATOM 2738 C CA . ASP B 1 158 ? 21.031 -8.969 -9.031 1 92.44 158 ASP B CA 1
ATOM 2739 C C . ASP B 1 158 ? 20.719 -9.75 -10.305 1 92.44 158 ASP B C 1
ATOM 2741 O O . ASP B 1 158 ? 19.984 -10.734 -10.266 1 92.44 158 ASP B O 1
ATOM 2745 N N . PRO B 1 159 ? 21.312 -9.305 -11.359 1 94.31 159 PRO B N 1
ATOM 2746 C CA . PRO B 1 159 ? 21 -9.93 -12.641 1 94.31 159 PRO B CA 1
ATOM 2747 C C . PRO B 1 159 ? 21.266 -11.438 -12.648 1 94.31 159 PRO B C 1
ATOM 2749 O O . PRO B 1 159 ? 20.516 -12.195 -13.281 1 94.31 159 PRO B O 1
ATOM 2752 N N . ARG B 1 160 ? 22.297 -11.852 -11.914 1 95.12 160 ARG B N 1
ATOM 2753 C CA . ARG B 1 160 ? 22.641 -13.266 -11.898 1 95.12 160 ARG B CA 1
ATOM 2754 C C . ARG B 1 160 ? 21.531 -14.094 -11.25 1 95.12 160 ARG B C 1
ATOM 2756 O O . ARG B 1 160 ? 21.172 -15.164 -11.742 1 95.12 160 ARG B O 1
ATOM 2763 N N . VAL B 1 161 ? 20.984 -13.617 -10.172 1 95.56 161 VAL B N 1
ATOM 2764 C CA . VAL B 1 161 ? 19.922 -14.305 -9.438 1 95.56 161 VAL B CA 1
ATOM 2765 C C . VAL B 1 161 ? 18.656 -14.352 -10.281 1 95.56 161 VAL B C 1
ATOM 2767 O O . VAL B 1 161 ? 18.031 -15.406 -10.422 1 95.56 161 VAL B O 1
ATOM 2770 N N . VAL B 1 162 ? 18.328 -13.273 -10.883 1 96.75 162 VAL B N 1
ATOM 2771 C CA . VAL B 1 162 ? 17.109 -13.172 -11.68 1 96.75 162 VAL B CA 1
ATOM 2772 C C . VAL B 1 162 ? 17.219 -14.039 -12.922 1 96.75 162 VAL B C 1
ATOM 2774 O O . VAL B 1 162 ? 16.312 -14.805 -13.25 1 96.75 162 VAL B O 1
ATOM 2777 N N . ASP B 1 163 ? 18.359 -13.984 -13.602 1 97.12 163 ASP B N 1
ATOM 2778 C CA . ASP B 1 163 ? 18.562 -14.789 -14.805 1 97.12 163 ASP B CA 1
ATOM 2779 C C . ASP B 1 163 ? 18.469 -16.281 -14.492 1 97.12 163 ASP B C 1
ATOM 2781 O O . ASP B 1 163 ? 17.812 -17.031 -15.234 1 97.12 163 ASP B O 1
ATOM 2785 N N . ALA B 1 164 ? 19.062 -16.672 -13.445 1 97.56 164 ALA B N 1
ATOM 2786 C CA . ALA B 1 164 ? 19.016 -18.078 -13.055 1 97.56 164 ALA B CA 1
ATOM 2787 C C . ALA B 1 164 ? 17.594 -18.516 -12.742 1 97.56 164 ALA B C 1
ATOM 2789 O O . ALA B 1 164 ? 17.188 -19.625 -13.109 1 97.56 164 ALA B O 1
ATOM 2790 N N . ALA B 1 165 ? 16.906 -17.672 -12.062 1 98 165 ALA B N 1
ATOM 2791 C CA . ALA B 1 165 ? 15.523 -18.016 -11.695 1 98 165 ALA B CA 1
ATOM 2792 C C . ALA B 1 165 ? 14.641 -18.141 -12.93 1 98 165 ALA B C 1
ATOM 2794 O O . ALA B 1 165 ? 13.852 -19.078 -13.039 1 98 165 ALA B O 1
ATOM 2795 N N . LEU B 1 166 ? 14.734 -17.25 -13.867 1 97.38 166 LEU B N 1
ATOM 2796 C CA . LEU B 1 166 ? 13.93 -17.297 -15.086 1 97.38 166 LEU B CA 1
ATOM 2797 C C . LEU B 1 166 ? 14.305 -18.5 -15.938 1 97.38 166 LEU B C 1
ATOM 2799 O O . LEU B 1 166 ? 13.422 -19.156 -16.516 1 97.38 166 LEU B O 1
ATOM 2803 N N . GLU B 1 167 ? 15.562 -18.766 -15.992 1 97.38 167 GLU B N 1
ATOM 2804 C CA . GLU B 1 167 ? 16.016 -19.953 -16.734 1 97.38 167 GLU B CA 1
ATOM 2805 C C . GLU B 1 167 ? 15.461 -21.234 -16.109 1 97.38 167 GLU B C 1
ATOM 2807 O O . GLU B 1 167 ? 15.055 -22.141 -16.844 1 97.38 167 GLU B O 1
ATOM 2812 N N . MET B 1 168 ? 15.422 -21.328 -14.859 1 97.31 168 MET B N 1
ATOM 2813 C CA . MET B 1 168 ? 14.844 -22.484 -14.18 1 97.31 168 MET B CA 1
ATOM 2814 C C . MET B 1 168 ? 13.391 -22.688 -14.594 1 97.31 168 MET B C 1
ATOM 2816 O O . MET B 1 168 ? 12.961 -23.812 -14.859 1 97.31 168 MET B O 1
ATOM 2820 N N . GLY B 1 169 ? 12.648 -21.625 -14.641 1 96.31 169 GLY B N 1
ATOM 2821 C CA . GLY B 1 169 ? 11.273 -21.703 -15.102 1 96.31 169 GLY B CA 1
ATOM 2822 C C . GLY B 1 169 ? 11.156 -22.25 -16.516 1 96.31 169 GLY B C 1
ATOM 2823 O O . GLY B 1 169 ? 10.305 -23.094 -16.781 1 96.31 169 GLY B O 1
ATOM 2824 N N . ARG B 1 170 ? 12.008 -21.766 -17.375 1 95.69 170 ARG B N 1
ATOM 2825 C CA . ARG B 1 170 ? 12 -22.234 -18.766 1 95.69 170 ARG B CA 1
ATOM 2826 C C . ARG B 1 170 ? 12.305 -23.734 -18.828 1 95.69 170 ARG B C 1
ATOM 2828 O O . ARG B 1 170 ? 11.672 -24.469 -19.578 1 95.69 170 ARG B O 1
ATOM 2835 N N . GLN B 1 171 ? 13.211 -24.125 -18.062 1 95.62 171 GLN B N 1
ATOM 2836 C CA . GLN B 1 171 ? 13.609 -25.516 -18.047 1 95.62 171 GLN B CA 1
ATOM 2837 C C . GLN B 1 171 ? 12.469 -26.406 -17.531 1 95.62 171 GLN B C 1
ATOM 2839 O O . GLN B 1 171 ? 12.367 -27.578 -17.906 1 95.62 171 GLN B O 1
ATOM 2844 N N . ARG B 1 172 ? 11.656 -25.828 -16.719 1 93.06 172 ARG B N 1
ATOM 2845 C CA . ARG B 1 172 ? 10.523 -26.562 -16.156 1 93.06 172 ARG B CA 1
ATOM 2846 C C . ARG B 1 172 ? 9.336 -26.547 -17.109 1 93.06 172 ARG B C 1
ATOM 2848 O O . ARG B 1 172 ? 8.266 -27.078 -16.797 1 93.06 172 ARG B O 1
ATOM 2855 N N . GLY B 1 173 ? 9.539 -25.859 -18.281 1 91.12 173 GLY B N 1
ATOM 2856 C CA . GLY B 1 173 ? 8.531 -25.922 -19.328 1 91.12 173 GLY B CA 1
ATOM 2857 C C . GLY B 1 173 ? 7.637 -24.703 -19.375 1 91.12 173 GLY B C 1
ATOM 2858 O O . GLY B 1 173 ? 6.664 -24.672 -20.125 1 91.12 173 GLY B O 1
ATOM 2859 N N . CYS B 1 174 ? 7.938 -23.703 -18.594 1 90.88 174 CYS B N 1
ATOM 2860 C CA . CYS B 1 174 ? 7.125 -22.484 -18.578 1 90.88 174 CYS B CA 1
ATOM 2861 C C . CYS B 1 174 ? 7.473 -21.562 -19.75 1 90.88 174 CYS B C 1
ATOM 2863 O O . CYS B 1 174 ? 8.641 -21.234 -19.953 1 90.88 174 CYS B O 1
ATOM 2865 N N . THR B 1 175 ? 6.484 -21.312 -20.516 1 91.12 175 THR B N 1
ATOM 2866 C CA . THR B 1 175 ? 6.645 -20.266 -21.516 1 91.12 175 THR B CA 1
ATOM 2867 C C . THR B 1 175 ? 6.488 -18.875 -20.891 1 91.12 175 THR B C 1
ATOM 2869 O O . THR B 1 175 ? 5.438 -18.562 -20.328 1 91.12 175 THR B O 1
ATOM 2872 N N . MET B 1 176 ? 7.531 -18.109 -20.984 1 94.19 176 MET B N 1
ATOM 2873 C CA . MET B 1 176 ? 7.531 -16.812 -20.297 1 94.19 176 MET B CA 1
ATOM 2874 C C . MET B 1 176 ? 7.758 -15.672 -21.266 1 94.19 176 MET B C 1
ATOM 2876 O O . MET B 1 176 ? 8.656 -15.742 -22.109 1 94.19 176 MET B O 1
ATOM 2880 N N . ARG B 1 177 ? 6.973 -14.719 -21.156 1 96.25 177 ARG B N 1
ATOM 2881 C CA . ARG B 1 177 ? 7.113 -13.492 -21.938 1 96.25 177 ARG B CA 1
ATOM 2882 C C . ARG B 1 177 ? 7.129 -12.266 -21.031 1 96.25 177 ARG B C 1
ATOM 2884 O O . ARG B 1 177 ? 6.32 -12.156 -20.109 1 96.25 177 ARG B O 1
ATOM 2891 N N . ARG B 1 178 ? 8.055 -11.453 -21.359 1 97.19 178 ARG B N 1
ATOM 2892 C CA . ARG B 1 178 ? 8.133 -10.211 -20.594 1 97.19 178 ARG B CA 1
ATOM 2893 C C . ARG B 1 178 ? 7.133 -9.188 -21.109 1 97.19 178 ARG B C 1
ATOM 2895 O O . ARG B 1 178 ? 7.027 -8.969 -22.328 1 97.19 178 ARG B O 1
ATOM 2902 N N . VAL B 1 179 ? 6.355 -8.57 -20.234 1 97.44 179 VAL B N 1
ATOM 2903 C CA . VAL B 1 179 ? 5.465 -7.48 -20.609 1 97.44 179 VAL B CA 1
ATOM 2904 C C . VAL B 1 179 ? 6.289 -6.273 -21.047 1 97.44 179 VAL B C 1
ATOM 2906 O O . VAL B 1 179 ? 7.27 -5.91 -20.391 1 97.44 179 VAL B O 1
ATOM 2909 N N . ALA B 1 180 ? 5.883 -5.676 -22.109 1 96.38 180 ALA B N 1
ATOM 2910 C CA . ALA B 1 180 ? 6.617 -4.535 -22.656 1 96.38 180 ALA B CA 1
ATOM 2911 C C . ALA B 1 180 ? 6.684 -3.396 -21.641 1 96.38 180 ALA B C 1
ATOM 2913 O O . ALA B 1 180 ? 5.691 -3.08 -20.984 1 96.38 180 ALA B O 1
ATOM 2914 N N . HIS B 1 181 ? 7.883 -2.811 -21.531 1 94.19 181 HIS B N 1
ATOM 2915 C CA . HIS B 1 181 ? 8.094 -1.71 -20.609 1 94.19 181 HIS B CA 1
ATOM 2916 C C . HIS B 1 181 ? 7.129 -0.562 -20.875 1 94.19 181 HIS B C 1
ATOM 2918 O O . HIS B 1 181 ? 6.598 0.04 -19.938 1 94.19 181 HIS B O 1
ATOM 2924 N N . ALA B 1 182 ? 6.867 -0.299 -22.109 1 93.06 182 ALA B N 1
ATOM 2925 C CA . ALA B 1 182 ? 5.984 0.793 -22.5 1 93.06 182 ALA B CA 1
ATOM 2926 C C . ALA B 1 182 ? 4.57 0.579 -21.969 1 93.06 182 ALA B C 1
ATOM 2928 O O . ALA B 1 182 ? 3.875 1.541 -21.625 1 93.06 182 ALA B O 1
ATOM 2929 N N . ARG B 1 183 ? 4.172 -0.675 -21.859 1 94.94 183 ARG B N 1
ATOM 2930 C CA . ARG B 1 183 ? 2.855 -0.992 -21.312 1 94.94 183 ARG B CA 1
ATOM 2931 C C . ARG B 1 183 ? 2.805 -0.721 -19.812 1 94.94 183 ARG B C 1
ATOM 2933 O O . ARG B 1 183 ? 1.784 -0.262 -19.297 1 94.94 183 ARG B O 1
ATOM 2940 N N . LEU B 1 184 ? 3.898 -1.001 -19.109 1 95.25 184 LEU B N 1
ATOM 2941 C CA . LEU B 1 184 ? 3.971 -0.729 -17.672 1 95.25 184 LEU B CA 1
ATOM 2942 C C . LEU B 1 184 ? 3.965 0.772 -17.406 1 95.25 184 LEU B C 1
ATOM 2944 O O . LEU B 1 184 ? 3.299 1.239 -16.469 1 95.25 184 LEU B O 1
ATOM 2948 N N . VAL B 1 185 ? 4.648 1.523 -18.266 1 91.75 185 VAL B N 1
ATOM 2949 C CA . VAL B 1 185 ? 4.68 2.977 -18.156 1 91.75 185 VAL B CA 1
ATOM 2950 C C . VAL B 1 185 ? 3.262 3.535 -18.281 1 91.75 185 VAL B C 1
ATOM 2952 O O . VAL B 1 185 ? 2.826 4.336 -17.453 1 91.75 185 VAL B O 1
ATOM 2955 N N . LYS B 1 186 ? 2.568 3.104 -19.25 1 91.5 186 LYS B N 1
ATOM 2956 C CA . LYS B 1 186 ? 1.205 3.574 -19.484 1 91.5 186 LYS B CA 1
ATOM 2957 C C . LYS B 1 186 ? 0.297 3.225 -18.312 1 91.5 186 LYS B C 1
ATOM 2959 O O . LYS B 1 186 ? -0.551 4.027 -17.906 1 91.5 186 LYS B O 1
ATOM 2964 N N . ALA B 1 187 ? 0.486 2.07 -17.75 1 92.69 187 ALA B N 1
ATOM 2965 C CA . ALA B 1 187 ? -0.314 1.625 -16.609 1 92.69 187 ALA B CA 1
ATOM 2966 C C . ALA B 1 187 ? -0.062 2.5 -15.383 1 92.69 187 ALA B C 1
ATOM 2968 O O . ALA B 1 187 ? -1 2.871 -14.672 1 92.69 187 ALA B O 1
ATOM 2969 N N . LEU B 1 188 ? 1.194 2.818 -15.117 1 89.94 188 LEU B N 1
ATOM 2970 C CA . LEU B 1 188 ? 1.558 3.648 -13.969 1 89.94 188 LEU B CA 1
ATOM 2971 C C . LEU B 1 188 ? 1.006 5.062 -14.125 1 89.94 188 LEU B C 1
ATOM 2973 O O . LEU B 1 188 ? 0.53 5.656 -13.156 1 89.94 188 LEU B O 1
ATOM 2977 N N . GLU B 1 189 ? 1.038 5.543 -15.352 1 86.31 189 GLU B N 1
ATOM 2978 C CA . GLU B 1 189 ? 0.463 6.852 -15.641 1 86.31 189 GLU B CA 1
ATOM 2979 C C . GLU B 1 189 ? -1.037 6.871 -15.359 1 86.31 189 GLU B C 1
ATOM 2981 O O . GLU B 1 189 ? -1.548 7.812 -14.75 1 86.31 189 GLU B O 1
ATOM 2986 N N . LYS B 1 190 ? -1.616 5.875 -15.805 1 85.75 190 LYS B N 1
ATOM 2987 C CA . LYS B 1 190 ? -3.055 5.762 -15.578 1 85.75 190 LYS B CA 1
ATOM 2988 C C . LYS B 1 190 ? -3.375 5.707 -14.086 1 85.75 190 LYS B C 1
ATOM 2990 O O . LYS B 1 190 ? -4.379 6.266 -13.641 1 85.75 190 LYS B O 1
ATOM 2995 N N . ALA B 1 191 ? -2.52 5.078 -13.328 1 84.38 191 ALA B N 1
ATOM 2996 C CA . ALA B 1 191 ? -2.723 4.922 -11.891 1 84.38 191 ALA B CA 1
ATOM 2997 C C . ALA B 1 191 ? -2.369 6.207 -11.148 1 84.38 191 ALA B C 1
ATOM 2999 O O . ALA B 1 191 ? -2.576 6.305 -9.938 1 84.38 191 ALA B O 1
ATOM 3000 N N . GLY B 1 192 ? -1.781 7.184 -11.906 1 78.31 192 GLY B N 1
ATOM 3001 C CA . GLY B 1 192 ? -1.45 8.469 -11.312 1 78.31 192 GLY B CA 1
ATOM 3002 C C . GLY B 1 192 ? -0.035 8.531 -10.766 1 78.31 192 GLY B C 1
ATOM 3003 O O . GLY B 1 192 ? 0.33 9.477 -10.07 1 78.31 192 GLY B O 1
ATOM 3004 N N . TRP B 1 193 ? 0.702 7.441 -10.969 1 77.94 193 TRP B N 1
ATOM 3005 C CA . TRP B 1 193 ? 2.105 7.434 -10.57 1 77.94 193 TRP B CA 1
ATOM 3006 C C . TRP B 1 193 ? 2.969 8.141 -11.609 1 77.94 193 TRP B C 1
ATOM 3008 O O . TRP B 1 193 ? 2.922 7.805 -12.797 1 77.94 193 TRP B O 1
ATOM 3018 N N . GLN B 1 194 ? 3.678 9.102 -11.203 1 76.94 194 GLN B N 1
ATOM 3019 C CA . GLN B 1 194 ? 4.508 9.867 -12.125 1 76.94 194 GLN B CA 1
ATOM 3020 C C . GLN B 1 194 ? 5.992 9.664 -11.82 1 76.94 194 GLN B C 1
ATOM 3022 O O . GLN B 1 194 ? 6.711 10.633 -11.562 1 76.94 194 GLN B O 1
ATOM 3027 N N . TRP B 1 195 ? 6.398 8.406 -11.922 1 77 195 TRP B N 1
ATOM 3028 C CA . TRP B 1 195 ? 7.793 8.062 -11.664 1 77 195 TRP B CA 1
ATOM 3029 C C . TRP B 1 195 ? 8.641 8.273 -12.914 1 77 195 TRP B C 1
ATOM 3031 O O . TRP B 1 195 ? 8.203 7.984 -14.023 1 77 195 TRP B O 1
ATOM 3041 N N . ALA B 1 196 ? 9.812 8.844 -12.656 1 77 196 ALA B N 1
ATOM 3042 C CA . ALA B 1 196 ? 10.766 8.867 -13.766 1 77 196 ALA B CA 1
ATOM 3043 C C . ALA B 1 196 ? 11.219 7.457 -14.133 1 77 196 ALA B C 1
ATOM 3045 O O . ALA B 1 196 ? 11.359 6.598 -13.258 1 77 196 ALA B O 1
ATOM 3046 N N . ASP B 1 197 ? 11.445 7.25 -15.43 1 75.88 197 ASP B N 1
ATOM 3047 C CA . ASP B 1 197 ? 11.789 5.922 -15.93 1 75.88 197 ASP B CA 1
ATOM 3048 C C . ASP B 1 197 ? 12.969 5.336 -15.164 1 75.88 197 ASP B C 1
ATOM 3050 O O . ASP B 1 197 ? 12.984 4.145 -14.852 1 75.88 197 ASP B O 1
ATOM 3054 N N . GLU B 1 198 ? 13.898 6.16 -14.805 1 78.12 198 GLU B N 1
ATOM 3055 C CA . GLU B 1 198 ? 15.125 5.719 -14.148 1 78.12 198 GLU B CA 1
ATOM 3056 C C . GLU B 1 198 ? 14.852 5.238 -12.727 1 78.12 198 GLU B C 1
ATOM 3058 O O . GLU B 1 198 ? 15.633 4.473 -12.164 1 78.12 198 GLU B O 1
ATOM 3063 N N . ASP B 1 199 ? 13.68 5.613 -12.18 1 77.06 199 ASP B N 1
ATOM 3064 C CA . ASP B 1 199 ? 13.391 5.355 -10.773 1 77.06 199 ASP B CA 1
ATOM 3065 C C . ASP B 1 199 ? 12.875 3.932 -10.57 1 77.06 199 ASP B C 1
ATOM 3067 O O . ASP B 1 199 ? 12.875 3.42 -9.445 1 77.06 199 ASP B O 1
ATOM 3071 N N . TRP B 1 200 ? 12.531 3.291 -11.672 1 81.69 200 TRP B N 1
ATOM 3072 C CA . TRP B 1 200 ? 11.977 1.948 -11.547 1 81.69 200 TRP B CA 1
ATOM 3073 C C . TRP B 1 200 ? 12.383 1.08 -12.734 1 81.69 200 TRP B C 1
ATOM 3075 O O . TRP B 1 200 ? 11.664 0.144 -13.094 1 81.69 200 TRP B O 1
ATOM 3085 N N . GLU B 1 201 ? 13.492 1.326 -13.328 1 82.75 201 GLU B N 1
ATOM 3086 C CA . GLU B 1 201 ? 13.938 0.657 -14.547 1 82.75 201 GLU B CA 1
ATOM 3087 C C . GLU B 1 201 ? 14.242 -0.816 -14.289 1 82.75 201 GLU B C 1
ATOM 3089 O O . GLU B 1 201 ? 14.203 -1.635 -15.211 1 82.75 201 GLU B O 1
ATOM 3094 N N . GLY B 1 202 ? 14.508 -1.194 -13.094 1 89.06 202 GLY B N 1
ATOM 3095 C CA . GLY B 1 202 ? 14.828 -2.57 -12.758 1 89.06 202 GLY B CA 1
ATOM 3096 C C . GLY B 1 202 ? 13.602 -3.434 -12.531 1 89.06 202 GLY B C 1
ATOM 3097 O O . GLY B 1 202 ? 13.711 -4.652 -12.367 1 89.06 202 GLY B O 1
ATOM 3098 N N . ILE B 1 203 ? 12.438 -2.846 -12.562 1 94 203 ILE B N 1
ATOM 3099 C CA . ILE B 1 203 ? 11.219 -3.602 -12.305 1 94 203 ILE B CA 1
ATOM 3100 C C . ILE B 1 203 ? 10.75 -4.285 -13.586 1 94 203 ILE B C 1
ATOM 3102 O O . ILE B 1 203 ? 10.688 -3.654 -14.648 1 94 203 ILE B O 1
ATOM 3106 N N . GLU B 1 204 ? 10.445 -5.602 -13.531 1 97 204 GLU B N 1
ATOM 3107 C CA . GLU B 1 204 ? 9.961 -6.402 -14.648 1 97 204 GLU B CA 1
ATOM 3108 C C . GLU B 1 204 ? 8.688 -7.152 -14.281 1 97 204 GLU B C 1
ATOM 3110 O O . GLU B 1 204 ? 8.492 -7.523 -13.117 1 97 204 GLU B O 1
ATOM 3115 N N . VAL B 1 205 ? 7.84 -7.301 -15.273 1 98 205 VAL B N 1
ATOM 3116 C CA . VAL B 1 205 ? 6.676 -8.172 -15.156 1 98 205 VAL B CA 1
ATOM 3117 C C . VAL B 1 205 ? 6.727 -9.258 -16.219 1 98 205 VAL B C 1
ATOM 3119 O O . VAL B 1 205 ? 6.965 -8.969 -17.406 1 98 205 VAL B O 1
ATOM 3122 N N . TRP B 1 206 ? 6.562 -10.453 -15.812 1 97.75 206 TRP B N 1
ATOM 3123 C CA . TRP B 1 206 ? 6.562 -11.617 -16.703 1 97.75 206 TRP B CA 1
ATOM 3124 C C . TRP B 1 206 ? 5.219 -12.336 -16.656 1 97.75 206 TRP B C 1
ATOM 3126 O O . TRP B 1 206 ? 4.555 -12.352 -15.609 1 97.75 206 TRP B O 1
ATOM 3136 N N . LYS B 1 207 ? 4.859 -12.977 -17.844 1 96.44 207 LYS B N 1
ATOM 3137 C CA . LYS B 1 207 ? 3.645 -13.773 -17.969 1 96.44 207 LYS B CA 1
ATOM 3138 C C . LYS B 1 207 ? 3.945 -15.141 -18.578 1 96.44 207 LYS B C 1
ATOM 3140 O O . LYS B 1 207 ? 4.77 -15.25 -1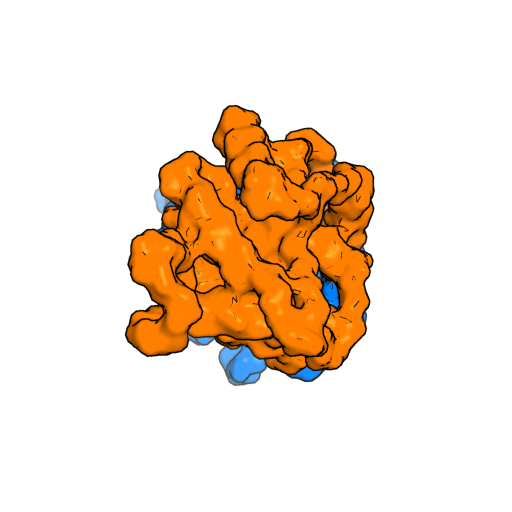9.5 1 96.44 207 LYS B O 1
#